Protein AF-A0A2H5WRI8-F1 (afdb_monomer)

Solvent-accessible surface area (backbone atoms only — not comparable to full-atom values): 25330 Å² total; per-residue (Å²): 127,75,77,64,62,66,58,58,57,50,55,53,54,52,54,52,52,56,51,54,51,53,51,52,54,52,50,53,51,52,55,50,52,50,50,52,50,51,50,53,49,49,55,50,54,51,53,50,51,53,50,51,52,50,52,52,50,52,52,51,52,51,52,49,54,49,51,55,48,55,49,50,52,50,53,48,52,50,52,49,52,53,48,54,50,51,50,51,52,50,50,49,51,52,52,51,52,52,49,50,51,52,48,55,47,50,56,47,53,49,51,51,51,53,50,50,53,50,51,52,51,53,52,50,53,52,53,49,54,47,51,54,50,54,49,52,51,51,53,50,53,51,52,49,50,53,51,54,49,51,50,51,54,49,50,49,52,51,50,50,52,52,51,51,52,53,50,53,47,50,54,48,55,49,52,51,53,53,49,51,54,50,51,52,51,53,53,52,52,54,51,51,52,48,52,54,50,54,48,52,52,51,53,50,51,51,53,48,51,54,49,55,50,52,52,50,53,49,52,49,51,52,52,50,52,52,50,51,51,53,48,54,48,50,55,48,54,49,51,51,51,52,49,49,54,50,50,54,50,52,52,49,52,50,52,49,53,47,51,54,48,53,50,52,50,51,52,50,48,54,50,49,51,51,51,50,51,53,51,50,47,53,46,50,56,46,52,48,52,49,50,52,49,50,50,51,48,51,51,48,51,53,50,48,49,51,48,49,50,52,49,49,53,50,50,53,53,51,48,55,53,50,54,52,57,57,50,59,58,53,53,63,52,39,58,53,51,37,58,52,49,52,75,40,38,50,71,74,36,56,48,56,53,65,35,34,37,87,37,69,73,37,40,57,50,49,52,62,46,43,54,85,74,36,82,89,63,79,72,52,80,71,52,36,58,67,74,33,58,30,39,38,32,43,87,73,43,30,40,38,24,38,58,35,59,54,35,35,55,64,55,50,50,38,24,48,41,25,28,50,56,41,39,77,47,72,40,51,51,44,24,28,41,34,26,61,44,63,64,39,72,67,20,54,49,52,24,61,78,69,66,40,28,38,32,47,64,90,43,67,28,76,63,45,52,52,58,31,69,51,76,38,81,91,70,67,78,79,79,84,90,78,137

pLDDT: mean 81.91, std 11.86, range [37.84, 94.38]

Structure (mmCIF, N/CA/C/O backbone):
data_AF-A0A2H5WRI8-F1
#
_entry.id   AF-A0A2H5WRI8-F1
#
loop_
_atom_site.group_PDB
_atom_site.id
_atom_site.type_symbol
_atom_site.label_atom_id
_atom_site.label_alt_id
_atom_site.label_comp_id
_atom_site.label_asym_id
_atom_site.label_entity_id
_atom_site.label_seq_id
_atom_site.pdbx_PDB_ins_code
_atom_site.Cartn_x
_atom_site.Cartn_y
_atom_site.Cartn_z
_atom_site.occupancy
_atom_site.B_iso_or_equiv
_atom_site.auth_seq_id
_atom_site.auth_comp_id
_atom_site.auth_asym_id
_atom_site.auth_atom_id
_atom_site.pdbx_PDB_model_num
ATOM 1 N N . MET A 1 1 ? 134.449 29.637 -243.042 1.00 55.22 1 MET A N 1
ATOM 2 C CA . MET A 1 1 ? 134.778 29.579 -241.599 1.00 55.22 1 MET A CA 1
ATOM 3 C C . MET A 1 1 ? 133.730 30.250 -240.705 1.00 55.22 1 MET A C 1
ATOM 5 O O . MET A 1 1 ? 133.704 29.969 -239.519 1.00 55.22 1 MET A O 1
ATOM 9 N N . THR A 1 2 ? 132.831 31.083 -241.230 1.00 58.16 2 THR A N 1
ATOM 10 C CA . THR A 1 2 ? 131.930 31.902 -240.395 1.00 58.16 2 THR A CA 1
ATOM 11 C C . THR A 1 2 ? 130.718 31.148 -239.816 1.00 58.16 2 THR A C 1
ATOM 13 O O . THR A 1 2 ? 130.165 31.563 -238.809 1.00 58.16 2 THR A O 1
ATOM 16 N N . LEU A 1 3 ? 130.364 29.979 -240.362 1.00 55.22 3 LEU A N 1
ATOM 17 C CA . LEU A 1 3 ? 129.196 29.179 -239.948 1.00 55.22 3 LEU A CA 1
ATOM 18 C C . LEU A 1 3 ? 129.328 28.439 -238.597 1.00 55.22 3 LEU A C 1
ATOM 20 O O . LEU A 1 3 ? 128.340 27.909 -238.100 1.00 55.22 3 LEU A O 1
ATOM 24 N N . ALA A 1 4 ? 130.514 28.378 -237.983 1.00 55.28 4 ALA A N 1
ATOM 25 C CA . ALA A 1 4 ? 130.708 27.639 -236.727 1.00 55.28 4 ALA A CA 1
ATOM 26 C C . ALA A 1 4 ? 130.350 28.454 -235.466 1.00 55.28 4 ALA A C 1
ATOM 28 O O . ALA A 1 4 ? 129.995 27.876 -234.442 1.00 55.28 4 ALA A O 1
ATOM 29 N N . VAL A 1 5 ? 130.415 29.788 -235.534 1.00 60.28 5 VAL A N 1
ATOM 30 C CA . VAL A 1 5 ? 130.240 30.665 -234.360 1.00 60.28 5 VAL A CA 1
ATOM 31 C C . VAL A 1 5 ? 128.765 30.878 -234.019 1.00 60.28 5 VAL A C 1
ATOM 33 O O . VAL A 1 5 ? 128.403 30.930 -232.846 1.00 60.28 5 VAL A O 1
ATOM 36 N N . GLU A 1 6 ? 127.886 30.906 -235.020 1.00 60.50 6 GLU A N 1
ATOM 37 C CA . GLU A 1 6 ? 126.447 31.077 -234.782 1.00 60.50 6 GLU A CA 1
ATOM 38 C C . GLU A 1 6 ? 125.816 29.871 -234.072 1.00 60.50 6 GLU A C 1
ATOM 40 O O . GLU A 1 6 ? 124.864 30.031 -233.311 1.00 60.50 6 GLU A O 1
ATOM 45 N N . ARG A 1 7 ? 126.379 28.667 -234.237 1.00 57.41 7 ARG A N 1
ATOM 46 C CA . ARG A 1 7 ? 125.803 27.444 -233.661 1.00 57.41 7 ARG A CA 1
ATOM 47 C C . ARG A 1 7 ? 126.045 27.317 -232.152 1.00 57.41 7 ARG A C 1
ATOM 49 O O . ARG A 1 7 ? 125.156 26.882 -231.431 1.00 57.41 7 ARG A O 1
ATOM 56 N N . LEU A 1 8 ? 127.204 27.765 -231.667 1.00 59.03 8 LEU A N 1
ATOM 57 C CA . LEU A 1 8 ? 127.572 27.708 -230.244 1.00 59.03 8 LEU A CA 1
ATOM 58 C C . LEU A 1 8 ? 126.857 28.777 -229.403 1.00 59.03 8 LEU A C 1
ATOM 60 O O . LEU A 1 8 ? 126.555 28.558 -228.232 1.00 59.03 8 LEU A O 1
ATOM 64 N N . SER A 1 9 ? 126.536 29.925 -230.008 1.00 60.12 9 SER A N 1
ATOM 65 C CA . SER A 1 9 ? 125.768 30.977 -229.334 1.00 60.12 9 SER A CA 1
ATOM 66 C C . SER A 1 9 ? 124.319 30.563 -229.061 1.00 60.12 9 SER A C 1
ATOM 68 O O . SER A 1 9 ? 123.721 31.045 -228.098 1.00 60.12 9 SER A O 1
ATOM 70 N N . ALA A 1 10 ? 123.745 29.694 -229.897 1.00 61.06 10 ALA A N 1
ATOM 71 C CA . ALA A 1 10 ? 122.371 29.234 -229.734 1.00 61.06 10 ALA A CA 1
ATOM 72 C C . ALA A 1 10 ? 122.238 28.241 -228.564 1.00 61.06 10 ALA A C 1
ATOM 74 O O . ALA A 1 10 ? 121.362 28.416 -227.718 1.00 61.06 10 ALA A O 1
ATOM 75 N N . GLU A 1 11 ? 123.159 27.277 -228.448 1.00 60.06 11 GLU A N 1
ATOM 76 C CA . GLU A 1 11 ? 123.158 26.287 -227.356 1.00 60.06 11 GLU A CA 1
ATOM 77 C C . GLU A 1 11 ? 123.318 26.933 -225.972 1.00 60.06 11 GLU A C 1
ATOM 79 O O . GLU A 1 11 ? 122.657 26.539 -225.010 1.00 60.06 11 GLU A O 1
ATOM 84 N N . PHE A 1 12 ? 124.141 27.979 -225.857 1.00 60.19 12 PHE A N 1
ATOM 85 C CA . PHE A 1 12 ? 124.345 28.659 -224.575 1.00 60.19 12 PHE A CA 1
ATOM 86 C C . PHE A 1 12 ? 123.113 29.454 -224.121 1.00 60.19 12 PHE A C 1
ATOM 88 O O . PHE A 1 12 ? 122.816 29.531 -222.926 1.00 60.19 12 PHE A O 1
ATOM 95 N N . ALA A 1 13 ? 122.372 30.035 -225.067 1.00 60.69 13 ALA A N 1
ATOM 96 C CA . ALA A 1 13 ? 121.126 30.733 -224.770 1.00 60.69 13 ALA A CA 1
ATOM 97 C C . ALA A 1 13 ? 120.032 29.755 -224.312 1.00 60.69 13 ALA A C 1
ATOM 99 O O . ALA A 1 13 ? 119.246 30.080 -223.419 1.00 60.69 13 ALA A O 1
ATOM 100 N N . GLU A 1 14 ? 120.015 28.548 -224.878 1.00 59.44 14 GLU A N 1
ATOM 101 C CA . GLU A 1 14 ? 119.064 27.499 -224.519 1.00 59.44 14 GLU A CA 1
ATOM 102 C C . GLU A 1 14 ? 119.353 26.900 -223.132 1.00 59.44 14 GLU A C 1
ATOM 104 O O . GLU A 1 14 ? 118.434 26.751 -222.319 1.00 59.44 14 GLU A O 1
ATOM 109 N N . TYR A 1 15 ? 120.630 26.678 -222.796 1.00 60.09 15 TYR A N 1
ATOM 110 C CA . TYR A 1 15 ? 121.047 26.236 -221.459 1.00 60.09 15 TYR A CA 1
ATOM 111 C C . TYR A 1 15 ? 120.734 27.279 -220.375 1.00 60.09 15 TYR A C 1
ATOM 113 O O . TYR A 1 15 ? 120.277 26.953 -219.275 1.00 60.09 15 TYR A O 1
ATOM 121 N N . ARG A 1 16 ? 120.928 28.567 -220.688 1.00 60.50 16 ARG A N 1
ATOM 122 C CA . ARG A 1 16 ? 120.613 29.656 -219.755 1.00 60.50 16 ARG A CA 1
ATOM 123 C C . ARG A 1 16 ? 119.114 29.728 -219.467 1.00 60.50 16 ARG A C 1
ATOM 125 O O . ARG A 1 16 ? 118.720 29.797 -218.309 1.00 60.50 16 ARG A O 1
ATOM 132 N N . ARG A 1 17 ? 118.278 29.597 -220.501 1.00 60.16 17 ARG A N 1
ATOM 133 C CA . ARG A 1 17 ? 116.815 29.598 -220.353 1.00 60.16 17 ARG A CA 1
ATOM 134 C C . ARG A 1 17 ? 116.307 28.463 -219.472 1.00 60.16 17 ARG A C 1
ATOM 136 O O . ARG A 1 17 ? 115.468 28.699 -218.612 1.00 60.16 17 ARG A O 1
ATOM 143 N N . THR A 1 18 ? 116.819 27.251 -219.673 1.00 60.97 18 THR A N 1
ATOM 144 C CA . THR A 1 18 ? 116.398 26.074 -218.895 1.00 60.97 18 THR A CA 1
ATOM 145 C C . THR A 1 18 ? 116.856 26.146 -217.441 1.00 60.97 18 THR A C 1
ATOM 147 O O . THR A 1 18 ? 116.125 25.721 -216.548 1.00 60.97 18 THR A O 1
ATOM 150 N N . THR A 1 19 ? 118.028 26.727 -217.180 1.00 61.09 19 THR A N 1
ATOM 151 C CA . THR A 1 19 ? 118.524 26.930 -215.811 1.00 61.09 19 THR A CA 1
ATOM 152 C C . THR A 1 19 ? 117.695 27.979 -215.068 1.00 61.09 19 THR A C 1
ATOM 154 O O . THR A 1 19 ? 117.270 27.734 -213.938 1.00 61.09 19 THR A O 1
ATOM 157 N N . ASP A 1 20 ? 117.380 29.098 -215.724 1.00 64.31 20 ASP A N 1
ATOM 158 C CA . ASP A 1 20 ? 116.536 30.152 -215.149 1.00 64.31 20 ASP A CA 1
ATOM 159 C C . ASP A 1 20 ? 115.110 29.641 -214.869 1.00 64.31 20 ASP A C 1
ATOM 161 O O . ASP A 1 20 ? 114.524 29.961 -213.834 1.00 64.31 20 ASP A O 1
ATOM 165 N N . GLN A 1 21 ? 114.577 28.765 -215.729 1.00 61.50 21 GLN A N 1
ATOM 166 C CA . GLN A 1 21 ? 113.283 28.112 -215.506 1.00 61.50 21 GLN A CA 1
ATOM 167 C C . GLN A 1 21 ? 113.288 27.219 -214.256 1.00 61.50 21 GLN A C 1
ATOM 169 O O . GLN A 1 21 ? 112.364 27.276 -213.447 1.00 61.50 21 GLN A O 1
ATOM 174 N N . ARG A 1 22 ? 114.355 26.437 -214.054 1.00 61.06 22 ARG A N 1
ATOM 175 C CA . ARG A 1 22 ? 114.492 25.544 -212.891 1.00 61.06 22 ARG A CA 1
ATOM 176 C C . ARG A 1 22 ? 114.666 26.299 -211.577 1.00 61.06 22 ARG A C 1
ATOM 178 O O . ARG A 1 22 ? 114.150 25.868 -210.548 1.00 61.06 22 ARG A O 1
ATOM 185 N N . ILE A 1 23 ? 115.362 27.434 -211.608 1.00 65.56 23 ILE A N 1
ATOM 186 C CA . ILE A 1 23 ? 115.492 28.326 -210.449 1.00 65.56 23 ILE A CA 1
ATOM 187 C C . ILE A 1 23 ? 114.134 28.942 -210.094 1.00 65.56 23 ILE A C 1
ATOM 189 O O . ILE A 1 23 ? 113.783 28.999 -208.915 1.00 65.56 23 ILE A O 1
ATOM 193 N N . ALA A 1 24 ? 113.341 29.348 -211.087 1.00 63.69 24 ALA A N 1
ATOM 194 C CA . ALA A 1 24 ? 112.001 29.878 -210.848 1.00 63.69 24 ALA A CA 1
ATOM 195 C C . ALA A 1 24 ? 111.069 28.833 -210.206 1.00 63.69 24 ALA A C 1
ATOM 197 O O . ALA A 1 24 ? 110.385 29.145 -209.233 1.00 63.69 24 ALA A O 1
ATOM 198 N N . GLU A 1 25 ? 111.093 27.584 -210.681 1.00 62.94 25 GLU A N 1
ATOM 199 C CA . GLU A 1 25 ? 110.294 26.494 -210.099 1.00 62.94 25 GLU A CA 1
ATOM 200 C C . GLU A 1 25 ? 110.691 26.176 -208.651 1.00 62.94 25 GLU A C 1
ATOM 202 O O . GLU A 1 25 ? 109.823 26.028 -207.788 1.00 62.94 25 GLU A O 1
ATOM 207 N N . LEU A 1 26 ? 111.995 26.123 -208.354 1.00 65.31 26 LEU A N 1
ATOM 208 C CA . LEU A 1 26 ? 112.487 25.908 -206.989 1.00 65.31 26 LEU A CA 1
ATOM 209 C C . LEU A 1 26 ? 112.133 27.067 -206.053 1.00 65.31 26 LEU A C 1
ATOM 211 O O . LEU A 1 26 ? 111.780 26.834 -204.899 1.00 65.31 26 LEU A O 1
ATOM 215 N N . THR A 1 27 ? 112.184 28.301 -206.553 1.00 66.12 27 THR A N 1
ATOM 216 C CA . THR A 1 27 ? 111.798 29.490 -205.780 1.00 66.12 27 THR A CA 1
ATOM 217 C C . THR A 1 27 ? 110.322 29.412 -205.390 1.00 66.12 27 THR A C 1
ATOM 219 O O . THR A 1 27 ? 109.981 29.562 -204.219 1.00 66.12 27 THR A O 1
ATOM 222 N N . LEU A 1 28 ? 109.460 29.044 -206.340 1.00 66.75 28 LEU A N 1
ATOM 223 C CA . LEU A 1 28 ? 108.030 28.844 -206.107 1.00 66.75 28 LEU A CA 1
ATOM 224 C C . LEU A 1 28 ? 107.743 27.707 -205.117 1.00 66.75 28 LEU A C 1
ATOM 226 O O . LEU A 1 28 ? 106.850 27.828 -204.280 1.00 66.75 28 LEU A O 1
ATOM 230 N N . ALA A 1 29 ? 108.501 26.609 -205.171 1.00 66.88 29 ALA A N 1
ATOM 231 C CA . ALA A 1 29 ? 108.356 25.509 -204.220 1.00 66.88 29 ALA A CA 1
ATOM 232 C C . ALA A 1 29 ? 108.732 25.930 -202.789 1.00 66.88 29 ALA A C 1
ATOM 234 O O . ALA A 1 29 ? 108.018 25.590 -201.847 1.00 66.88 29 ALA A O 1
ATOM 235 N N . VAL A 1 30 ? 109.808 26.706 -202.623 1.00 71.88 30 VAL A N 1
ATOM 236 C CA . VAL A 1 30 ? 110.235 27.238 -201.317 1.00 71.88 30 VAL A CA 1
ATOM 237 C C . VAL A 1 30 ? 109.227 28.249 -200.768 1.00 71.88 30 VAL A C 1
ATOM 239 O O . VAL A 1 30 ? 108.917 28.212 -199.577 1.00 71.88 30 VAL A O 1
ATOM 242 N N . GLU A 1 31 ? 108.675 29.120 -201.612 1.00 72.88 31 GLU A N 1
ATOM 243 C CA . GLU A 1 31 ? 107.602 30.043 -201.219 1.00 72.88 31 GLU A CA 1
ATOM 244 C C . GLU A 1 31 ? 106.333 29.301 -200.787 1.00 72.88 31 GLU A C 1
ATOM 246 O O . GLU A 1 31 ? 105.682 29.677 -199.814 1.00 72.88 31 GLU A O 1
ATOM 251 N N . ARG A 1 32 ? 106.003 28.195 -201.459 1.00 69.44 32 ARG A N 1
ATOM 252 C CA . ARG A 1 32 ? 104.839 27.382 -201.100 1.00 69.44 32 ARG A CA 1
ATOM 253 C C . ARG A 1 32 ? 105.034 26.656 -199.768 1.00 69.44 32 ARG A C 1
ATOM 255 O O . ARG A 1 32 ? 104.132 26.655 -198.935 1.00 69.44 32 ARG A O 1
ATOM 262 N N . LEU A 1 33 ? 106.222 26.095 -199.543 1.00 69.69 33 LEU A N 1
ATOM 263 C CA . LEU A 1 33 ? 106.551 25.378 -198.308 1.00 69.69 33 LEU A CA 1
ATOM 264 C C . LEU A 1 33 ? 106.656 26.326 -197.106 1.00 69.69 33 LEU A C 1
ATOM 266 O O . LEU A 1 33 ? 106.259 25.978 -195.995 1.00 69.69 33 LEU A O 1
ATOM 270 N N . SER A 1 34 ? 107.163 27.543 -197.317 1.00 68.44 34 SER A N 1
ATOM 271 C CA . SER A 1 34 ? 107.211 28.564 -196.269 1.00 68.44 34 SER A CA 1
ATOM 272 C C . SER A 1 34 ? 105.815 29.079 -195.902 1.00 68.44 34 SER A C 1
ATOM 274 O O . SER A 1 34 ? 105.553 29.309 -194.719 1.00 68.44 34 SER A O 1
ATOM 276 N N . ALA A 1 35 ? 104.897 29.172 -196.869 1.00 72.50 35 ALA A N 1
ATOM 277 C CA . ALA A 1 35 ? 103.494 29.483 -196.607 1.00 72.50 35 ALA A CA 1
ATOM 278 C C . ALA A 1 35 ? 102.797 28.386 -195.779 1.00 72.50 35 ALA A C 1
ATOM 280 O O . ALA A 1 35 ? 102.160 28.708 -194.776 1.00 72.50 35 ALA A O 1
ATOM 281 N N . GLU A 1 36 ? 102.982 27.104 -196.123 1.00 74.06 36 GLU A N 1
ATOM 282 C CA . GLU A 1 36 ? 102.444 25.982 -195.331 1.00 74.06 36 GLU A CA 1
ATOM 283 C C . GLU A 1 36 ? 103.000 25.965 -193.898 1.00 74.06 36 GLU A C 1
ATOM 285 O O . GLU A 1 36 ? 102.250 25.789 -192.937 1.00 74.06 36 GLU A O 1
ATOM 290 N N . PHE A 1 37 ? 104.301 26.217 -193.715 1.00 74.62 37 PHE A N 1
ATOM 291 C CA . PHE A 1 37 ? 104.894 26.315 -192.377 1.00 74.62 37 PHE A CA 1
ATOM 292 C C . PHE A 1 37 ? 104.343 27.493 -191.566 1.00 74.62 37 PHE A C 1
ATOM 294 O O . PHE A 1 37 ? 104.149 27.369 -190.355 1.00 74.62 37 PHE A O 1
ATOM 301 N N . ALA A 1 38 ? 104.090 28.637 -192.206 1.00 73.06 38 ALA A N 1
ATOM 302 C CA . ALA A 1 38 ? 103.487 29.792 -191.549 1.00 73.06 38 ALA A CA 1
ATOM 303 C C . ALA A 1 38 ? 102.041 29.507 -191.114 1.00 73.06 38 ALA A C 1
ATOM 305 O O . ALA A 1 38 ? 101.631 29.929 -190.029 1.00 73.06 38 ALA A O 1
ATOM 306 N N . GLU A 1 39 ? 101.287 28.763 -191.925 1.00 74.06 39 GLU A N 1
ATOM 307 C CA . GLU A 1 39 ? 99.932 28.327 -191.592 1.00 74.06 39 GLU A CA 1
ATOM 308 C C . GLU A 1 39 ? 99.932 27.330 -190.425 1.00 74.06 39 GLU A C 1
ATOM 310 O O . GLU A 1 39 ? 99.240 27.556 -189.431 1.00 74.06 39 GLU A O 1
ATOM 315 N N . TYR A 1 40 ? 100.797 26.310 -190.464 1.00 73.88 40 TYR A N 1
ATOM 316 C CA . TYR A 1 40 ? 100.943 25.347 -189.368 1.00 73.88 40 TYR A CA 1
ATOM 317 C C . TYR A 1 40 ? 101.341 26.030 -188.052 1.00 73.88 40 TYR A C 1
ATOM 319 O O . TYR A 1 40 ? 100.773 25.749 -186.987 1.00 73.88 40 TYR A O 1
ATOM 327 N N . ARG A 1 41 ? 102.287 26.978 -188.121 1.00 76.94 41 ARG A N 1
ATOM 328 C CA . ARG A 1 41 ? 102.721 27.775 -186.969 1.00 76.94 41 ARG A CA 1
ATOM 329 C C . ARG A 1 41 ? 101.567 28.595 -186.395 1.00 76.94 41 ARG A C 1
ATOM 331 O O . ARG A 1 41 ? 101.338 28.516 -185.194 1.00 76.94 41 ARG A O 1
ATOM 338 N N . ARG A 1 42 ? 100.773 29.268 -187.238 1.00 78.56 42 ARG A N 1
ATOM 339 C CA . ARG A 1 42 ? 99.559 29.981 -186.800 1.00 78.56 42 ARG A CA 1
ATOM 340 C C . ARG A 1 42 ? 98.579 29.069 -186.074 1.00 78.56 42 ARG A C 1
ATOM 342 O O . ARG A 1 42 ? 98.150 29.418 -184.981 1.00 78.56 42 ARG A O 1
ATOM 349 N N . THR A 1 43 ? 98.245 27.906 -186.634 1.00 78.81 43 THR A N 1
ATOM 350 C CA . THR A 1 43 ? 97.311 26.974 -185.976 1.00 78.81 43 THR A CA 1
ATOM 351 C C . THR A 1 43 ? 97.851 26.421 -184.658 1.00 78.81 43 THR A C 1
ATOM 353 O O . THR A 1 43 ? 97.082 26.182 -183.727 1.00 78.81 43 THR A O 1
ATOM 356 N N . THR A 1 44 ? 99.168 26.236 -184.551 1.00 77.88 44 THR A N 1
ATOM 357 C CA . THR A 1 44 ? 99.804 25.769 -183.313 1.00 77.88 44 THR A CA 1
ATOM 358 C C . THR A 1 44 ? 99.771 26.857 -182.243 1.00 77.88 44 THR A C 1
ATOM 360 O O . THR A 1 44 ? 99.353 26.584 -181.120 1.00 77.88 44 THR A O 1
ATOM 363 N N . ASP A 1 45 ? 100.114 28.095 -182.602 1.00 81.69 45 ASP A N 1
ATOM 364 C CA . ASP A 1 45 ? 100.030 29.249 -181.703 1.00 81.69 45 ASP A CA 1
ATOM 365 C C . ASP A 1 45 ? 98.581 29.482 -181.237 1.00 81.69 45 ASP A C 1
ATOM 367 O O . ASP A 1 45 ? 98.340 29.775 -180.066 1.00 81.69 45 ASP A O 1
ATOM 371 N N . GLN A 1 46 ? 97.601 29.263 -182.122 1.00 81.69 46 GLN A N 1
ATOM 372 C CA . GLN A 1 46 ? 96.178 29.362 -181.796 1.00 81.69 46 GLN A CA 1
ATOM 373 C C . GLN A 1 46 ? 95.741 28.286 -180.784 1.00 81.69 46 GLN A C 1
ATOM 375 O O . GLN A 1 46 ? 95.100 28.613 -179.787 1.00 81.69 46 GLN A O 1
ATOM 380 N N . ARG A 1 47 ? 96.159 27.024 -180.965 1.00 78.88 47 ARG A N 1
ATOM 381 C CA . ARG A 1 47 ? 95.913 25.939 -179.992 1.00 78.88 47 ARG A CA 1
ATOM 382 C C . ARG A 1 47 ? 96.602 26.170 -178.650 1.00 78.88 47 ARG A C 1
ATOM 384 O O . ARG A 1 47 ? 96.027 25.850 -177.613 1.00 78.88 47 ARG A O 1
ATOM 391 N N . ILE A 1 48 ? 97.821 26.710 -178.656 1.00 82.38 48 ILE A N 1
ATOM 392 C CA . ILE A 1 48 ? 98.528 27.071 -177.421 1.00 82.38 48 ILE A CA 1
ATOM 393 C C . ILE A 1 48 ? 97.738 28.149 -176.675 1.00 82.38 48 ILE A C 1
ATOM 395 O O . ILE A 1 48 ? 97.493 27.983 -175.485 1.00 82.38 48 ILE A O 1
ATOM 399 N N . ALA A 1 49 ? 97.265 29.192 -177.363 1.00 79.56 49 ALA A N 1
ATOM 400 C CA . ALA A 1 49 ? 96.455 30.242 -176.746 1.00 79.56 49 ALA A CA 1
ATOM 401 C C . ALA A 1 49 ? 95.139 29.705 -176.148 1.00 79.56 49 ALA A C 1
ATOM 403 O O . ALA A 1 49 ? 94.772 30.077 -175.032 1.00 79.56 49 ALA A O 1
ATOM 404 N N . GLU A 1 50 ? 94.452 28.797 -176.849 1.00 81.69 50 GLU A N 1
ATOM 405 C CA . GLU A 1 50 ? 93.242 28.136 -176.341 1.00 81.69 50 GLU A CA 1
ATOM 406 C C . GLU A 1 50 ? 93.520 27.298 -175.083 1.00 81.69 50 GLU A C 1
ATOM 408 O O . GLU A 1 50 ? 92.768 27.375 -174.109 1.00 81.69 50 GLU A O 1
ATOM 413 N N . LEU A 1 51 ? 94.618 26.534 -175.066 1.00 80.38 51 LEU A N 1
ATOM 414 C CA . LEU A 1 51 ? 95.027 25.752 -173.896 1.00 80.38 51 LEU A CA 1
ATOM 415 C C . LEU A 1 51 ? 95.434 26.640 -172.718 1.00 80.38 51 LEU A C 1
ATOM 417 O O . LEU A 1 51 ? 95.069 26.335 -171.584 1.00 80.38 51 LEU A O 1
ATOM 421 N N . THR A 1 52 ? 96.143 27.745 -172.961 1.00 81.31 52 THR A N 1
ATOM 422 C CA . THR A 1 52 ? 96.486 28.719 -171.917 1.00 81.31 52 THR A CA 1
ATOM 423 C C . THR A 1 52 ? 95.224 29.278 -171.265 1.00 81.31 52 THR A C 1
ATOM 425 O O . THR A 1 52 ? 95.104 29.229 -170.043 1.00 81.31 52 THR A O 1
ATOM 428 N N . LEU A 1 53 ? 94.234 29.691 -172.063 1.00 83.25 53 LEU A N 1
ATOM 429 C CA . LEU A 1 53 ? 92.939 30.157 -171.556 1.00 83.25 53 LEU A CA 1
ATOM 430 C C . LEU A 1 53 ? 92.182 29.076 -170.771 1.00 83.25 53 LEU A C 1
ATOM 432 O O . LEU A 1 53 ? 91.545 29.378 -169.761 1.00 83.25 53 LEU A O 1
ATOM 436 N N . ALA A 1 54 ? 92.235 27.816 -171.209 1.00 81.19 54 ALA A N 1
ATOM 437 C CA . ALA A 1 54 ? 91.610 26.708 -170.490 1.00 81.19 54 ALA A CA 1
ATOM 438 C C . ALA A 1 54 ? 92.279 26.458 -169.127 1.00 81.19 54 ALA A C 1
ATOM 440 O O . ALA A 1 54 ? 91.582 26.274 -168.132 1.00 81.19 54 ALA A O 1
ATOM 441 N N . VAL A 1 55 ? 93.613 26.503 -169.062 1.00 83.62 55 VAL A N 1
ATOM 442 C CA . VAL A 1 55 ? 94.375 26.361 -167.810 1.00 83.62 55 VAL A CA 1
ATOM 443 C C . VAL A 1 55 ? 94.116 27.534 -166.867 1.00 83.62 55 VAL A C 1
ATOM 445 O O . VAL A 1 55 ? 93.940 27.320 -165.667 1.00 83.62 55 VAL A O 1
ATOM 448 N N . GLU A 1 56 ? 94.045 28.760 -167.385 1.00 84.00 56 GLU A N 1
ATOM 449 C CA . GLU A 1 56 ? 93.689 29.944 -166.598 1.00 84.00 56 GLU A CA 1
ATOM 450 C C . GLU A 1 56 ? 92.269 29.835 -166.030 1.00 84.00 56 GLU A C 1
ATOM 452 O O . GLU A 1 56 ? 92.072 30.072 -164.836 1.00 84.00 56 GLU A O 1
ATOM 457 N N . ARG A 1 57 ? 91.293 29.392 -166.838 1.00 82.88 57 ARG A N 1
ATOM 458 C CA . ARG A 1 57 ? 89.920 29.125 -166.371 1.00 82.88 57 ARG A CA 1
ATOM 459 C C . ARG A 1 57 ? 89.875 28.053 -165.290 1.00 82.88 57 ARG A C 1
ATOM 461 O O . ARG A 1 57 ? 89.280 28.285 -164.244 1.00 82.88 57 ARG A O 1
ATOM 468 N N . LEU A 1 58 ? 90.533 26.917 -165.509 1.00 83.75 58 LEU A N 1
ATOM 469 C CA . LEU A 1 58 ? 90.549 25.821 -164.540 1.00 83.75 58 LEU A CA 1
ATOM 470 C C . LEU A 1 58 ? 91.208 26.259 -163.224 1.00 83.75 58 LEU A C 1
ATOM 472 O O . LEU A 1 58 ? 90.735 25.936 -162.139 1.00 83.75 58 LEU A O 1
ATOM 476 N N . SER A 1 59 ? 92.290 27.035 -163.314 1.00 81.12 59 SER A N 1
ATOM 477 C CA . SER A 1 59 ? 92.981 27.584 -162.144 1.00 81.12 59 SER A CA 1
ATOM 478 C C . SER A 1 59 ? 92.094 28.562 -161.370 1.00 81.12 59 SER A C 1
ATOM 480 O O . SER A 1 59 ? 92.114 28.557 -160.138 1.00 81.12 59 SER A O 1
ATOM 482 N N . ALA A 1 60 ? 91.290 29.370 -162.069 1.00 83.81 60 ALA A N 1
ATOM 483 C CA . ALA A 1 60 ? 90.308 30.252 -161.447 1.00 83.81 60 ALA A CA 1
ATOM 484 C C . ALA A 1 60 ? 89.190 29.462 -160.741 1.00 83.81 60 ALA A C 1
ATOM 486 O O . ALA A 1 60 ? 88.894 29.757 -159.583 1.00 83.81 60 ALA A O 1
ATOM 487 N N . GLU A 1 61 ? 88.642 28.421 -161.377 1.00 85.25 61 GLU A N 1
ATOM 488 C CA . GLU A 1 61 ? 87.639 27.533 -160.764 1.00 85.25 61 GLU A CA 1
ATOM 489 C C . GLU A 1 61 ? 88.190 26.814 -159.522 1.00 85.25 61 GLU A C 1
ATOM 491 O O . GLU A 1 61 ? 87.535 26.772 -158.481 1.00 85.25 61 GLU A O 1
ATOM 496 N N . PHE A 1 62 ? 89.427 26.306 -159.573 1.00 84.19 62 PHE A N 1
ATOM 497 C CA . PHE A 1 62 ? 90.075 25.693 -158.408 1.00 84.19 62 PHE A CA 1
ATOM 498 C C . PHE A 1 62 ? 90.315 26.692 -157.273 1.00 84.19 62 PHE A C 1
ATOM 500 O O . PHE A 1 62 ? 90.154 26.341 -156.101 1.00 84.19 62 PHE A O 1
ATOM 507 N N . ALA A 1 63 ? 90.693 27.932 -157.591 1.00 83.44 63 ALA A N 1
ATOM 508 C CA . ALA A 1 63 ? 90.848 28.984 -156.591 1.00 83.44 63 ALA A CA 1
ATOM 509 C C . ALA A 1 63 ? 89.505 29.345 -155.939 1.00 83.44 63 ALA A C 1
ATOM 511 O O . ALA A 1 63 ? 89.455 29.568 -154.728 1.00 83.44 63 ALA A O 1
ATOM 512 N N . GLU A 1 64 ? 88.419 29.365 -156.714 1.00 85.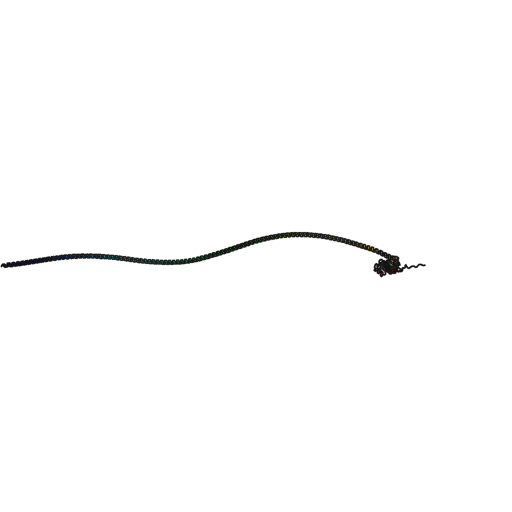31 64 GLU A N 1
ATOM 513 C CA . GLU A 1 64 ? 87.068 29.577 -156.200 1.00 85.31 64 GLU A CA 1
ATOM 514 C C . GLU A 1 64 ? 86.627 28.422 -155.294 1.00 85.31 64 GLU A C 1
ATOM 516 O O . GLU A 1 64 ? 86.282 28.663 -154.140 1.00 85.31 64 GLU A O 1
ATOM 521 N N . TYR A 1 65 ? 86.763 27.170 -155.740 1.00 82.56 65 TYR A N 1
ATOM 522 C CA . TYR A 1 65 ? 86.419 25.990 -154.942 1.00 82.56 65 TYR A CA 1
ATOM 523 C C . TYR A 1 65 ? 87.210 25.918 -153.628 1.00 82.56 65 TYR A C 1
ATOM 525 O O . TYR A 1 65 ? 86.666 25.582 -152.570 1.00 82.56 65 TYR A O 1
ATOM 533 N N . ARG A 1 66 ? 88.502 26.272 -153.673 1.00 87.69 66 ARG A N 1
ATOM 534 C CA . ARG A 1 66 ? 89.352 26.358 -152.482 1.00 87.69 66 ARG A CA 1
ATOM 535 C C . ARG A 1 66 ? 88.847 27.431 -151.519 1.00 87.69 66 ARG A C 1
ATOM 537 O O . ARG A 1 66 ? 88.688 27.129 -150.342 1.00 87.69 66 ARG A O 1
ATOM 544 N N . ARG A 1 67 ? 88.493 28.628 -152.010 1.00 87.81 67 ARG A N 1
ATOM 545 C CA . ARG A 1 67 ? 87.876 29.682 -151.181 1.00 87.81 67 ARG A CA 1
ATOM 546 C C . ARG A 1 67 ? 86.569 29.220 -150.542 1.00 87.81 67 ARG A C 1
ATOM 548 O O . ARG A 1 67 ? 86.380 29.448 -149.353 1.00 87.81 67 ARG A O 1
ATOM 555 N N . THR A 1 68 ? 85.685 28.553 -151.288 1.00 88.88 68 THR A N 1
ATOM 556 C CA . THR A 1 68 ? 84.413 28.055 -150.733 1.00 88.88 68 THR A CA 1
ATOM 557 C C . THR A 1 68 ? 84.640 26.969 -149.681 1.00 88.88 68 THR A C 1
ATOM 559 O O . THR A 1 68 ? 83.923 26.906 -148.685 1.00 88.88 68 THR A O 1
ATOM 562 N N . THR A 1 69 ? 85.644 26.112 -149.878 1.00 87.56 69 THR A N 1
ATOM 563 C CA . THR A 1 69 ? 86.005 25.065 -148.912 1.00 87.56 69 THR A CA 1
ATOM 564 C C . THR A 1 69 ? 86.597 25.668 -147.642 1.00 87.56 69 THR A C 1
ATOM 566 O O . THR A 1 69 ? 86.160 25.315 -146.549 1.00 87.56 69 THR A O 1
ATOM 569 N N . ASP A 1 70 ? 87.518 26.623 -147.773 1.00 90.19 70 ASP A N 1
ATOM 570 C CA . ASP A 1 70 ? 88.097 27.349 -146.639 1.00 90.19 70 ASP A CA 1
ATOM 571 C C . ASP A 1 70 ? 87.008 28.111 -145.863 1.00 90.19 70 ASP A C 1
ATOM 573 O O . ASP A 1 70 ? 86.994 28.088 -144.632 1.00 90.19 70 ASP A O 1
ATOM 577 N N . GLN A 1 71 ? 86.034 28.704 -146.568 1.00 90.56 71 GLN A N 1
ATOM 578 C CA . GLN A 1 71 ? 84.869 29.339 -145.950 1.00 90.56 71 GLN A CA 1
ATOM 579 C C . GLN A 1 71 ? 84.017 28.331 -145.161 1.00 90.56 71 GLN A C 1
ATOM 581 O O . GLN A 1 71 ? 83.703 28.584 -144.002 1.00 90.56 71 GLN A O 1
ATOM 586 N N . ARG A 1 72 ? 83.690 27.162 -145.731 1.00 89.00 72 ARG A N 1
ATOM 587 C CA . ARG A 1 72 ? 82.927 26.116 -145.021 1.00 89.00 72 ARG A CA 1
ATOM 588 C C . ARG A 1 72 ? 83.674 25.564 -143.808 1.00 89.00 72 ARG A C 1
ATOM 590 O O . ARG A 1 72 ? 83.050 25.276 -142.792 1.00 89.00 72 ARG A O 1
ATOM 597 N N . ILE A 1 73 ? 84.996 25.412 -143.896 1.00 90.69 73 ILE A N 1
ATOM 598 C CA . ILE A 1 73 ? 85.828 24.988 -142.762 1.00 90.69 73 ILE A CA 1
ATOM 599 C C . ILE A 1 73 ? 85.795 26.049 -141.658 1.00 90.69 73 ILE A C 1
ATOM 601 O O . ILE A 1 73 ? 85.668 25.695 -140.488 1.00 90.69 73 ILE A O 1
ATOM 605 N N . ALA A 1 74 ? 85.860 27.335 -142.010 1.00 89.12 74 ALA A N 1
ATOM 606 C CA . ALA A 1 74 ? 85.738 28.422 -141.042 1.00 89.12 74 ALA A CA 1
ATOM 607 C C . ALA A 1 74 ? 84.348 28.448 -140.381 1.00 89.12 74 ALA A C 1
ATOM 609 O O . ALA A 1 74 ? 84.264 28.536 -139.157 1.00 89.12 74 ALA A O 1
ATOM 610 N N . GLU A 1 75 ? 83.275 28.292 -141.162 1.00 90.12 75 GLU A N 1
ATOM 611 C CA . GLU A 1 75 ? 81.897 28.202 -140.658 1.00 90.12 75 GLU A CA 1
ATOM 612 C C . GLU A 1 75 ? 81.712 26.994 -139.721 1.00 90.12 75 GLU A C 1
ATOM 614 O O . GLU A 1 75 ? 81.112 27.125 -138.654 1.00 90.12 75 GLU A O 1
ATOM 619 N N . LEU A 1 76 ? 82.279 25.830 -140.062 1.00 90.00 76 LEU A N 1
ATOM 620 C CA . LEU A 1 76 ? 82.257 24.640 -139.204 1.00 90.00 76 LEU A CA 1
ATOM 621 C C . LEU A 1 76 ? 83.080 24.822 -137.928 1.00 90.00 76 LEU A C 1
ATOM 623 O O . LEU A 1 76 ? 82.629 24.418 -136.861 1.00 90.00 76 LEU A O 1
ATOM 627 N N . ALA A 1 77 ? 84.254 25.449 -138.007 1.00 88.75 77 ALA A N 1
ATOM 628 C CA . ALA A 1 77 ? 85.066 25.747 -136.832 1.00 88.75 77 ALA A CA 1
ATOM 629 C C . ALA A 1 77 ? 84.351 26.731 -135.894 1.00 88.75 77 ALA A C 1
ATOM 631 O O . ALA A 1 77 ? 84.420 26.587 -134.673 1.00 88.75 77 ALA A O 1
ATOM 632 N N . GLU A 1 78 ? 83.628 27.711 -136.441 1.00 90.56 78 GLU A N 1
ATOM 633 C CA . GLU A 1 78 ? 82.816 28.629 -135.645 1.00 90.56 78 GLU A CA 1
ATOM 634 C C . GLU A 1 78 ? 81.606 27.920 -135.019 1.00 90.56 78 GLU A C 1
ATOM 636 O O . GLU A 1 78 ? 81.345 28.095 -133.828 1.00 90.56 78 GLU A O 1
ATOM 641 N N . ALA A 1 79 ? 80.907 27.061 -135.767 1.00 88.50 79 ALA A N 1
ATOM 642 C CA . ALA A 1 79 ? 79.821 26.237 -135.236 1.00 88.50 79 ALA A CA 1
ATOM 643 C C . ALA A 1 79 ? 80.307 25.274 -134.139 1.00 88.50 79 ALA A C 1
ATOM 645 O O . ALA A 1 79 ? 79.643 25.115 -133.111 1.00 88.50 79 ALA A O 1
ATOM 646 N N . GLN A 1 80 ? 81.490 24.681 -134.317 1.00 90.88 80 GLN A N 1
ATOM 647 C CA . GLN A 1 80 ? 82.124 23.830 -133.318 1.00 90.88 80 GLN A CA 1
ATOM 648 C C . GLN A 1 80 ? 82.462 24.630 -132.056 1.00 90.88 80 GLN A C 1
ATOM 650 O O . GLN A 1 80 ? 82.070 24.213 -130.971 1.00 90.88 80 GLN A O 1
ATOM 655 N N . ARG A 1 81 ? 83.074 25.817 -132.178 1.00 90.50 81 ARG A N 1
ATOM 656 C CA . ARG A 1 81 ? 83.340 26.700 -131.027 1.00 90.50 81 ARG A CA 1
ATOM 657 C C . ARG A 1 81 ? 82.064 27.107 -130.293 1.00 90.50 81 ARG A C 1
ATOM 659 O O . ARG A 1 81 ? 82.044 27.089 -129.067 1.00 90.50 81 ARG A O 1
ATOM 666 N N . ARG A 1 82 ? 80.987 27.442 -131.017 1.00 91.88 82 ARG A N 1
ATOM 667 C CA . ARG A 1 82 ? 79.677 27.749 -130.409 1.00 91.88 82 ARG A CA 1
ATOM 668 C C . ARG A 1 82 ? 79.118 26.549 -129.648 1.00 91.88 82 ARG A C 1
ATOM 670 O O . ARG A 1 82 ? 78.593 26.719 -128.554 1.00 91.88 82 ARG A O 1
ATOM 677 N N . THR A 1 83 ? 79.266 25.345 -130.194 1.00 90.12 83 THR A N 1
ATOM 678 C CA . THR A 1 83 ? 78.817 24.110 -129.537 1.00 90.12 83 THR A CA 1
ATOM 679 C C . THR A 1 83 ? 79.654 23.809 -128.295 1.00 90.12 83 THR A C 1
ATOM 681 O O . THR A 1 83 ? 79.100 23.519 -127.241 1.00 90.12 83 THR A O 1
ATOM 684 N N . GLU A 1 84 ? 80.979 23.926 -128.382 1.00 91.50 84 GLU A N 1
ATOM 685 C CA . GLU A 1 84 ? 81.891 23.763 -127.243 1.00 91.50 84 GLU A CA 1
ATOM 686 C C . GLU A 1 84 ? 81.573 24.769 -126.129 1.00 91.50 84 GLU A C 1
ATOM 688 O O . GLU A 1 84 ? 81.524 24.392 -124.958 1.00 91.50 84 GLU A O 1
ATOM 693 N N . GLN A 1 85 ? 81.264 26.020 -126.487 1.00 91.75 85 GLN A N 1
ATOM 694 C CA . GLN A 1 85 ? 80.819 27.033 -125.534 1.00 91.75 85 GLN A CA 1
ATOM 695 C C . GLN A 1 85 ? 79.476 26.660 -124.885 1.00 91.75 85 GLN A C 1
ATOM 697 O O . GLN A 1 85 ? 79.367 26.696 -123.662 1.00 91.75 85 GLN A O 1
ATOM 702 N N . GLN A 1 86 ? 78.476 26.241 -125.665 1.00 92.25 86 GLN A N 1
ATOM 703 C CA . GLN A 1 86 ? 77.183 25.793 -125.130 1.00 92.25 86 GLN A CA 1
ATOM 704 C C . GLN A 1 86 ? 77.323 24.575 -124.208 1.00 92.25 86 GLN A C 1
ATOM 706 O O . GLN A 1 86 ? 76.649 24.494 -123.185 1.00 92.25 86 GLN A O 1
ATOM 711 N N . VAL A 1 87 ? 78.212 23.632 -124.533 1.00 92.00 87 VAL A N 1
ATOM 712 C CA . VAL A 1 87 ? 78.505 22.469 -123.682 1.00 92.00 87 VAL A CA 1
ATOM 713 C C . VAL A 1 87 ? 79.185 22.898 -122.383 1.00 92.00 87 VAL A C 1
ATOM 715 O O . VAL A 1 87 ? 78.845 22.370 -121.323 1.00 92.00 87 VAL A O 1
ATOM 718 N N . ALA A 1 88 ? 80.108 23.861 -122.429 1.00 90.31 88 ALA A N 1
ATOM 719 C CA . ALA A 1 88 ? 80.729 24.412 -121.228 1.00 90.31 88 ALA A CA 1
ATOM 720 C C . ALA A 1 88 ? 79.699 25.125 -120.333 1.00 90.31 88 ALA A C 1
ATOM 722 O O . ALA A 1 88 ? 79.651 24.859 -119.131 1.00 90.31 88 ALA A O 1
ATOM 723 N N . GLU A 1 89 ? 78.824 25.950 -120.918 1.00 91.44 89 GLU A N 1
ATOM 724 C CA . GLU A 1 89 ? 77.728 26.625 -120.209 1.00 91.44 89 GLU A CA 1
ATOM 725 C C . GLU A 1 89 ? 76.752 25.612 -119.588 1.00 91.44 89 GLU A C 1
ATOM 727 O O . GLU A 1 89 ? 76.442 25.700 -118.400 1.00 91.44 89 GLU A O 1
ATOM 732 N N . LEU A 1 90 ? 76.333 24.586 -120.336 1.00 91.88 90 LEU A N 1
ATOM 733 C CA . LEU A 1 90 ? 75.485 23.507 -119.816 1.00 91.88 90 LEU A CA 1
ATOM 734 C C . LEU A 1 90 ? 76.168 22.728 -118.690 1.00 91.88 90 LEU A C 1
ATOM 736 O O . LEU A 1 90 ? 75.526 22.409 -117.694 1.00 91.88 90 LEU A O 1
ATOM 740 N N . THR A 1 91 ? 77.465 22.444 -118.812 1.00 93.31 91 THR A N 1
ATOM 741 C CA . THR A 1 91 ? 78.236 21.754 -117.767 1.00 93.31 91 THR A CA 1
ATOM 742 C C . THR A 1 91 ? 78.280 22.586 -116.487 1.00 93.31 91 THR A C 1
ATOM 744 O O . THR A 1 91 ? 78.112 22.043 -115.395 1.00 93.31 91 THR A O 1
ATOM 747 N N . GLN A 1 92 ? 78.443 23.907 -116.606 1.00 91.81 92 GLN A N 1
ATOM 748 C CA . GLN A 1 92 ? 78.401 24.819 -115.468 1.00 91.81 92 GLN A CA 1
ATOM 749 C C . GLN A 1 92 ? 77.011 24.849 -114.821 1.00 91.81 92 GLN A C 1
ATOM 751 O O . GLN A 1 92 ? 76.919 24.721 -113.601 1.00 91.81 92 GLN A O 1
ATOM 756 N N . VAL A 1 93 ? 75.940 24.957 -115.615 1.00 92.69 93 VAL A N 1
ATOM 757 C CA . VAL A 1 93 ? 74.557 24.938 -115.107 1.00 92.69 93 VAL A CA 1
ATOM 758 C C . VAL A 1 93 ? 74.245 23.610 -114.417 1.00 92.69 93 VAL A C 1
ATOM 760 O O . VAL A 1 93 ? 73.700 23.607 -113.318 1.00 92.69 93 VAL A O 1
ATOM 763 N N . VAL A 1 94 ? 74.638 22.477 -115.004 1.00 93.00 94 VAL A N 1
ATOM 764 C CA . VAL A 1 94 ? 74.471 21.151 -114.387 1.00 93.00 94 VAL A CA 1
ATOM 765 C C . VAL A 1 94 ? 75.273 21.045 -113.088 1.00 93.00 94 VAL A C 1
ATOM 767 O O . VAL A 1 94 ? 74.765 20.512 -112.103 1.00 93.00 94 VAL A O 1
ATOM 770 N N . GLY A 1 95 ? 76.494 21.586 -113.048 1.00 91.94 95 GLY A N 1
ATOM 771 C CA . GLY A 1 95 ? 77.310 21.644 -111.835 1.00 91.94 95 GLY A CA 1
ATOM 772 C C . GLY A 1 95 ? 76.666 22.479 -110.724 1.00 91.94 95 GLY A C 1
ATOM 773 O O . GLY A 1 95 ? 76.608 22.028 -109.580 1.00 91.94 95 GLY A O 1
ATOM 774 N N . GLN A 1 96 ? 76.130 23.656 -111.061 1.00 92.31 96 GLN A N 1
ATOM 775 C CA . GLN A 1 96 ? 75.403 24.525 -110.128 1.00 92.31 96 GLN A CA 1
ATOM 776 C C . GLN A 1 96 ? 74.130 23.852 -109.614 1.00 92.31 96 GLN A C 1
ATOM 778 O O . GLN A 1 96 ? 73.941 23.745 -108.406 1.00 92.31 96 GLN A O 1
ATOM 783 N N . LEU A 1 97 ? 73.312 23.307 -110.513 1.00 92.25 97 LEU A N 1
ATOM 784 C CA . LEU A 1 97 ? 72.074 22.625 -110.154 1.00 92.25 97 LEU A CA 1
ATOM 785 C 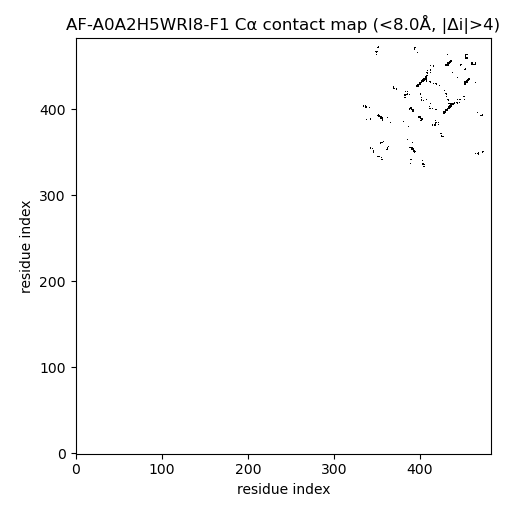C . LEU A 1 97 ? 72.346 21.384 -109.289 1.00 92.25 97 LEU A C 1
ATOM 787 O O . LEU A 1 97 ? 71.636 21.125 -108.323 1.00 92.25 97 LEU A O 1
ATOM 791 N N . SER A 1 98 ? 73.407 20.628 -109.585 1.00 90.06 98 SER A N 1
ATOM 792 C CA . SER A 1 98 ? 73.824 19.497 -108.751 1.00 90.06 98 SER A CA 1
ATOM 793 C C . SER A 1 98 ? 74.276 19.940 -107.357 1.00 90.06 98 SER A C 1
ATOM 795 O O . SER A 1 98 ? 74.039 19.209 -106.392 1.00 90.06 98 SER A O 1
ATOM 797 N N . ALA A 1 99 ? 74.938 21.094 -107.237 1.00 90.38 99 ALA A N 1
ATOM 798 C CA . ALA A 1 99 ? 75.334 21.649 -105.947 1.00 90.38 99 ALA A CA 1
ATOM 799 C C . ALA A 1 99 ? 74.109 22.110 -105.142 1.00 90.38 99 ALA A C 1
ATOM 801 O O . ALA A 1 99 ? 73.985 21.735 -103.976 1.00 90.38 99 ALA A O 1
ATOM 802 N N . GLU A 1 100 ? 73.168 22.815 -105.778 1.00 91.94 100 GLU A N 1
ATOM 803 C CA . GLU A 1 100 ? 71.889 23.204 -105.171 1.00 91.94 100 GLU A CA 1
ATOM 804 C C . GLU A 1 100 ? 71.090 21.975 -104.717 1.00 91.94 100 GLU A C 1
ATOM 806 O O . GLU A 1 100 ? 70.627 21.922 -103.579 1.00 91.94 100 GLU A O 1
ATOM 811 N N . PHE A 1 101 ? 70.986 20.927 -105.543 1.00 91.75 101 PHE A N 1
ATOM 812 C CA . PHE A 1 101 ? 70.324 19.678 -105.149 1.00 91.75 101 PHE A CA 1
ATOM 813 C C . PHE A 1 101 ? 71.010 18.988 -103.966 1.00 91.75 101 PHE A C 1
ATOM 815 O O . PHE A 1 101 ? 70.328 18.438 -103.098 1.00 91.75 101 PHE A O 1
ATOM 822 N N . ALA A 1 102 ? 72.344 19.004 -103.905 1.00 89.38 102 ALA A N 1
ATOM 823 C CA . ALA A 1 102 ? 73.079 18.450 -102.772 1.00 89.38 102 ALA A CA 1
ATOM 824 C C . ALA A 1 102 ? 72.823 19.250 -101.484 1.00 89.38 102 ALA A C 1
ATOM 826 O O . ALA A 1 102 ? 72.701 18.658 -100.411 1.00 89.38 102 ALA A O 1
ATOM 827 N N . GLU A 1 103 ? 72.709 20.575 -101.585 1.00 91.31 103 GLU A N 1
ATOM 828 C CA . GLU A 1 103 ? 72.358 21.445 -100.464 1.00 91.31 103 GLU A CA 1
ATOM 829 C C . GLU A 1 103 ? 70.917 21.208 -99.996 1.00 91.31 103 GLU A C 1
ATOM 831 O O . GLU A 1 103 ? 70.710 20.895 -98.823 1.00 91.31 103 GLU A O 1
ATOM 836 N N . TYR A 1 104 ? 69.938 21.211 -100.907 1.00 91.31 104 TYR A N 1
ATOM 837 C CA . TYR A 1 104 ? 68.547 20.869 -100.594 1.00 91.31 104 TYR A CA 1
ATOM 838 C C . TYR A 1 104 ? 68.424 19.498 -99.930 1.00 91.31 104 TYR A C 1
ATOM 840 O O . TYR A 1 104 ? 67.678 19.347 -98.958 1.00 91.31 104 TYR A O 1
ATOM 848 N N . ARG A 1 105 ? 69.166 18.497 -100.420 1.00 92.81 105 ARG A N 1
ATOM 849 C CA . ARG A 1 105 ? 69.191 17.161 -99.820 1.00 92.81 105 ARG A CA 1
ATOM 850 C C . ARG A 1 105 ? 69.752 17.199 -98.401 1.00 92.81 105 ARG A C 1
ATOM 852 O O . ARG A 1 105 ? 69.107 16.665 -97.509 1.00 92.81 105 ARG A O 1
ATOM 859 N N . ARG A 1 106 ? 70.870 17.896 -98.157 1.00 92.12 106 ARG A N 1
ATOM 860 C CA . ARG A 1 106 ? 71.428 18.064 -96.801 1.00 92.12 106 ARG A CA 1
ATOM 861 C C . ARG A 1 106 ? 70.454 18.755 -95.852 1.00 92.12 106 ARG A C 1
ATOM 863 O O . ARG A 1 106 ? 70.271 18.276 -94.739 1.00 92.12 106 ARG A O 1
ATOM 870 N N . THR A 1 107 ? 69.813 19.846 -96.272 1.00 93.25 107 THR A N 1
ATOM 871 C CA . THR A 1 107 ? 68.818 20.544 -95.441 1.00 93.25 107 THR A CA 1
ATOM 872 C C . THR A 1 107 ? 67.599 19.663 -95.172 1.00 93.25 107 THR A C 1
ATOM 874 O O . THR A 1 107 ? 67.050 19.683 -94.073 1.00 93.25 107 THR A O 1
ATOM 877 N N . THR A 1 108 ? 67.177 18.866 -96.154 1.00 91.25 108 THR A N 1
ATOM 878 C CA . THR A 1 108 ? 66.071 17.916 -95.986 1.00 91.25 108 THR A CA 1
ATOM 879 C C . THR A 1 108 ? 66.449 16.806 -95.010 1.00 91.25 108 THR A C 1
ATOM 881 O O . THR A 1 108 ? 65.690 16.547 -94.082 1.00 91.25 108 THR A O 1
ATOM 884 N N . ASP A 1 109 ? 67.638 16.220 -95.147 1.00 93.56 109 ASP A N 1
ATOM 885 C CA . ASP A 1 109 ? 68.155 15.197 -94.234 1.00 93.56 109 ASP A CA 1
ATOM 886 C C . ASP A 1 109 ? 68.292 15.749 -92.801 1.00 93.56 109 ASP A C 1
ATOM 888 O O . ASP A 1 109 ? 67.915 15.078 -91.841 1.00 93.56 109 ASP A O 1
ATOM 892 N N . GLN A 1 110 ? 68.742 17.002 -92.644 1.00 93.25 110 GLN A N 1
ATOM 893 C CA . GLN A 1 110 ? 68.781 17.696 -91.350 1.00 93.25 110 GLN A CA 1
ATOM 894 C C . GLN A 1 110 ? 67.383 17.873 -90.747 1.00 93.25 110 GLN A C 1
ATOM 896 O O . GLN A 1 110 ? 67.170 17.502 -89.595 1.00 93.25 110 GLN A O 1
ATOM 901 N N . ARG A 1 111 ? 66.408 18.368 -91.520 1.00 92.56 111 ARG A N 1
ATOM 902 C CA . ARG A 1 111 ? 65.017 18.512 -91.053 1.00 92.56 111 ARG A CA 1
ATOM 903 C C . ARG A 1 111 ? 64.392 17.168 -90.689 1.00 92.56 111 ARG A C 1
ATOM 905 O O . ARG A 1 111 ? 63.657 17.087 -89.711 1.00 92.56 111 ARG A O 1
ATOM 912 N N . ILE A 1 112 ? 64.682 16.111 -91.448 1.00 93.69 112 ILE A N 1
ATOM 913 C CA . ILE A 1 112 ? 64.231 14.750 -91.136 1.00 93.69 112 ILE A CA 1
ATOM 914 C C . ILE A 1 112 ? 64.846 14.279 -89.814 1.00 93.69 112 ILE A C 1
ATOM 916 O O . ILE A 1 112 ? 64.126 13.729 -88.981 1.00 93.69 112 ILE A O 1
ATOM 920 N N . ALA A 1 113 ? 66.138 14.520 -89.581 1.00 91.88 113 ALA A N 1
ATOM 921 C CA . ALA A 1 113 ? 66.789 14.173 -88.320 1.00 91.88 113 ALA A CA 1
ATOM 922 C C . ALA A 1 113 ? 66.190 14.948 -87.130 1.00 91.88 113 ALA A C 1
ATOM 924 O O . ALA A 1 113 ? 65.879 14.350 -86.100 1.00 91.88 113 ALA A O 1
ATOM 925 N N . GLU A 1 114 ? 65.954 16.254 -87.283 1.00 93.44 114 GLU A N 1
ATOM 926 C CA . GLU A 1 114 ? 65.305 17.090 -86.264 1.00 93.44 114 GLU A CA 1
ATOM 927 C C . GLU A 1 114 ? 63.879 16.619 -85.952 1.00 93.44 114 GLU A C 1
ATOM 929 O O . GLU A 1 114 ? 63.518 16.476 -84.783 1.00 93.44 114 GLU A O 1
ATOM 934 N N . LEU A 1 115 ? 63.081 16.319 -86.983 1.00 93.50 115 LEU A N 1
ATOM 935 C CA . LEU A 1 115 ? 61.732 15.772 -86.821 1.00 93.50 115 LEU A CA 1
ATOM 936 C C . LEU A 1 115 ? 61.752 14.394 -86.157 1.00 93.50 115 LEU A C 1
ATOM 938 O O . LEU A 1 115 ? 60.910 14.127 -85.305 1.00 93.50 115 LEU A O 1
ATOM 942 N N . THR A 1 116 ? 62.716 13.539 -86.498 1.00 93.69 116 THR A N 1
ATOM 943 C CA . THR A 1 116 ? 62.869 12.215 -85.876 1.00 93.69 116 THR A CA 1
ATOM 944 C C . THR A 1 116 ? 63.127 12.357 -84.378 1.00 93.69 116 THR A C 1
ATOM 946 O O . THR A 1 116 ? 62.408 11.767 -83.576 1.00 93.69 116 THR A O 1
ATOM 949 N N . LEU A 1 117 ? 64.065 13.224 -83.986 1.00 94.19 117 LEU A N 1
ATOM 950 C CA . LEU A 1 117 ? 64.345 13.509 -82.576 1.00 94.19 117 LEU A CA 1
ATOM 951 C C . LEU A 1 117 ? 63.143 14.133 -81.853 1.00 94.19 117 LEU A C 1
ATOM 953 O O . LEU A 1 117 ? 62.883 13.809 -80.695 1.00 94.19 117 LEU A O 1
ATOM 957 N N . ALA A 1 118 ? 62.396 15.025 -82.510 1.00 92.56 118 ALA A N 1
ATOM 958 C CA . ALA A 1 118 ? 61.180 15.603 -81.940 1.00 92.56 118 ALA A CA 1
ATOM 959 C C . ALA A 1 118 ? 60.095 14.537 -81.711 1.00 92.56 118 ALA A C 1
ATOM 961 O O . ALA A 1 118 ? 59.465 14.524 -80.654 1.00 92.56 118 ALA A O 1
ATOM 962 N N . VAL A 1 119 ? 59.914 13.614 -82.660 1.00 93.69 119 VAL A N 1
ATOM 963 C CA . VAL A 1 119 ? 58.980 12.485 -82.537 1.00 93.69 119 VAL A CA 1
ATOM 964 C C . VAL A 1 119 ? 59.407 11.532 -81.423 1.00 93.69 119 VAL A C 1
ATOM 966 O O . VAL A 1 119 ? 58.559 11.105 -80.642 1.00 93.69 119 VAL A O 1
ATOM 969 N N . GLU A 1 120 ? 60.698 11.223 -81.298 1.00 93.75 120 GLU A N 1
ATOM 970 C CA . GLU A 1 120 ? 61.221 10.383 -80.214 1.00 93.75 120 GLU A CA 1
ATOM 971 C C . GLU A 1 120 ? 60.997 11.024 -78.839 1.00 93.75 120 GLU A C 1
ATOM 973 O O . GLU A 1 120 ? 60.507 10.357 -77.926 1.00 93.75 120 GLU A O 1
ATOM 978 N N . ARG A 1 121 ? 61.278 12.328 -78.698 1.00 93.12 121 ARG A N 1
ATOM 979 C CA . ARG A 1 121 ? 61.020 13.084 -77.459 1.00 93.12 121 ARG A CA 1
ATOM 980 C C . ARG A 1 121 ? 59.543 13.090 -77.096 1.00 93.12 121 ARG A C 1
ATOM 982 O O . ARG A 1 121 ? 59.194 12.742 -75.974 1.00 93.12 121 ARG A O 1
ATOM 989 N N . LEU A 1 122 ? 58.682 13.418 -78.056 1.00 93.38 122 LEU A N 1
ATOM 990 C CA . LEU A 1 122 ? 57.241 13.448 -77.838 1.00 93.38 122 LEU A CA 1
ATOM 991 C C . LEU A 1 122 ? 56.706 12.055 -77.470 1.00 93.38 122 LEU A C 1
ATOM 993 O O . LEU A 1 122 ? 55.869 11.919 -76.583 1.00 93.38 122 LEU A O 1
ATOM 997 N N . SER A 1 123 ? 57.225 11.004 -78.105 1.00 92.19 123 SER A N 1
ATOM 998 C CA . SER A 1 123 ? 56.869 9.619 -77.778 1.00 92.19 123 SER A CA 1
ATOM 999 C C . SER A 1 123 ? 57.303 9.236 -76.360 1.00 92.19 123 SER A C 1
ATOM 1001 O O . SER A 1 123 ? 56.555 8.557 -75.656 1.00 92.19 123 SER A O 1
ATOM 1003 N N . ALA A 1 124 ? 58.484 9.685 -75.922 1.00 91.62 124 ALA A N 1
ATOM 1004 C CA . ALA A 1 124 ? 58.967 9.473 -74.561 1.00 91.62 124 ALA A CA 1
ATOM 1005 C C . ALA A 1 124 ? 58.106 10.217 -73.526 1.00 91.62 124 ALA A C 1
ATOM 1007 O O . ALA A 1 124 ? 57.684 9.602 -72.546 1.00 91.62 124 ALA A O 1
ATOM 1008 N N . GLU A 1 125 ? 57.770 11.486 -73.776 1.00 93.38 125 GLU A N 1
ATOM 1009 C CA . GLU A 1 125 ? 56.857 12.266 -72.930 1.00 93.38 125 GLU A CA 1
ATOM 1010 C C . GLU A 1 125 ? 55.477 11.601 -72.843 1.00 93.38 125 GLU A C 1
ATOM 1012 O O . GLU A 1 125 ? 54.947 11.414 -71.750 1.00 93.38 125 GLU A O 1
ATOM 1017 N N . PHE A 1 126 ? 54.906 11.152 -73.967 1.00 92.06 126 PHE A N 1
ATOM 1018 C CA . PHE A 1 126 ? 53.635 10.421 -73.961 1.00 92.06 126 PHE A CA 1
ATOM 1019 C C . PHE A 1 126 ? 53.709 9.112 -73.170 1.00 92.06 126 PHE A C 1
ATOM 1021 O O . PHE A 1 126 ? 52.757 8.768 -72.465 1.00 92.06 126 PHE A O 1
ATOM 1028 N N . ALA A 1 127 ? 54.819 8.376 -73.260 1.00 90.44 127 ALA A N 1
ATOM 1029 C CA . ALA A 1 127 ? 55.014 7.162 -72.474 1.00 90.44 127 ALA A CA 1
ATOM 1030 C C . ALA A 1 127 ? 55.088 7.465 -70.968 1.00 90.44 127 ALA A C 1
ATOM 1032 O O . ALA A 1 127 ? 54.537 6.709 -70.166 1.00 90.44 127 ALA A O 1
ATOM 1033 N N . GLU A 1 128 ? 55.724 8.571 -70.580 1.00 92.19 128 GLU A N 1
ATOM 1034 C CA . GLU A 1 128 ? 55.779 9.030 -69.192 1.00 92.19 128 GLU A CA 1
ATOM 1035 C C . GLU A 1 128 ? 54.403 9.479 -68.687 1.00 92.19 128 GLU A C 1
ATOM 1037 O O . GLU A 1 128 ? 53.928 8.952 -67.681 1.00 92.19 128 GLU A O 1
ATOM 1042 N N . TYR A 1 129 ? 53.698 10.339 -69.430 1.00 91.44 129 TYR A N 1
ATOM 1043 C CA . TYR A 1 129 ? 52.325 10.744 -69.111 1.00 91.44 129 TYR A CA 1
ATOM 1044 C C . TYR A 1 129 ? 51.391 9.546 -68.953 1.00 91.44 129 TYR A C 1
ATOM 1046 O O . TYR A 1 129 ? 50.563 9.521 -68.037 1.00 91.44 129 TYR A O 1
ATOM 1054 N N . ARG A 1 130 ? 51.527 8.535 -69.817 1.00 93.12 130 ARG A N 1
ATOM 1055 C CA . ARG A 1 130 ? 50.752 7.298 -69.719 1.00 93.12 130 ARG A CA 1
ATOM 1056 C C . ARG A 1 130 ? 51.084 6.536 -68.440 1.00 93.12 130 ARG A C 1
ATOM 1058 O O . ARG A 1 130 ? 50.160 6.182 -67.721 1.00 93.12 130 ARG A O 1
ATOM 1065 N N . ARG A 1 131 ? 52.367 6.363 -68.097 1.00 92.38 131 ARG A N 1
ATOM 1066 C CA . ARG A 1 131 ? 52.777 5.723 -66.831 1.00 92.38 131 ARG A CA 1
ATOM 1067 C C . ARG A 1 131 ? 52.236 6.458 -65.608 1.00 92.38 131 ARG A C 1
ATOM 1069 O O . ARG A 1 131 ? 51.699 5.814 -64.714 1.00 92.38 131 ARG A O 1
ATOM 1076 N N . THR A 1 132 ? 52.337 7.787 -65.566 1.00 93.81 132 THR A N 1
ATOM 1077 C CA . THR A 1 132 ? 51.797 8.584 -64.453 1.00 93.81 132 THR A CA 1
ATOM 1078 C C . THR A 1 132 ? 50.277 8.472 -64.374 1.00 93.81 132 THR A C 1
ATOM 1080 O O . THR A 1 132 ? 49.716 8.408 -63.282 1.00 93.81 132 THR A O 1
ATOM 1083 N N . THR A 1 133 ? 49.597 8.434 -65.520 1.00 92.12 133 THR A N 1
ATOM 1084 C CA . THR A 1 133 ? 48.141 8.264 -65.580 1.00 92.12 133 THR A CA 1
ATOM 1085 C C . THR A 1 133 ? 47.732 6.881 -65.083 1.00 92.12 133 THR A C 1
ATOM 1087 O O . THR A 1 133 ? 46.862 6.787 -64.223 1.00 92.12 133 THR A O 1
ATOM 1090 N N . ASP A 1 134 ? 48.404 5.828 -65.545 1.00 94.38 134 ASP A N 1
ATOM 1091 C CA . ASP A 1 134 ? 48.178 4.452 -65.099 1.00 94.38 134 ASP A CA 1
ATOM 1092 C C . ASP A 1 134 ? 48.432 4.317 -63.587 1.00 94.38 134 ASP A C 1
ATOM 1094 O O . ASP A 1 134 ? 47.637 3.699 -62.878 1.00 94.38 134 ASP A O 1
ATOM 1098 N N . GLN A 1 135 ? 49.479 4.969 -63.063 1.00 93.81 135 GLN A N 1
ATOM 1099 C CA . GLN A 1 135 ? 49.753 5.023 -61.626 1.00 93.81 135 GLN A CA 1
ATOM 1100 C C . GLN A 1 135 ? 48.625 5.721 -60.854 1.00 93.81 135 GLN A C 1
ATOM 1102 O O . GLN A 1 135 ? 48.127 5.168 -59.877 1.00 93.81 135 GLN A O 1
ATOM 1107 N N . ARG A 1 136 ? 48.173 6.902 -61.295 1.00 93.31 136 ARG A N 1
ATOM 1108 C CA . ARG A 1 136 ? 47.062 7.620 -60.645 1.00 93.31 136 ARG A CA 1
ATOM 1109 C C . ARG A 1 136 ? 45.759 6.826 -60.689 1.00 93.31 136 ARG A C 1
ATOM 1111 O O . ARG A 1 136 ? 45.005 6.846 -59.723 1.00 93.31 136 ARG A O 1
ATOM 1118 N N . ILE A 1 137 ? 45.489 6.122 -61.788 1.00 93.88 137 ILE A N 1
ATOM 1119 C CA . ILE A 1 137 ? 44.326 5.233 -61.899 1.00 93.88 137 ILE A CA 1
ATOM 1120 C C . ILE A 1 137 ? 44.443 4.082 -60.896 1.00 93.88 137 ILE A C 1
ATOM 1122 O O . ILE A 1 137 ? 43.459 3.764 -60.232 1.00 93.88 137 ILE A O 1
ATOM 1126 N N . ALA A 1 138 ? 45.627 3.485 -60.743 1.00 92.50 138 ALA A N 1
ATOM 1127 C CA . ALA A 1 138 ? 45.853 2.434 -59.755 1.00 92.50 138 ALA A CA 1
ATOM 1128 C C . ALA A 1 138 ? 45.664 2.945 -58.315 1.00 92.50 138 ALA A C 1
ATOM 1130 O O . ALA A 1 138 ? 44.971 2.301 -57.529 1.00 92.50 138 ALA A O 1
ATOM 1131 N N . GLU A 1 139 ? 46.203 4.123 -57.990 1.00 93.75 139 GLU A N 1
ATOM 1132 C CA . GLU A 1 139 ? 46.027 4.776 -56.685 1.00 93.75 139 GLU A CA 1
ATOM 1133 C C . GLU A 1 139 ? 44.549 5.090 -56.401 1.00 93.75 139 GLU A C 1
ATOM 1135 O O . GLU A 1 139 ? 44.056 4.815 -55.306 1.00 93.75 139 GLU A O 1
ATOM 1140 N N . LEU A 1 140 ? 43.810 5.603 -57.393 1.00 93.88 140 LEU A N 1
ATOM 1141 C CA . LEU A 1 140 ? 42.371 5.852 -57.275 1.00 93.88 140 LEU A CA 1
ATOM 1142 C C . LEU A 1 140 ? 41.573 4.558 -57.103 1.00 93.88 140 LEU A C 1
ATOM 1144 O O . LEU A 1 140 ? 40.659 4.521 -56.283 1.00 93.88 140 LEU A O 1
ATOM 1148 N N . ALA A 1 141 ? 41.920 3.493 -57.825 1.00 91.69 141 ALA A N 1
ATOM 1149 C CA . ALA A 1 141 ? 41.269 2.195 -57.680 1.00 91.69 141 ALA A CA 1
ATOM 1150 C C . ALA A 1 141 ? 41.512 1.593 -56.287 1.00 91.69 141 ALA A C 1
ATOM 1152 O O . ALA A 1 141 ? 40.606 1.003 -55.698 1.00 91.69 141 ALA A O 1
ATOM 1153 N N . GLU A 1 142 ? 42.713 1.755 -55.729 1.00 93.06 142 GLU A N 1
ATOM 1154 C CA . GLU A 1 142 ? 43.008 1.313 -54.367 1.00 93.06 142 GLU A CA 1
ATOM 1155 C C . GLU A 1 142 ? 42.269 2.159 -53.322 1.00 93.06 142 GLU A C 1
ATOM 1157 O O . GLU A 1 142 ? 41.669 1.604 -52.400 1.00 93.06 142 GLU A O 1
ATOM 1162 N N . ALA A 1 143 ? 42.245 3.485 -53.485 1.00 91.00 143 ALA A N 1
ATOM 1163 C CA . ALA A 1 143 ? 41.470 4.374 -52.625 1.00 91.00 143 ALA A CA 1
ATOM 1164 C C . ALA A 1 143 ? 39.976 4.020 -52.661 1.00 91.00 143 ALA A C 1
ATOM 1166 O O . ALA A 1 143 ? 39.356 3.885 -51.608 1.00 91.00 143 ALA A O 1
ATOM 1167 N N . GLN A 1 144 ? 39.427 3.774 -53.854 1.00 92.19 144 GLN A N 1
ATOM 1168 C CA . GLN A 1 144 ? 38.047 3.337 -54.031 1.00 92.19 144 GLN A CA 1
ATOM 1169 C C . GLN A 1 144 ? 37.782 2.010 -53.310 1.00 92.19 144 GLN A C 1
ATOM 1171 O O . GLN A 1 144 ? 36.818 1.926 -52.555 1.00 92.19 144 GLN A O 1
ATOM 1176 N N . ARG A 1 145 ? 38.657 1.003 -53.451 1.00 93.19 145 ARG A N 1
ATOM 1177 C CA . ARG A 1 145 ? 38.523 -0.275 -52.725 1.00 93.19 145 ARG A CA 1
ATOM 1178 C C . ARG A 1 145 ? 38.548 -0.093 -51.208 1.00 93.19 145 ARG A C 1
ATOM 1180 O O . ARG A 1 145 ? 37.756 -0.720 -50.512 1.00 93.19 145 ARG A O 1
ATOM 1187 N N . ARG A 1 146 ? 39.428 0.771 -50.683 1.00 94.00 146 ARG A N 1
ATOM 1188 C CA . ARG A 1 146 ? 39.473 1.087 -49.243 1.00 94.00 146 ARG A CA 1
ATOM 1189 C C . ARG A 1 146 ? 38.172 1.737 -48.779 1.00 94.00 146 ARG A C 1
ATOM 1191 O O . ARG A 1 146 ? 37.656 1.369 -47.729 1.00 94.00 146 ARG A O 1
ATOM 1198 N N . THR A 1 147 ? 37.620 2.662 -49.562 1.00 91.94 147 THR A N 1
ATOM 1199 C CA . THR A 1 147 ? 36.327 3.285 -49.256 1.00 91.94 147 THR A CA 1
ATOM 1200 C C . THR A 1 147 ? 35.183 2.275 -49.316 1.00 91.94 147 THR A C 1
ATOM 1202 O O . THR A 1 147 ? 34.367 2.240 -48.402 1.00 91.94 147 THR A O 1
ATOM 1205 N N . GLU A 1 148 ? 35.131 1.417 -50.335 1.00 93.88 148 GLU A N 1
ATOM 1206 C CA . GLU A 1 148 ? 34.128 0.349 -50.445 1.00 93.88 148 GLU A CA 1
ATOM 1207 C C . GLU A 1 148 ? 34.190 -0.606 -49.244 1.00 93.88 148 GLU A C 1
ATOM 1209 O O . GLU A 1 148 ? 33.152 -0.948 -48.676 1.00 93.88 148 GLU A O 1
ATOM 1214 N N . GLN A 1 149 ? 35.397 -0.966 -48.795 1.00 93.62 149 GLN A N 1
ATOM 1215 C CA . GLN A 1 149 ? 35.587 -1.775 -47.594 1.00 93.62 149 GLN A CA 1
ATOM 1216 C C . GLN A 1 149 ? 35.085 -1.057 -46.332 1.00 93.62 149 GLN A C 1
ATOM 1218 O O . GLN A 1 149 ? 34.324 -1.641 -45.563 1.00 93.62 149 GLN A O 1
ATOM 1223 N N . GLN A 1 150 ? 35.446 0.215 -46.132 1.00 92.94 150 GLN A N 1
ATOM 1224 C CA . GLN A 1 150 ? 34.966 1.005 -44.990 1.00 92.94 150 GLN A CA 1
ATOM 1225 C C . GLN A 1 150 ? 33.439 1.145 -44.985 1.00 92.94 150 GLN A C 1
ATOM 1227 O O . GLN A 1 150 ? 32.811 1.061 -43.932 1.00 92.94 150 GLN A O 1
ATOM 1232 N N . VAL A 1 151 ? 32.823 1.327 -46.156 1.00 93.50 151 VAL A N 1
ATOM 1233 C CA . VAL A 1 151 ? 31.362 1.379 -46.297 1.00 93.50 151 VAL A CA 1
ATOM 1234 C C . VAL A 1 151 ? 30.731 0.030 -45.950 1.00 93.50 151 VAL A C 1
ATOM 1236 O O . VAL A 1 151 ? 29.707 0.004 -45.264 1.00 93.50 151 VAL A O 1
ATOM 1239 N N . ALA A 1 1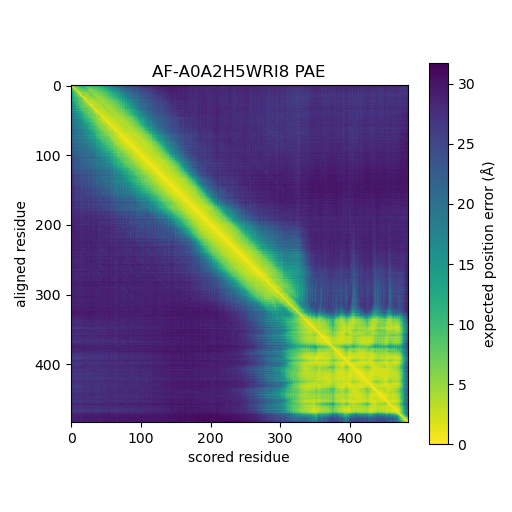52 ? 31.329 -1.087 -46.367 1.00 92.25 152 ALA A N 1
ATOM 1240 C CA . ALA A 1 152 ? 30.848 -2.421 -46.012 1.00 92.25 152 ALA A CA 1
ATOM 1241 C C . ALA A 1 152 ? 30.931 -2.674 -44.494 1.00 92.25 152 ALA A C 1
ATOM 1243 O O . ALA A 1 152 ? 29.948 -3.112 -43.894 1.00 92.25 152 ALA A O 1
ATOM 1244 N N . GLU A 1 153 ? 32.056 -2.328 -43.862 1.00 93.25 153 GLU A N 1
ATOM 1245 C CA . GLU A 1 153 ? 32.248 -2.434 -42.409 1.00 93.25 153 GLU A CA 1
ATOM 1246 C C . GLU A 1 153 ? 31.243 -1.560 -41.643 1.00 93.25 153 GLU A C 1
ATOM 1248 O O . GLU A 1 153 ? 30.567 -2.041 -40.732 1.00 93.25 153 GLU A O 1
ATOM 1253 N N . LEU A 1 154 ? 31.060 -0.298 -42.052 1.00 93.25 154 LEU A N 1
ATOM 1254 C CA . LEU A 1 154 ? 30.057 0.593 -41.459 1.00 93.25 154 LEU A CA 1
ATOM 1255 C C . LEU A 1 154 ? 28.637 0.049 -41.624 1.00 93.25 154 LEU A C 1
ATOM 1257 O O . LEU A 1 154 ? 27.852 0.092 -40.680 1.00 93.25 154 LEU A O 1
ATOM 1261 N N . THR A 1 155 ? 28.305 -0.499 -42.793 1.00 93.75 155 THR A N 1
ATOM 1262 C CA . THR A 1 155 ? 26.992 -1.110 -43.046 1.00 93.75 155 THR A CA 1
ATOM 1263 C C . THR A 1 155 ? 26.749 -2.291 -42.107 1.00 93.75 155 THR A C 1
ATOM 1265 O O . THR A 1 155 ? 25.654 -2.424 -41.558 1.00 93.75 155 THR A O 1
ATOM 1268 N N . GLN A 1 156 ? 27.769 -3.119 -41.865 1.00 93.12 156 GLN A N 1
ATOM 1269 C CA . GLN A 1 156 ? 27.679 -4.231 -40.922 1.00 93.12 156 GLN A CA 1
ATOM 1270 C C . GLN A 1 156 ? 27.475 -3.744 -39.484 1.00 93.12 156 GLN A C 1
ATOM 1272 O O . GLN A 1 156 ? 26.587 -4.251 -38.800 1.00 93.12 156 GLN A O 1
ATOM 1277 N N . VAL A 1 157 ? 28.244 -2.746 -39.036 1.00 93.12 157 VAL A N 1
ATOM 1278 C CA . VAL A 1 157 ? 28.110 -2.173 -37.686 1.00 93.12 157 VAL A CA 1
ATOM 1279 C C . VAL A 1 157 ? 26.728 -1.551 -37.491 1.00 93.12 157 VAL A C 1
ATOM 1281 O O . VAL A 1 157 ? 26.075 -1.805 -36.483 1.00 93.12 157 VAL A O 1
ATOM 1284 N N . VAL A 1 158 ? 26.236 -0.792 -38.474 1.00 92.38 158 VAL A N 1
ATOM 1285 C CA . VAL A 1 158 ? 24.879 -0.222 -38.446 1.00 92.38 158 VAL A CA 1
ATOM 1286 C C . VAL A 1 158 ? 23.824 -1.331 -38.396 1.00 92.38 158 VAL A C 1
ATOM 1288 O O . VAL A 1 158 ? 22.865 -1.226 -37.633 1.00 92.38 158 VAL A O 1
ATOM 1291 N N . GLY A 1 159 ? 24.006 -2.412 -39.159 1.00 92.12 159 GLY A N 1
ATOM 1292 C CA . GLY A 1 159 ? 23.122 -3.577 -39.127 1.00 92.12 159 GLY A CA 1
ATOM 1293 C C . GLY A 1 159 ? 23.092 -4.269 -37.761 1.00 92.12 159 GLY A C 1
ATOM 1294 O O . GLY A 1 159 ? 22.011 -4.566 -37.253 1.00 92.12 159 GLY A O 1
ATOM 1295 N N . GLN A 1 160 ? 24.257 -4.474 -37.141 1.00 93.06 160 GLN A N 1
ATOM 1296 C CA . GLN A 1 160 ? 24.380 -5.059 -35.801 1.00 93.06 160 GLN A CA 1
ATOM 1297 C C . GLN A 1 160 ? 23.729 -4.176 -34.737 1.00 93.06 160 GLN A C 1
ATOM 1299 O O . GLN A 1 160 ? 22.901 -4.657 -33.967 1.00 93.06 160 GLN A O 1
ATOM 1304 N N . LEU A 1 161 ? 24.034 -2.878 -34.743 1.00 91.50 161 LEU A N 1
ATOM 1305 C CA . LEU A 1 161 ? 23.482 -1.928 -33.783 1.00 91.50 161 LEU A CA 1
ATOM 1306 C C . LEU A 1 161 ? 21.957 -1.807 -33.928 1.00 91.50 161 LEU A C 1
ATOM 1308 O O . LEU A 1 161 ? 21.235 -1.752 -32.939 1.00 91.50 161 LEU A O 1
ATOM 1312 N N . SER A 1 162 ? 21.445 -1.821 -35.161 1.00 89.94 162 SER A N 1
ATOM 1313 C CA . SER A 1 162 ? 20.004 -1.842 -35.432 1.00 89.94 162 SER A CA 1
ATOM 1314 C C . SER A 1 162 ? 19.330 -3.102 -34.876 1.00 89.94 162 SER A C 1
ATOM 1316 O O . SER A 1 162 ? 18.257 -3.016 -34.272 1.00 89.94 162 SER A O 1
ATOM 1318 N N . ALA A 1 163 ? 19.966 -4.270 -35.021 1.00 89.62 163 ALA A N 1
ATOM 1319 C CA . ALA A 1 163 ? 19.466 -5.519 -34.454 1.00 89.62 163 ALA A CA 1
ATOM 1320 C C . ALA A 1 163 ? 19.457 -5.490 -32.914 1.00 89.62 163 ALA A C 1
ATOM 1322 O O . ALA A 1 163 ? 18.447 -5.852 -32.310 1.00 89.62 163 ALA A O 1
ATOM 1323 N N . GLU A 1 164 ? 20.527 -4.991 -32.291 1.00 91.62 164 GLU A N 1
ATOM 1324 C CA . GLU A 1 164 ? 20.625 -4.825 -30.836 1.00 91.62 164 GLU A CA 1
ATOM 1325 C C . GLU A 1 164 ? 19.560 -3.850 -30.307 1.00 91.62 164 GLU A C 1
ATOM 1327 O O . GLU A 1 164 ? 18.854 -4.150 -29.343 1.00 91.62 164 GLU A O 1
ATOM 1332 N N . PHE A 1 165 ? 19.342 -2.719 -30.988 1.00 89.88 165 PHE A N 1
ATOM 1333 C CA . PHE A 1 165 ? 18.262 -1.790 -30.645 1.00 89.88 165 PHE A CA 1
ATOM 1334 C C . PHE A 1 165 ? 16.875 -2.423 -30.779 1.00 89.88 165 PHE A C 1
ATOM 1336 O O . PHE A 1 165 ? 16.002 -2.169 -29.944 1.00 89.88 165 PHE A O 1
ATOM 1343 N N . ALA A 1 166 ? 16.645 -3.248 -31.803 1.00 89.50 166 ALA A N 1
ATOM 1344 C CA . ALA A 1 166 ? 15.382 -3.961 -31.962 1.00 89.50 166 ALA A CA 1
ATOM 1345 C C . ALA A 1 166 ? 15.150 -4.971 -30.824 1.00 89.50 166 ALA A C 1
ATOM 1347 O O . ALA A 1 166 ? 14.025 -5.099 -30.338 1.00 89.50 166 ALA A O 1
ATOM 1348 N N . GLU A 1 167 ? 16.198 -5.657 -30.368 1.00 91.44 167 GLU A N 1
ATOM 1349 C CA . GLU A 1 167 ? 16.137 -6.580 -29.233 1.00 91.44 167 GLU A CA 1
ATOM 1350 C C . GLU A 1 167 ? 15.902 -5.851 -27.903 1.00 91.44 167 GLU A C 1
ATOM 1352 O O . GLU A 1 167 ? 15.013 -6.232 -27.133 1.00 91.44 167 GLU A O 1
ATOM 1357 N N . TYR A 1 168 ? 16.615 -4.749 -27.661 1.00 89.38 168 TYR A N 1
ATOM 1358 C CA . TYR A 1 168 ? 16.396 -3.900 -26.490 1.00 89.38 168 TYR A CA 1
ATOM 1359 C C . TYR A 1 168 ? 14.964 -3.357 -26.452 1.00 89.38 168 TYR A C 1
ATOM 1361 O O . TYR A 1 168 ? 14.306 -3.385 -25.407 1.00 89.38 168 TYR A O 1
ATOM 1369 N N . ARG A 1 169 ? 14.444 -2.913 -27.604 1.00 91.56 169 ARG A N 1
ATOM 1370 C CA . ARG A 1 169 ? 13.063 -2.444 -27.732 1.00 91.56 169 ARG A CA 1
ATOM 1371 C C . ARG A 1 169 ? 12.062 -3.559 -27.439 1.00 91.56 169 ARG A C 1
ATOM 1373 O O . ARG A 1 169 ? 11.179 -3.340 -26.623 1.00 91.56 169 ARG A O 1
ATOM 1380 N N . ARG A 1 170 ? 12.238 -4.764 -27.999 1.00 91.50 170 ARG A N 1
ATOM 1381 C CA . ARG A 1 170 ? 11.383 -5.927 -27.680 1.00 91.50 170 ARG A CA 1
ATOM 1382 C C . ARG A 1 170 ? 11.392 -6.262 -26.193 1.00 91.50 170 ARG A C 1
ATOM 1384 O O . ARG A 1 170 ? 10.334 -6.482 -25.615 1.00 91.50 170 ARG A O 1
ATOM 1391 N N . THR A 1 171 ? 12.569 -6.269 -25.572 1.00 92.81 171 THR A N 1
ATOM 1392 C CA . THR A 1 171 ? 12.715 -6.539 -24.134 1.00 92.81 171 THR A CA 1
ATOM 1393 C C . THR A 1 171 ? 12.016 -5.467 -23.300 1.00 92.81 171 THR A C 1
ATOM 1395 O O . THR A 1 171 ? 11.364 -5.769 -22.302 1.00 92.81 171 THR A O 1
ATOM 1398 N N . THR A 1 172 ? 12.125 -4.205 -23.715 1.00 89.31 172 THR A N 1
ATOM 1399 C CA . THR A 1 172 ? 11.457 -3.077 -23.058 1.00 89.31 172 THR A CA 1
ATOM 1400 C C . THR A 1 172 ? 9.943 -3.174 -23.206 1.00 89.31 172 THR A C 1
ATOM 1402 O O . THR A 1 172 ? 9.238 -3.086 -22.206 1.00 89.31 172 THR A O 1
ATOM 1405 N N . ASP A 1 173 ? 9.445 -3.436 -24.414 1.00 92.69 173 ASP A N 1
ATOM 1406 C CA . ASP A 1 173 ? 8.018 -3.616 -24.690 1.00 92.69 173 ASP A CA 1
ATOM 1407 C C . ASP A 1 173 ? 7.448 -4.796 -23.883 1.00 92.69 173 ASP A C 1
ATOM 1409 O O . ASP A 1 173 ? 6.370 -4.683 -23.297 1.00 92.69 173 ASP A O 1
ATOM 1413 N N . GLN A 1 174 ? 8.198 -5.898 -23.762 1.00 92.69 174 GLN A N 1
ATOM 1414 C CA . GLN A 1 174 ? 7.816 -7.038 -22.928 1.00 92.69 174 GLN A CA 1
ATOM 1415 C C . GLN A 1 174 ? 7.740 -6.660 -21.442 1.00 92.69 174 GLN A C 1
ATOM 1417 O O . GLN A 1 174 ? 6.737 -6.950 -20.793 1.00 92.69 174 GLN A O 1
ATOM 1422 N N . ARG A 1 175 ? 8.755 -5.974 -20.900 1.00 90.62 175 ARG A N 1
ATOM 1423 C CA . ARG A 1 175 ? 8.743 -5.506 -19.502 1.00 90.62 175 ARG A CA 1
ATOM 1424 C C . ARG A 1 175 ? 7.595 -4.541 -19.232 1.00 90.62 175 ARG A C 1
ATOM 1426 O O . ARG A 1 175 ? 6.987 -4.606 -18.168 1.00 90.62 175 ARG A O 1
ATOM 1433 N N . ILE A 1 176 ? 7.292 -3.656 -20.181 1.00 92.62 176 ILE A N 1
ATOM 1434 C CA . ILE A 1 176 ? 6.140 -2.755 -20.089 1.00 92.62 176 ILE A CA 1
ATOM 1435 C C . ILE A 1 176 ? 4.850 -3.575 -20.026 1.00 92.62 176 ILE A C 1
ATOM 1437 O O . ILE A 1 176 ? 4.054 -3.346 -19.123 1.00 92.62 176 ILE A O 1
ATOM 1441 N N . ALA A 1 177 ? 4.666 -4.567 -20.902 1.00 91.25 177 ALA A N 1
ATOM 1442 C CA . ALA A 1 177 ? 3.481 -5.426 -20.885 1.00 91.25 177 ALA A CA 1
ATOM 1443 C C . ALA A 1 177 ? 3.336 -6.217 -19.569 1.00 91.25 177 ALA A C 1
ATOM 1445 O O . ALA A 1 177 ? 2.243 -6.289 -19.005 1.00 91.25 177 ALA A O 1
ATOM 1446 N N . GLU A 1 178 ? 4.433 -6.771 -19.044 1.00 92.50 178 GLU A N 1
ATOM 1447 C CA . GLU A 1 178 ? 4.458 -7.465 -17.749 1.00 92.50 178 GLU A CA 1
ATOM 1448 C C . GLU A 1 178 ? 4.081 -6.527 -16.592 1.00 92.50 178 GLU A C 1
ATOM 1450 O O . GLU A 1 178 ? 3.260 -6.888 -15.745 1.00 92.50 178 GLU A O 1
ATOM 1455 N N . LEU A 1 179 ? 4.624 -5.304 -16.578 1.00 91.69 179 LEU A N 1
ATOM 1456 C CA . LEU A 1 179 ? 4.285 -4.284 -15.584 1.00 91.69 179 LEU A CA 1
ATOM 1457 C C . LEU A 1 179 ? 2.826 -3.834 -15.695 1.00 91.69 179 LEU A C 1
ATOM 1459 O O . LEU A 1 179 ? 2.167 -3.688 -14.669 1.00 91.69 179 LEU A O 1
ATOM 1463 N N . THR A 1 180 ? 2.298 -3.654 -16.907 1.00 93.31 180 THR A N 1
ATOM 1464 C CA . THR A 1 180 ? 0.884 -3.321 -17.123 1.00 93.31 180 THR A CA 1
ATOM 1465 C C . THR A 1 180 ? -0.022 -4.394 -16.524 1.00 93.31 180 THR A C 1
ATOM 1467 O O . THR A 1 180 ? -0.903 -4.067 -15.731 1.00 93.31 180 THR A O 1
ATOM 1470 N N . LEU A 1 181 ? 0.244 -5.675 -16.803 1.00 93.62 181 LEU A N 1
ATOM 1471 C CA . LEU A 1 181 ? -0.526 -6.784 -16.229 1.00 93.62 181 LEU A CA 1
ATOM 1472 C C . LEU A 1 181 ? -0.397 -6.857 -14.701 1.00 93.62 181 LEU A C 1
ATOM 1474 O O . LEU A 1 181 ? -1.374 -7.156 -14.013 1.00 93.62 181 LEU A O 1
ATOM 1478 N N . ALA A 1 182 ? 0.788 -6.584 -14.147 1.00 90.38 182 ALA A N 1
ATOM 1479 C CA . ALA A 1 182 ? 0.986 -6.539 -12.700 1.00 90.38 182 ALA A CA 1
ATOM 1480 C C . ALA A 1 182 ? 0.171 -5.409 -12.046 1.00 90.38 182 ALA A C 1
ATOM 1482 O O . ALA A 1 182 ? -0.466 -5.630 -11.016 1.00 90.38 182 ALA A O 1
ATOM 1483 N N . VAL A 1 183 ? 0.140 -4.224 -12.664 1.00 90.75 183 VAL A N 1
ATOM 1484 C CA . VAL A 1 183 ? -0.661 -3.082 -12.200 1.00 90.75 183 VAL A CA 1
ATOM 1485 C C . VAL A 1 183 ? -2.157 -3.384 -12.274 1.00 90.75 183 VAL A C 1
ATOM 1487 O O . VAL A 1 183 ? -2.883 -3.077 -11.328 1.00 90.75 183 VAL A O 1
ATOM 1490 N N . GLU A 1 184 ? -2.630 -4.011 -13.352 1.00 92.19 184 GLU A N 1
ATOM 1491 C CA . GLU A 1 184 ? -4.034 -4.421 -13.486 1.00 92.19 184 GLU A CA 1
ATOM 1492 C C . GLU A 1 184 ? -4.437 -5.436 -12.409 1.00 92.19 184 GLU A C 1
ATOM 1494 O O . GLU A 1 184 ? -5.471 -5.261 -11.761 1.00 92.19 184 GLU A O 1
ATOM 1499 N N . ARG A 1 185 ? -3.597 -6.451 -12.153 1.00 92.06 185 ARG A N 1
ATOM 1500 C CA . ARG A 1 185 ? -3.824 -7.440 -11.084 1.00 92.06 185 ARG A CA 1
ATOM 1501 C C . ARG A 1 185 ? -3.888 -6.787 -9.710 1.00 92.06 185 ARG A C 1
ATOM 1503 O O . ARG A 1 185 ? -4.854 -7.000 -8.985 1.00 92.06 185 ARG A O 1
ATOM 1510 N N . LEU A 1 186 ? -2.907 -5.948 -9.384 1.00 91.19 186 LEU A N 1
ATOM 1511 C CA . LEU A 1 186 ? -2.860 -5.252 -8.101 1.00 91.19 186 LEU A CA 1
ATOM 1512 C C . LEU A 1 186 ? -4.083 -4.340 -7.924 1.00 91.19 186 LEU A C 1
ATOM 1514 O O . LEU A 1 186 ? -4.677 -4.282 -6.852 1.00 91.19 186 LEU A O 1
ATOM 1518 N N . SER A 1 187 ? -4.501 -3.655 -8.991 1.00 90.38 187 SER A N 1
ATOM 1519 C CA . SER A 1 187 ? -5.695 -2.802 -8.976 1.00 90.38 187 SER A CA 1
ATOM 1520 C C . SER A 1 187 ? -6.974 -3.609 -8.734 1.00 90.38 187 SER A C 1
ATOM 1522 O O . SER A 1 187 ? -7.844 -3.165 -7.982 1.00 90.38 187 SER A O 1
ATOM 1524 N N . ALA A 1 188 ? -7.086 -4.798 -9.335 1.00 89.62 188 ALA A N 1
ATOM 1525 C CA . ALA A 1 188 ? -8.202 -5.711 -9.110 1.00 89.62 188 ALA A CA 1
ATOM 1526 C C . ALA A 1 188 ? -8.234 -6.234 -7.662 1.00 89.62 188 ALA A C 1
ATOM 1528 O O . ALA A 1 188 ? -9.283 -6.162 -7.021 1.00 89.62 188 ALA A O 1
ATOM 1529 N N . GLU A 1 189 ? -7.090 -6.664 -7.119 1.00 91.19 189 GLU A N 1
ATOM 1530 C CA . GLU A 1 189 ? -6.960 -7.088 -5.716 1.00 91.19 189 GLU A CA 1
ATOM 1531 C C . GLU A 1 189 ? -7.327 -5.957 -4.745 1.00 91.19 189 GLU A C 1
ATOM 1533 O O . GLU A 1 189 ? -8.091 -6.162 -3.801 1.00 91.19 189 GLU A O 1
ATOM 1538 N N . PHE A 1 190 ? -6.865 -4.727 -4.998 1.00 88.75 190 PHE A N 1
ATOM 1539 C CA . PHE A 1 19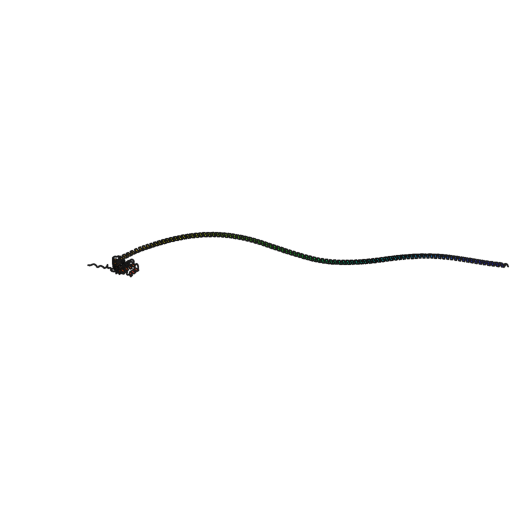0 ? -7.243 -3.565 -4.189 1.00 88.75 190 PHE A CA 1
ATOM 1540 C C . PHE A 1 190 ? -8.744 -3.268 -4.248 1.00 88.75 190 PHE A C 1
ATOM 1542 O O . PHE A 1 190 ? -9.339 -2.899 -3.230 1.00 88.75 190 PHE A O 1
ATOM 1549 N N . ALA A 1 191 ? -9.373 -3.414 -5.416 1.00 88.88 191 ALA A N 1
ATOM 1550 C CA . ALA A 1 191 ? -10.813 -3.225 -5.560 1.00 88.88 191 ALA A CA 1
ATOM 1551 C C . ALA A 1 191 ? -11.604 -4.288 -4.779 1.00 88.88 191 ALA A C 1
ATOM 1553 O O . ALA A 1 191 ? -12.601 -3.960 -4.132 1.00 88.88 191 ALA A O 1
ATOM 1554 N N . GLU A 1 192 ? -11.152 -5.542 -4.793 1.00 90.44 192 GLU A N 1
ATOM 1555 C CA . GLU A 1 192 ? -11.747 -6.630 -4.013 1.00 90.44 192 GLU A CA 1
ATOM 1556 C C . GLU A 1 192 ? -11.559 -6.427 -2.502 1.00 90.44 192 GLU A C 1
ATOM 1558 O O . GLU A 1 192 ? -12.515 -6.554 -1.730 1.00 90.44 192 GLU A O 1
ATOM 1563 N N . TYR A 1 193 ? -10.364 -6.017 -2.074 1.00 85.56 193 TYR A N 1
ATOM 1564 C CA . TYR A 1 193 ? -10.086 -5.696 -0.676 1.00 85.56 193 TYR A CA 1
ATOM 1565 C C . TYR A 1 193 ? -10.951 -4.533 -0.173 1.00 85.56 193 TYR A C 1
ATOM 1567 O O . TYR A 1 193 ? -11.497 -4.601 0.932 1.00 85.56 193 TYR A O 1
ATOM 1575 N N . ARG A 1 194 ? -11.136 -3.482 -0.991 1.00 89.75 194 ARG A N 1
ATOM 1576 C CA . ARG A 1 194 ? -12.073 -2.388 -0.683 1.00 89.75 194 ARG A CA 1
ATOM 1577 C C . ARG A 1 194 ? -13.498 -2.900 -0.551 1.00 89.75 194 ARG A C 1
ATOM 1579 O O . ARG A 1 194 ? -14.108 -2.628 0.472 1.00 89.75 194 ARG A O 1
ATOM 1586 N N . ARG A 1 195 ? -14.002 -3.695 -1.503 1.00 90.38 195 ARG A N 1
ATOM 1587 C CA . ARG A 1 195 ? -15.356 -4.278 -1.410 1.00 90.38 195 ARG A CA 1
ATOM 1588 C C . ARG A 1 195 ? -15.548 -5.097 -0.139 1.00 90.38 195 ARG A C 1
ATOM 1590 O O . ARG A 1 195 ? -16.554 -4.935 0.539 1.00 90.38 195 ARG A O 1
ATOM 1597 N N . THR A 1 196 ? -14.575 -5.939 0.202 1.00 92.81 196 THR A N 1
ATOM 1598 C CA . THR A 1 196 ? -14.624 -6.767 1.416 1.00 92.81 196 THR A CA 1
ATOM 1599 C C . THR A 1 196 ? -14.617 -5.900 2.675 1.00 92.81 196 THR A C 1
ATOM 1601 O O . THR A 1 196 ? -15.334 -6.177 3.633 1.00 92.81 196 THR A O 1
ATOM 1604 N N . THR A 1 197 ? -13.820 -4.831 2.677 1.00 87.56 197 THR A N 1
ATOM 1605 C CA . THR A 1 197 ? -13.753 -3.876 3.789 1.00 87.56 197 THR A CA 1
ATOM 1606 C C . THR A 1 197 ? -15.062 -3.100 3.928 1.00 87.56 197 THR A C 1
ATOM 1608 O O . THR A 1 197 ? -15.604 -3.031 5.027 1.00 87.56 197 THR A O 1
ATOM 1611 N N . ASP A 1 198 ? -15.610 -2.586 2.828 1.00 91.88 198 ASP A N 1
ATOM 1612 C CA . ASP A 1 198 ? -16.897 -1.886 2.796 1.00 91.88 198 ASP A CA 1
ATOM 1613 C C . ASP A 1 198 ? -18.031 -2.807 3.279 1.00 91.88 198 ASP A C 1
ATOM 1615 O O . ASP A 1 198 ? -18.868 -2.390 4.079 1.00 91.88 198 ASP A O 1
ATOM 1619 N N . GLN A 1 199 ? -18.017 -4.084 2.876 1.00 92.06 199 GLN A N 1
ATOM 1620 C CA . GLN A 1 199 ? -18.966 -5.088 3.356 1.00 92.06 199 GLN A CA 1
ATOM 1621 C C . GLN A 1 199 ? -18.843 -5.311 4.870 1.00 92.06 199 GLN A C 1
ATOM 1623 O O . GLN A 1 199 ? -19.847 -5.253 5.575 1.00 92.06 199 GLN A O 1
ATOM 1628 N N . ARG A 1 200 ? -17.627 -5.506 5.398 1.00 88.06 200 ARG A N 1
ATOM 1629 C CA . ARG A 1 200 ? -17.410 -5.673 6.847 1.00 88.06 200 ARG A CA 1
ATOM 1630 C C . ARG A 1 200 ? -17.84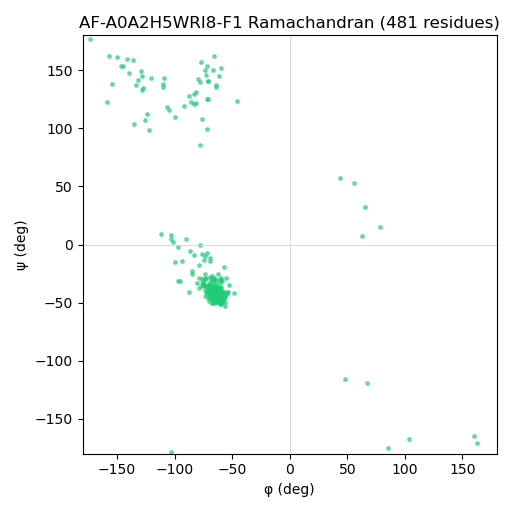1 -4.444 7.644 1.00 88.06 200 ARG A C 1
ATOM 1632 O O . ARG A 1 200 ? -18.386 -4.584 8.734 1.00 88.06 200 ARG A O 1
ATOM 1639 N N . ILE A 1 201 ? -17.611 -3.242 7.114 1.00 90.25 201 ILE A N 1
ATOM 1640 C CA . ILE A 1 201 ? -18.075 -1.995 7.733 1.00 90.25 201 ILE A CA 1
ATOM 1641 C C . ILE A 1 201 ? -19.607 -1.952 7.755 1.00 90.25 201 ILE A C 1
ATOM 1643 O O . ILE A 1 201 ? -20.183 -1.586 8.778 1.00 90.25 201 ILE A O 1
ATOM 1647 N N . ALA A 1 202 ? -20.274 -2.353 6.670 1.00 89.88 202 ALA A N 1
ATOM 1648 C CA . ALA A 1 202 ? -21.732 -2.427 6.625 1.00 89.88 202 ALA A CA 1
ATOM 1649 C C . ALA A 1 202 ? -22.290 -3.453 7.630 1.00 89.88 202 ALA A C 1
ATOM 1651 O O . ALA A 1 202 ? -23.224 -3.135 8.365 1.00 89.88 202 ALA A O 1
ATOM 1652 N N . GLU A 1 203 ? -21.682 -4.640 7.722 1.00 91.12 203 GLU A N 1
ATOM 1653 C CA . GLU A 1 203 ? -22.044 -5.677 8.700 1.00 91.12 203 GLU A CA 1
ATOM 1654 C C . GLU A 1 203 ? -21.865 -5.184 10.146 1.00 91.12 203 GLU A C 1
ATOM 1656 O O . GLU A 1 203 ? -22.753 -5.370 10.980 1.00 91.12 203 GLU A O 1
ATOM 1661 N N . LEU A 1 204 ? -20.756 -4.495 10.444 1.00 90.25 204 LEU A N 1
ATOM 1662 C CA . LEU A 1 204 ? -20.520 -3.882 11.756 1.00 90.25 204 LEU A CA 1
ATOM 1663 C C . LEU A 1 204 ? -21.538 -2.784 12.070 1.00 90.25 204 LEU A C 1
ATOM 1665 O O . LEU A 1 204 ? -22.041 -2.730 13.190 1.00 90.25 204 LEU A O 1
ATOM 1669 N N . ALA A 1 205 ? -21.876 -1.937 11.097 1.00 88.75 205 ALA A N 1
ATOM 1670 C CA . ALA A 1 205 ? -22.887 -0.900 11.273 1.00 88.75 205 ALA A CA 1
ATOM 1671 C C . ALA A 1 205 ? -24.276 -1.500 11.546 1.00 88.75 205 ALA A C 1
ATOM 1673 O O . ALA A 1 205 ? -25.024 -0.981 12.375 1.00 88.75 205 ALA A O 1
ATOM 1674 N N . GLU A 1 206 ? -24.629 -2.609 10.891 1.00 90.38 206 GLU A N 1
ATOM 1675 C CA . GLU A 1 206 ? -25.886 -3.310 11.156 1.00 90.38 206 GLU A CA 1
ATOM 1676 C C . GLU A 1 206 ? -25.886 -3.982 12.538 1.00 90.38 206 GLU A C 1
ATOM 1678 O O . GLU A 1 206 ? -26.856 -3.850 13.286 1.00 90.38 206 GLU A O 1
ATOM 1683 N N . ALA A 1 207 ? -24.790 -4.644 12.920 1.00 86.44 207 ALA A N 1
ATOM 1684 C CA . ALA A 1 207 ? -24.631 -5.223 14.253 1.00 86.44 207 ALA A CA 1
ATOM 1685 C C . ALA A 1 207 ? -24.706 -4.151 15.354 1.00 86.44 207 ALA A C 1
ATOM 1687 O O . ALA A 1 207 ? -25.365 -4.355 16.378 1.00 86.44 207 ALA A O 1
ATOM 1688 N N . GLN A 1 208 ? -24.094 -2.987 15.122 1.00 86.88 208 GLN A N 1
ATOM 1689 C CA . GLN A 1 208 ? -24.191 -1.838 16.014 1.00 86.88 208 GLN A CA 1
ATOM 1690 C C . GLN A 1 208 ? -25.640 -1.353 16.132 1.00 86.88 208 GLN A C 1
ATOM 1692 O O . GLN A 1 208 ? -26.133 -1.241 17.250 1.00 86.88 208 GLN A O 1
ATOM 1697 N N . ARG A 1 209 ? -26.364 -1.164 15.017 1.00 90.19 209 ARG A N 1
ATOM 1698 C CA . ARG A 1 209 ? -27.790 -0.779 15.051 1.00 90.19 209 ARG A CA 1
ATOM 1699 C C . ARG A 1 209 ? -28.653 -1.780 15.818 1.00 90.19 209 ARG A C 1
ATOM 1701 O O . ARG A 1 209 ? -29.496 -1.366 16.607 1.00 90.19 209 ARG A O 1
ATOM 1708 N N . ARG A 1 210 ? -28.442 -3.090 15.624 1.00 90.62 210 ARG A N 1
ATOM 1709 C CA . ARG A 1 210 ? -29.158 -4.134 16.386 1.00 90.62 210 ARG A CA 1
ATOM 1710 C C . ARG A 1 210 ? -28.869 -4.030 17.881 1.00 90.62 210 ARG A C 1
ATOM 1712 O O . ARG A 1 210 ? -29.786 -4.151 18.686 1.00 90.62 210 ARG A O 1
ATOM 1719 N N . THR A 1 211 ? -27.616 -3.770 18.246 1.00 87.31 211 THR A N 1
ATOM 1720 C CA . THR A 1 211 ? -27.210 -3.598 19.646 1.00 87.31 211 THR A CA 1
ATOM 1721 C C . THR A 1 211 ? -27.835 -2.339 20.250 1.00 87.31 211 THR A C 1
ATOM 1723 O O . THR A 1 211 ? -28.394 -2.396 21.339 1.00 87.31 211 THR A O 1
ATOM 1726 N N . GLU A 1 212 ? -27.804 -1.213 19.535 1.00 89.00 212 GLU A N 1
ATOM 1727 C CA . GLU A 1 212 ? -28.445 0.040 19.954 1.00 89.00 212 GLU A CA 1
ATOM 1728 C C . GLU A 1 212 ? -29.954 -0.143 20.159 1.00 89.00 212 GLU A C 1
ATOM 1730 O O . GLU A 1 212 ? -30.499 0.317 21.163 1.00 89.00 212 GLU A O 1
ATOM 1735 N N . GLN A 1 213 ? -30.621 -0.880 19.265 1.00 91.12 213 GLN A N 1
ATOM 1736 C CA . GLN A 1 213 ? -32.034 -1.218 19.414 1.00 91.12 213 GLN A CA 1
ATOM 1737 C C . GLN A 1 213 ? -32.290 -2.083 20.658 1.00 91.12 213 GLN A C 1
ATOM 1739 O O . GLN A 1 213 ? -33.175 -1.761 21.447 1.00 91.12 213 GLN A O 1
ATOM 1744 N N . GLN A 1 214 ? -31.494 -3.134 20.882 1.00 88.56 214 GLN A N 1
ATOM 1745 C CA . GLN A 1 214 ? -31.612 -3.977 22.079 1.00 88.56 214 GLN A CA 1
ATOM 1746 C C . GLN A 1 214 ? -31.392 -3.184 23.373 1.00 88.56 214 GLN A C 1
ATOM 1748 O O . GLN A 1 214 ? -32.098 -3.396 24.357 1.00 88.56 214 GLN A O 1
ATOM 1753 N N . VAL A 1 215 ? -30.441 -2.246 23.385 1.00 89.00 215 VAL A N 1
ATOM 1754 C CA . VAL A 1 215 ? -30.201 -1.353 24.529 1.00 89.00 215 VAL A CA 1
ATOM 1755 C C . VAL A 1 215 ? -31.388 -0.417 24.756 1.00 89.00 215 VAL A C 1
ATOM 1757 O O . VAL A 1 215 ? -31.769 -0.193 25.906 1.00 89.00 215 VAL A O 1
ATOM 1760 N N . ALA A 1 216 ? -31.998 0.113 23.695 1.00 89.38 216 ALA A N 1
ATOM 1761 C CA . ALA A 1 216 ? -33.192 0.946 23.805 1.00 89.38 216 ALA A CA 1
ATOM 1762 C C . ALA A 1 216 ? -34.390 0.153 24.358 1.00 89.38 216 ALA A C 1
ATOM 1764 O O . ALA A 1 216 ? -35.048 0.616 25.291 1.00 89.38 216 ALA A O 1
ATOM 1765 N N . GLU A 1 217 ? -34.623 -1.063 23.855 1.00 90.81 217 GLU A N 1
ATOM 1766 C CA . GLU A 1 217 ? -35.661 -1.974 24.357 1.00 90.81 217 GLU A CA 1
ATOM 1767 C C . GLU A 1 217 ? -35.429 -2.332 25.832 1.00 90.81 217 GLU A C 1
ATOM 1769 O O . GLU A 1 217 ? -36.336 -2.199 26.653 1.00 90.81 217 GLU A O 1
ATOM 1774 N N . LEU A 1 218 ? -34.199 -2.697 26.212 1.00 90.56 218 LEU A N 1
ATOM 1775 C CA . LEU A 1 218 ? -33.838 -2.961 27.609 1.00 90.56 218 LEU A CA 1
ATOM 1776 C C . LEU A 1 218 ? -34.056 -1.737 28.498 1.00 90.56 218 LEU A C 1
ATOM 1778 O O . LEU A 1 218 ? -34.584 -1.863 29.599 1.00 90.56 218 LEU A O 1
ATOM 1782 N N . THR A 1 219 ? -33.682 -0.551 28.021 1.00 91.69 219 THR A N 1
ATOM 1783 C CA . THR A 1 219 ? -33.889 0.709 28.745 1.00 91.69 219 THR A CA 1
ATOM 1784 C C . THR A 1 219 ? -35.376 0.963 28.982 1.00 91.69 219 THR A C 1
ATOM 1786 O O . THR A 1 219 ? -35.765 1.357 30.082 1.00 91.69 219 THR A O 1
ATOM 1789 N N . GLN A 1 220 ? -36.223 0.688 27.986 1.00 90.81 220 GLN A N 1
ATOM 1790 C CA . GLN A 1 220 ? -37.673 0.799 28.120 1.00 90.81 220 GLN A CA 1
ATOM 1791 C C . GLN A 1 220 ? -38.225 -0.204 29.140 1.00 90.81 220 GLN A C 1
ATOM 1793 O O . GLN A 1 220 ? -38.994 0.196 30.013 1.00 90.81 220 GLN A O 1
ATOM 1798 N N . VAL A 1 221 ? -37.810 -1.474 29.075 1.00 90.50 221 VAL A N 1
ATOM 1799 C CA . VAL A 1 221 ? -38.231 -2.515 30.030 1.00 90.50 221 VAL A CA 1
ATOM 1800 C C . VAL A 1 221 ? -37.805 -2.157 31.453 1.00 90.50 221 VAL A C 1
ATOM 1802 O O . VAL A 1 221 ? -38.612 -2.236 32.376 1.00 90.50 221 VAL A O 1
ATOM 1805 N N . VAL A 1 222 ? -36.563 -1.705 31.646 1.00 87.94 222 VAL A N 1
ATOM 1806 C CA . VAL A 1 222 ? -36.071 -1.247 32.954 1.00 87.94 222 VAL A CA 1
ATOM 1807 C C . VAL A 1 222 ? -36.873 -0.041 33.446 1.00 87.94 222 VAL A C 1
ATOM 1809 O O . VAL A 1 222 ? -37.234 0.008 34.621 1.00 87.94 222 VAL A O 1
ATOM 1812 N N . GLY A 1 223 ? -37.199 0.906 32.563 1.00 89.56 223 GLY A N 1
ATOM 1813 C CA . GLY A 1 223 ? -38.049 2.051 32.889 1.00 89.56 223 GLY A CA 1
ATOM 1814 C C . GLY A 1 223 ? -39.459 1.641 33.325 1.00 89.56 223 GLY A C 1
ATOM 1815 O O . GLY A 1 223 ? -39.952 2.136 34.338 1.00 89.56 223 GLY A O 1
ATOM 1816 N N . GLN A 1 224 ? -40.085 0.701 32.611 1.00 90.56 224 GLN A N 1
ATOM 1817 C CA . GLN A 1 224 ? -41.401 0.152 32.954 1.00 90.56 224 GLN A CA 1
ATOM 1818 C C . GLN A 1 224 ? -41.375 -0.578 34.297 1.00 90.56 224 GLN A C 1
ATOM 1820 O O . GLN A 1 224 ? -42.176 -0.269 35.175 1.00 90.56 224 GLN A O 1
ATOM 1825 N N . LEU A 1 225 ? -40.412 -1.480 34.494 1.00 88.75 225 LEU A N 1
ATOM 1826 C CA . LEU A 1 225 ? -40.273 -2.232 35.736 1.00 88.75 225 LEU A CA 1
ATOM 1827 C C . LEU A 1 225 ? -39.996 -1.301 36.924 1.00 88.75 225 LEU A C 1
ATOM 1829 O O . LEU A 1 225 ? -40.533 -1.491 38.010 1.00 88.75 225 LEU A O 1
ATOM 1833 N N . SER A 1 226 ? -39.188 -0.256 36.724 1.00 85.69 226 SER A N 1
ATOM 1834 C CA . SER A 1 226 ? -38.947 0.770 37.741 1.00 85.69 226 SER A CA 1
ATOM 1835 C C . SER A 1 226 ? -40.233 1.514 38.120 1.00 85.69 226 SER A C 1
ATOM 1837 O O . SER A 1 226 ? -40.478 1.744 39.307 1.00 85.69 226 SER A O 1
ATOM 1839 N N . ALA A 1 227 ? -41.077 1.844 37.137 1.00 86.19 227 ALA A N 1
ATOM 1840 C CA . ALA A 1 227 ? -42.374 2.468 37.376 1.00 86.19 227 ALA A CA 1
ATOM 1841 C C . ALA A 1 227 ? -43.334 1.533 38.133 1.00 86.19 227 ALA A C 1
ATOM 1843 O O . ALA A 1 227 ? -43.918 1.962 39.129 1.00 86.19 227 ALA A O 1
ATOM 1844 N N . GLU A 1 228 ? -43.432 0.259 37.738 1.00 87.31 228 GLU A N 1
ATOM 1845 C CA . GLU A 1 228 ? -44.218 -0.756 38.457 1.00 87.31 228 GLU A CA 1
ATOM 1846 C C . GLU A 1 228 ? -43.726 -0.943 39.897 1.00 87.31 228 GLU A C 1
ATOM 1848 O O . GLU A 1 228 ? -44.525 -0.962 40.831 1.00 87.31 228 GLU A O 1
ATOM 1853 N N . PHE A 1 229 ? -42.408 -1.013 40.119 1.00 84.31 229 PHE A N 1
ATOM 1854 C CA . PHE A 1 229 ? -41.845 -1.090 41.468 1.00 84.31 229 PHE A CA 1
ATOM 1855 C C . PHE A 1 229 ? -42.189 0.138 42.309 1.00 84.31 229 PHE A C 1
ATOM 1857 O O . PHE A 1 229 ? -42.476 -0.000 43.500 1.00 84.31 229 PHE A O 1
ATOM 1864 N N . ALA A 1 230 ? -42.158 1.336 41.720 1.00 86.19 230 ALA A N 1
ATOM 1865 C CA . ALA A 1 230 ? -42.543 2.561 42.410 1.00 86.19 230 ALA A CA 1
ATOM 1866 C C . ALA A 1 230 ? -44.035 2.560 42.776 1.00 86.19 230 ALA A C 1
ATOM 1868 O O . ALA A 1 230 ? -44.394 2.992 43.873 1.00 86.19 230 ALA A O 1
ATOM 1869 N N . GLU A 1 231 ? -44.895 2.053 41.893 1.00 86.69 231 GLU A N 1
ATOM 1870 C CA . GLU A 1 231 ? -46.324 1.889 42.158 1.00 86.69 231 GLU A CA 1
ATOM 1871 C C . GLU A 1 231 ? -46.577 0.858 43.262 1.00 86.69 231 GLU A C 1
ATOM 1873 O O . GLU A 1 231 ? -47.227 1.181 44.255 1.00 86.69 231 GLU A O 1
ATOM 1878 N N . TYR A 1 232 ? -45.971 -0.329 43.174 1.00 84.38 232 TYR A N 1
ATOM 1879 C CA . TYR A 1 232 ? -46.076 -1.364 44.203 1.00 84.38 232 TYR A CA 1
ATOM 1880 C C . TYR A 1 232 ? -45.601 -0.861 45.572 1.00 84.38 232 TYR A C 1
ATOM 1882 O O . TYR A 1 232 ? -46.237 -1.130 46.596 1.00 84.38 232 TYR A O 1
ATOM 1890 N N . ARG A 1 233 ? -44.506 -0.083 45.604 1.00 86.44 233 ARG A N 1
ATOM 1891 C CA . ARG A 1 233 ? -44.041 0.601 46.819 1.00 86.44 233 ARG A CA 1
ATOM 1892 C C . ARG A 1 233 ? -45.093 1.557 47.360 1.00 86.44 233 ARG A C 1
ATOM 1894 O O . ARG A 1 233 ? -45.432 1.438 48.529 1.00 86.44 233 ARG A O 1
ATOM 1901 N N . ARG A 1 234 ? -45.660 2.437 46.526 1.00 88.88 234 ARG A N 1
ATOM 1902 C CA . ARG A 1 234 ? -46.728 3.358 46.951 1.00 88.88 234 ARG A CA 1
ATOM 1903 C C . ARG A 1 234 ? -47.932 2.614 47.519 1.00 88.88 234 ARG A C 1
ATOM 1905 O O . ARG A 1 234 ? -48.420 2.998 48.576 1.00 88.88 234 ARG A O 1
ATOM 1912 N N . THR A 1 235 ? -48.396 1.550 46.864 1.00 90.19 235 THR A N 1
ATOM 1913 C CA . THR A 1 235 ? -49.517 0.737 47.361 1.00 90.19 235 THR A CA 1
ATOM 1914 C C . THR A 1 235 ? -49.176 0.051 48.683 1.00 90.19 235 THR A C 1
ATOM 1916 O O . THR A 1 235 ? -50.020 -0.051 49.572 1.00 90.19 235 THR A O 1
ATOM 1919 N N . THR A 1 236 ? -47.936 -0.415 48.840 1.00 84.06 236 THR A N 1
ATOM 1920 C CA . THR A 1 236 ? -47.464 -1.027 50.089 1.00 84.06 236 THR A CA 1
ATOM 1921 C C . THR A 1 236 ? -47.387 0.005 51.211 1.00 84.06 236 THR A C 1
ATOM 1923 O O . THR A 1 236 ? -47.911 -0.246 52.292 1.00 84.06 236 THR A O 1
ATOM 1926 N N . ASP A 1 237 ? -46.817 1.180 50.947 1.00 89.25 237 ASP A N 1
ATOM 1927 C CA . ASP A 1 237 ? -46.741 2.287 51.901 1.00 89.25 237 ASP A CA 1
ATOM 1928 C C . ASP A 1 237 ? -48.148 2.748 52.319 1.00 89.25 237 ASP A C 1
ATOM 1930 O O . ASP A 1 237 ? -48.403 2.961 53.503 1.00 89.25 237 ASP A O 1
ATOM 1934 N N . GLN A 1 238 ? -49.095 2.815 51.374 1.00 89.56 238 GLN A N 1
ATOM 1935 C CA . GLN A 1 238 ? -50.508 3.088 51.661 1.00 89.56 238 GLN A CA 1
ATOM 1936 C C . GLN A 1 238 ? -51.129 2.023 52.569 1.00 89.56 238 GLN A C 1
ATOM 1938 O O . GLN A 1 238 ? -51.714 2.371 53.591 1.00 89.56 238 GLN A O 1
ATOM 1943 N N . ARG A 1 239 ? -50.962 0.730 52.260 1.00 85.62 239 ARG A N 1
ATOM 1944 C CA . ARG A 1 239 ? -51.461 -0.366 53.112 1.00 85.62 239 ARG A CA 1
ATOM 1945 C C . ARG A 1 239 ? -50.853 -0.337 54.509 1.00 85.62 239 ARG A C 1
ATOM 1947 O O . ARG A 1 239 ? -51.555 -0.590 55.482 1.00 85.62 239 ARG A O 1
ATOM 1954 N N . ILE A 1 240 ? -49.562 -0.029 54.627 1.00 86.94 240 ILE A N 1
ATOM 1955 C CA . ILE A 1 240 ? -48.898 0.128 55.925 1.00 86.94 240 ILE A CA 1
ATOM 1956 C C . ILE A 1 240 ? -49.515 1.299 56.692 1.00 86.94 240 ILE A C 1
ATOM 1958 O O . ILE A 1 240 ? -49.800 1.150 57.880 1.00 86.94 240 ILE A O 1
ATOM 1962 N N . ALA A 1 241 ? -49.771 2.435 56.039 1.00 88.81 241 ALA A N 1
ATOM 1963 C CA . ALA A 1 241 ? -50.426 3.579 56.669 1.00 88.81 241 ALA A CA 1
ATOM 1964 C C . ALA A 1 241 ? -51.858 3.242 57.130 1.00 88.81 241 ALA A C 1
ATOM 1966 O O . ALA A 1 241 ? -52.228 3.551 58.262 1.00 88.81 241 ALA A O 1
ATOM 1967 N N . GLU A 1 242 ? -52.642 2.550 56.299 1.00 89.50 242 GLU A N 1
ATOM 1968 C CA . GLU A 1 242 ? -53.988 2.074 56.647 1.00 89.50 242 GLU A CA 1
ATOM 1969 C C . GLU A 1 242 ? -53.969 1.111 57.841 1.00 89.50 242 GLU A C 1
ATOM 1971 O O . GLU A 1 242 ? -54.744 1.281 58.783 1.00 89.50 242 GLU A O 1
ATOM 1976 N N . LEU A 1 243 ? -53.061 0.128 57.839 1.00 87.56 243 LEU A N 1
ATOM 1977 C CA . LEU A 1 243 ? -52.879 -0.805 58.953 1.00 87.56 243 LEU A CA 1
ATOM 1978 C C . LEU A 1 243 ? -52.429 -0.088 60.226 1.00 87.56 243 LEU A C 1
ATOM 1980 O O . LEU A 1 243 ? -52.914 -0.416 61.304 1.00 87.56 243 LEU A O 1
ATOM 1984 N N . THR A 1 244 ? -51.544 0.902 60.110 1.00 90.69 244 THR A N 1
ATOM 1985 C CA . THR A 1 244 ? -51.094 1.718 61.247 1.00 90.69 244 THR A CA 1
ATOM 1986 C C . THR A 1 244 ? -52.282 2.432 61.885 1.00 90.69 244 THR A C 1
ATOM 1988 O O . THR A 1 244 ? -52.513 2.281 63.082 1.00 90.69 244 THR A O 1
ATOM 1991 N N . LEU A 1 245 ? -53.110 3.107 61.080 1.00 92.56 245 LEU A N 1
ATOM 1992 C CA . LEU A 1 245 ? -54.331 3.759 61.560 1.00 92.56 245 LEU A CA 1
ATOM 1993 C C . LEU A 1 245 ? -55.331 2.760 62.161 1.00 92.56 245 LEU A C 1
ATOM 1995 O O . LEU A 1 245 ? -55.984 3.065 63.159 1.00 92.56 245 LEU A O 1
ATOM 1999 N N . ALA A 1 246 ? -55.473 1.567 61.578 1.00 87.12 246 ALA A N 1
ATOM 2000 C CA . ALA A 1 246 ? -56.340 0.523 62.120 1.00 87.12 246 ALA A CA 1
ATOM 2001 C C . ALA A 1 246 ? -55.849 0.023 63.490 1.00 87.12 246 ALA A C 1
ATOM 2003 O O . ALA A 1 246 ? -56.654 -0.135 64.406 1.00 87.12 246 ALA A O 1
ATOM 2004 N N . VAL A 1 247 ? -54.536 -0.173 63.652 1.00 87.50 247 VAL A N 1
ATOM 2005 C CA . VAL A 1 247 ? -53.916 -0.556 64.930 1.00 87.50 247 VAL A CA 1
ATOM 2006 C C . VAL A 1 247 ? -54.089 0.543 65.974 1.00 87.50 247 VAL A C 1
ATOM 2008 O O . VAL A 1 247 ? -54.438 0.240 67.115 1.00 87.50 247 VAL A O 1
ATOM 2011 N N . GLU A 1 248 ? -53.895 1.810 65.607 1.00 89.12 248 GLU A N 1
ATOM 2012 C CA . GLU A 1 248 ? -54.128 2.946 66.506 1.00 89.12 248 GLU A CA 1
ATOM 2013 C C . GLU A 1 248 ? -55.588 3.011 66.967 1.00 89.12 248 GLU A C 1
ATOM 2015 O O . GLU A 1 248 ? -55.845 3.138 68.166 1.00 89.12 248 GLU A O 1
ATOM 2020 N N . ARG A 1 249 ? -56.548 2.845 66.046 1.00 89.56 249 ARG A N 1
ATOM 2021 C CA . ARG A 1 249 ? -57.983 2.791 66.373 1.00 89.56 249 ARG A CA 1
ATOM 2022 C C . ARG A 1 249 ? -58.311 1.645 67.321 1.00 89.56 249 ARG A C 1
ATOM 2024 O O . ARG A 1 249 ? -58.915 1.881 68.361 1.00 89.56 249 ARG A O 1
ATOM 2031 N N . LEU A 1 250 ? -57.872 0.429 67.002 1.00 88.31 250 LEU A N 1
ATOM 2032 C CA . LEU A 1 250 ? -58.126 -0.743 67.837 1.00 88.31 250 LEU A CA 1
ATOM 2033 C C . LEU A 1 250 ? -57.489 -0.584 69.225 1.00 88.31 250 LEU A C 1
ATOM 2035 O O . LEU A 1 250 ? -58.084 -0.944 70.236 1.00 88.31 250 LEU A O 1
ATOM 2039 N N . SER A 1 251 ? -56.292 0.001 69.292 1.00 86.88 251 SER A N 1
ATOM 2040 C CA . SER A 1 251 ? -55.617 0.301 70.559 1.00 86.88 251 SER A CA 1
ATOM 2041 C C . SER A 1 251 ? -56.404 1.312 71.395 1.00 86.88 251 SER A C 1
ATOM 2043 O O . SER A 1 251 ? -56.510 1.146 72.612 1.00 86.88 251 SER A O 1
ATOM 2045 N N . ALA A 1 252 ? -56.983 2.334 70.758 1.00 86.31 252 ALA A N 1
ATOM 2046 C CA . ALA A 1 252 ? -57.853 3.302 71.417 1.00 86.31 252 ALA A CA 1
ATOM 2047 C C . ALA A 1 252 ? -59.148 2.650 71.935 1.00 86.31 252 ALA A C 1
ATOM 2049 O O . ALA A 1 252 ? -59.488 2.844 73.102 1.00 86.31 252 ALA A O 1
ATOM 2050 N N . GLU A 1 253 ? -59.810 1.816 71.126 1.00 88.50 253 GLU A N 1
ATOM 2051 C CA . GLU A 1 253 ? -60.994 1.044 71.536 1.00 88.50 253 GLU A CA 1
ATOM 2052 C C . GLU A 1 253 ? -60.680 0.098 72.704 1.00 88.50 253 GLU A C 1
ATOM 2054 O O . GLU A 1 253 ? -61.424 0.045 73.683 1.00 88.50 253 GLU A O 1
ATOM 2059 N N . PHE A 1 254 ? -59.545 -0.610 72.669 1.00 86.25 254 PHE A N 1
ATOM 2060 C CA . PHE A 1 254 ? -59.106 -1.452 73.785 1.00 86.25 254 PHE A CA 1
ATOM 2061 C C . PHE A 1 254 ? -58.835 -0.642 75.054 1.00 86.25 254 PHE A C 1
ATOM 2063 O O . PHE A 1 254 ? -59.157 -1.100 76.152 1.00 86.25 254 PHE A O 1
ATOM 2070 N N . ALA A 1 255 ? -58.237 0.545 74.933 1.00 85.81 255 ALA A N 1
ATOM 2071 C CA . ALA A 1 255 ? -58.010 1.425 76.073 1.00 85.81 255 ALA A CA 1
ATOM 2072 C C . ALA A 1 255 ? -59.334 1.917 76.674 1.00 85.81 255 ALA A C 1
ATOM 2074 O O . ALA A 1 255 ? -59.466 1.973 77.897 1.00 85.81 255 ALA A O 1
ATOM 2075 N N . GLU A 1 256 ? -60.322 2.231 75.836 1.00 86.62 256 GLU A N 1
ATOM 2076 C CA . GLU A 1 256 ? -61.669 2.592 76.274 1.00 86.62 256 GLU A CA 1
ATOM 2077 C C . GLU A 1 256 ? -62.370 1.415 76.960 1.00 86.62 256 GLU A C 1
ATOM 2079 O O . GLU A 1 256 ? -62.805 1.552 78.102 1.00 86.62 256 GLU A O 1
ATOM 2084 N N . TYR A 1 257 ? -62.368 0.230 76.347 1.00 84.12 257 TYR A N 1
ATOM 2085 C CA . TYR A 1 257 ? -62.936 -0.981 76.942 1.00 84.12 257 TYR A CA 1
ATOM 2086 C C . TYR A 1 257 ? -62.288 -1.329 78.289 1.00 84.12 257 TYR A C 1
ATOM 2088 O O . TYR A 1 257 ? -62.985 -1.690 79.241 1.00 84.12 257 TYR A O 1
ATOM 2096 N N . ARG A 1 258 ? -60.958 -1.185 78.404 1.00 87.75 258 ARG A N 1
ATOM 2097 C CA . ARG A 1 258 ? -60.241 -1.335 79.681 1.00 87.75 258 ARG A CA 1
ATOM 2098 C C . ARG A 1 258 ? -60.718 -0.314 80.702 1.00 87.75 258 ARG A C 1
ATOM 2100 O O . ARG A 1 258 ? -61.092 -0.726 81.789 1.00 87.75 258 ARG A O 1
ATOM 2107 N N . ARG A 1 259 ? -60.804 0.974 80.348 1.00 87.88 259 ARG A N 1
ATOM 2108 C CA . ARG A 1 259 ? -61.330 2.011 81.256 1.00 87.88 259 ARG A CA 1
ATOM 2109 C C . ARG A 1 259 ? -62.744 1.693 81.734 1.00 87.88 259 ARG A C 1
ATOM 2111 O O . ARG A 1 259 ? -63.002 1.792 82.927 1.00 87.88 259 ARG A O 1
ATOM 2118 N N . THR A 1 260 ? -63.647 1.287 80.841 1.00 89.38 260 THR A N 1
ATOM 2119 C CA . THR A 1 260 ? -65.019 0.910 81.215 1.00 89.38 260 THR A CA 1
ATOM 2120 C C . THR A 1 260 ? -65.037 -0.327 82.111 1.00 89.38 260 THR A C 1
ATOM 2122 O O . THR A 1 260 ? -65.832 -0.410 83.045 1.00 89.38 260 THR A O 1
ATOM 2125 N N . THR A 1 261 ? -64.157 -1.295 81.855 1.00 82.88 261 THR A N 1
ATOM 2126 C CA . THR A 1 261 ? -64.034 -2.498 82.687 1.00 82.88 261 THR A CA 1
ATOM 2127 C C . THR A 1 261 ? -63.483 -2.155 84.070 1.00 82.88 261 THR A C 1
ATOM 2129 O O . THR A 1 261 ? -64.063 -2.579 85.064 1.00 82.88 261 THR A O 1
ATOM 2132 N N . ASP A 1 262 ? -62.436 -1.335 84.152 1.00 88.25 262 ASP A N 1
ATOM 2133 C CA . ASP A 1 262 ? -61.860 -0.859 85.412 1.00 88.25 262 ASP A CA 1
ATOM 2134 C C . ASP A 1 262 ? -62.894 -0.060 86.221 1.00 88.25 262 ASP A C 1
ATOM 2136 O O . ASP A 1 262 ? -63.024 -0.259 87.428 1.00 88.25 262 ASP A O 1
ATOM 2140 N N . GLN A 1 263 ? -63.697 0.782 85.557 1.00 87.62 263 GLN A N 1
ATOM 2141 C CA . GLN A 1 263 ? -64.826 1.483 86.178 1.00 87.62 263 GLN A CA 1
ATOM 2142 C C . GLN A 1 263 ? -65.867 0.509 86.742 1.00 87.62 263 GLN A C 1
ATOM 2144 O O . GLN A 1 263 ? -66.233 0.627 87.908 1.00 87.62 263 GLN A O 1
ATOM 2149 N N . ARG A 1 264 ? -66.300 -0.494 85.965 1.00 84.94 264 ARG A N 1
ATOM 2150 C CA . ARG A 1 264 ? -67.243 -1.523 86.443 1.00 84.94 264 ARG A CA 1
ATOM 2151 C C . ARG A 1 264 ? -66.683 -2.324 87.614 1.00 84.94 264 ARG A C 1
ATOM 2153 O O . ARG A 1 264 ? -67.420 -2.639 88.542 1.00 84.94 264 ARG A O 1
ATOM 2160 N N . ILE A 1 265 ? -65.392 -2.655 87.592 1.00 86.69 265 ILE A N 1
ATOM 2161 C CA . ILE A 1 265 ? -64.722 -3.337 88.705 1.00 86.69 265 ILE A CA 1
ATOM 2162 C C . ILE A 1 265 ? -64.721 -2.443 89.948 1.00 86.69 265 ILE A C 1
ATOM 2164 O O . ILE A 1 265 ? -65.019 -2.931 91.037 1.00 86.69 265 ILE A O 1
ATOM 2168 N N . ALA A 1 266 ? -64.441 -1.145 89.811 1.00 86.25 266 ALA A N 1
ATOM 2169 C CA . ALA A 1 266 ? -64.501 -0.198 90.922 1.00 86.25 266 ALA A CA 1
ATOM 2170 C C . ALA A 1 266 ? -65.925 -0.060 91.494 1.00 86.25 266 ALA A C 1
ATOM 2172 O O . ALA A 1 266 ? -66.107 -0.116 92.709 1.00 86.25 266 ALA A O 1
ATOM 2173 N N . GLU A 1 267 ? -66.942 0.048 90.635 1.00 87.38 267 GLU A N 1
ATOM 2174 C CA . GLU A 1 267 ? -68.354 0.074 91.040 1.00 87.38 267 GLU A CA 1
ATOM 2175 C C . GLU A 1 267 ? -68.763 -1.207 91.777 1.00 87.38 267 GLU A C 1
ATOM 2177 O O . GLU A 1 267 ? -69.374 -1.137 92.843 1.00 87.38 267 GLU A O 1
ATOM 2182 N N . LEU A 1 268 ? -68.387 -2.377 91.251 1.00 84.38 268 LEU A N 1
ATOM 2183 C CA . LEU A 1 268 ? -68.637 -3.666 91.898 1.00 84.38 268 LEU A CA 1
ATOM 2184 C C . LEU A 1 268 ? -67.898 -3.788 93.230 1.00 84.38 268 LEU A C 1
ATOM 2186 O O . LEU A 1 268 ? -68.464 -4.309 94.185 1.00 84.38 268 LEU A O 1
ATOM 2190 N N . THR A 1 269 ? -66.667 -3.284 93.319 1.00 88.38 269 THR A N 1
ATOM 2191 C CA . THR A 1 269 ? -65.885 -3.279 94.563 1.00 88.38 269 THR A CA 1
ATOM 2192 C C . THR A 1 269 ? -66.600 -2.454 95.630 1.00 88.38 269 THR A C 1
ATOM 2194 O O . THR A 1 269 ? -66.852 -2.960 96.720 1.00 88.38 269 THR A O 1
ATOM 2197 N N . LEU A 1 270 ? -67.040 -1.237 95.292 1.00 89.81 270 LEU A N 1
ATOM 2198 C CA . LEU A 1 270 ? -67.833 -0.393 96.192 1.00 89.81 270 LEU A CA 1
ATOM 2199 C C . LEU A 1 270 ? -69.171 -1.041 96.575 1.00 89.81 270 LEU A C 1
ATOM 2201 O O . LEU A 1 270 ? -69.609 -0.921 97.718 1.00 89.81 270 LEU A O 1
ATOM 2205 N N . ALA A 1 271 ? -69.837 -1.726 95.642 1.00 84.50 271 ALA A N 1
ATOM 2206 C CA . ALA A 1 271 ? -71.071 -2.451 95.930 1.00 84.50 271 ALA A CA 1
ATOM 2207 C C . ALA A 1 271 ? -70.834 -3.616 96.904 1.00 84.50 271 ALA A C 1
ATOM 2209 O O . ALA A 1 271 ? -71.609 -3.787 97.843 1.00 84.50 271 ALA A O 1
ATOM 2210 N N . VAL A 1 272 ? -69.752 -4.381 96.725 1.00 86.19 272 VAL A N 1
ATOM 2211 C CA . VAL A 1 272 ? -69.352 -5.464 97.637 1.00 86.19 272 VAL A CA 1
ATOM 2212 C C . VAL A 1 272 ? -68.984 -4.913 99.011 1.00 86.19 272 VAL A C 1
ATOM 2214 O O . VAL A 1 272 ? -69.428 -5.464 100.015 1.00 86.19 272 VAL A O 1
ATOM 2217 N N . GLU A 1 273 ? -68.234 -3.813 99.083 1.00 85.94 273 GLU A N 1
ATOM 2218 C CA . GLU A 1 273 ? -67.911 -3.144 100.347 1.00 85.94 273 GLU A CA 1
ATOM 2219 C C . GLU A 1 273 ? -69.183 -2.697 101.077 1.00 85.94 273 GLU A C 1
ATOM 2221 O O . GLU A 1 273 ? -69.353 -3.018 102.254 1.00 85.94 273 GLU A O 1
ATOM 2226 N N . ARG A 1 274 ? -70.121 -2.045 100.375 1.00 84.44 274 ARG A N 1
ATOM 2227 C CA . ARG A 1 274 ? -71.427 -1.656 100.936 1.00 84.44 274 ARG A CA 1
ATOM 2228 C C . ARG A 1 274 ? -72.213 -2.855 101.447 1.00 84.44 274 ARG A C 1
ATOM 2230 O O . ARG A 1 274 ? -72.639 -2.846 102.596 1.00 84.44 274 ARG A O 1
ATOM 2237 N N . LEU A 1 275 ? -72.348 -3.902 100.634 1.00 83.81 275 LEU A N 1
ATOM 2238 C CA . LEU A 1 275 ? -73.058 -5.119 101.020 1.00 83.81 275 LEU A CA 1
ATOM 2239 C C . LEU A 1 275 ? -72.395 -5.776 102.238 1.00 83.81 275 LEU A C 1
ATOM 2241 O O . LEU A 1 275 ? -73.078 -6.237 103.145 1.00 83.81 275 LEU A O 1
ATOM 2245 N N . SER A 1 276 ? -71.061 -5.799 102.295 1.00 80.69 276 SER A N 1
ATOM 2246 C CA . SER A 1 276 ? -70.326 -6.344 103.439 1.00 80.69 276 SER A CA 1
ATOM 2247 C C . SER A 1 276 ? -70.539 -5.525 104.715 1.00 80.69 276 SER A C 1
ATOM 2249 O O . SER A 1 276 ? -70.666 -6.108 105.792 1.00 80.69 276 SER A O 1
ATOM 2251 N N . ALA A 1 277 ? -70.643 -4.197 104.601 1.00 81.81 277 ALA A N 1
ATOM 2252 C CA . ALA A 1 277 ? -70.964 -3.312 105.714 1.00 81.81 277 ALA A CA 1
ATOM 2253 C C . ALA A 1 277 ? -72.404 -3.529 106.203 1.00 81.81 277 ALA A C 1
ATOM 2255 O O . ALA A 1 277 ? -72.610 -3.686 107.405 1.00 81.81 277 ALA A O 1
ATOM 2256 N N . GLU A 1 278 ? -73.371 -3.640 105.288 1.00 83.25 278 GLU A N 1
ATOM 2257 C CA . GLU A 1 278 ? -74.760 -3.995 105.608 1.00 83.25 278 GLU A CA 1
ATOM 2258 C C . GLU A 1 278 ? -74.847 -5.377 106.267 1.00 83.25 278 GLU A C 1
ATOM 2260 O O . GLU A 1 278 ? -75.512 -5.531 107.286 1.00 83.25 278 GLU A O 1
ATOM 2265 N N . PHE A 1 279 ? -74.126 -6.384 105.761 1.00 80.44 279 PHE A N 1
ATOM 2266 C CA . PHE A 1 279 ? -74.050 -7.705 106.391 1.00 80.44 279 PHE A CA 1
ATOM 2267 C C . PHE A 1 279 ? -73.420 -7.649 107.784 1.00 80.44 279 PHE A C 1
ATOM 2269 O O . PHE A 1 279 ? -73.872 -8.354 108.685 1.00 80.44 279 PHE A O 1
ATOM 2276 N N . ALA A 1 280 ? -72.383 -6.834 107.984 1.00 80.31 280 ALA A N 1
ATOM 2277 C CA . ALA A 1 280 ? -71.772 -6.641 109.294 1.00 80.31 280 ALA A CA 1
ATOM 2278 C C . ALA A 1 280 ? -72.739 -5.955 110.271 1.00 80.31 280 ALA A C 1
ATOM 2280 O O . ALA A 1 280 ? -72.794 -6.336 111.440 1.00 80.31 280 ALA A O 1
ATOM 2281 N N . GLU A 1 281 ? -73.525 -4.987 109.803 1.00 81.50 281 GLU A N 1
ATOM 2282 C CA . GLU A 1 281 ? -74.577 -4.341 110.586 1.00 81.50 281 GLU A CA 1
ATOM 2283 C C . GLU A 1 281 ? -75.704 -5.322 110.917 1.00 81.50 281 GLU A C 1
ATOM 2285 O O . GLU A 1 281 ? -76.041 -5.487 112.085 1.00 81.50 281 GLU A O 1
ATOM 2290 N N . TYR A 1 282 ? -76.196 -6.075 109.933 1.00 76.69 282 TYR A N 1
ATOM 2291 C CA . TYR A 1 282 ? -77.206 -7.111 110.135 1.00 76.69 282 TYR A CA 1
ATOM 2292 C C . TYR A 1 282 ? -76.728 -8.179 111.124 1.00 76.69 282 TYR A C 1
ATOM 2294 O O . TYR A 1 282 ? -77.487 -8.600 111.998 1.00 76.69 282 TYR A O 1
ATOM 2302 N N . ARG A 1 283 ? -75.452 -8.588 111.040 1.00 82.31 283 ARG A N 1
ATOM 2303 C CA . ARG A 1 283 ? -74.814 -9.470 112.028 1.00 82.31 283 ARG A CA 1
ATOM 2304 C C . ARG A 1 283 ? -74.785 -8.832 113.407 1.00 82.31 283 ARG A C 1
ATOM 2306 O O . ARG A 1 283 ? -75.222 -9.486 114.339 1.00 82.31 283 ARG A O 1
ATOM 2313 N N . ARG A 1 284 ? -74.368 -7.569 113.548 1.00 80.69 284 ARG A N 1
ATOM 2314 C CA . ARG A 1 284 ? -74.399 -6.858 114.840 1.00 80.69 284 ARG A CA 1
ATOM 2315 C C . ARG A 1 284 ? -75.808 -6.790 115.423 1.00 80.69 284 ARG A C 1
ATOM 2317 O O . ARG A 1 284 ? -75.977 -7.079 116.600 1.00 80.69 284 ARG A O 1
ATOM 2324 N N . THR A 1 285 ? -76.819 -6.456 114.621 1.00 83.19 285 THR A N 1
ATOM 2325 C CA . THR A 1 285 ? -78.219 -6.430 115.070 1.00 83.19 285 THR A CA 1
ATOM 2326 C C . THR A 1 285 ? -78.704 -7.824 115.462 1.00 83.19 285 THR A C 1
ATOM 2328 O O . THR A 1 285 ? -79.443 -7.971 116.430 1.00 83.19 285 THR A O 1
ATOM 2331 N N . THR A 1 286 ? -78.289 -8.860 114.733 1.00 75.88 286 THR A N 1
ATOM 2332 C CA . THR A 1 286 ? -78.637 -10.250 115.049 1.00 75.88 286 THR A CA 1
ATOM 2333 C C . THR A 1 286 ? -77.947 -10.713 116.330 1.00 75.88 286 THR A C 1
ATOM 2335 O O . THR A 1 286 ? -78.618 -11.250 117.202 1.00 75.88 286 THR A O 1
ATOM 2338 N N . ASP A 1 287 ? -76.654 -10.437 116.493 1.00 83.38 287 ASP A N 1
ATOM 2339 C CA . ASP A 1 287 ? -75.886 -10.719 117.708 1.00 83.38 287 ASP A CA 1
ATOM 2340 C C . ASP A 1 287 ? -76.483 -9.974 118.912 1.00 83.38 287 ASP A C 1
ATOM 2342 O O . ASP A 1 287 ? -76.629 -10.552 119.986 1.00 83.38 287 ASP A O 1
ATOM 2346 N N . GLN A 1 288 ? -76.920 -8.722 118.727 1.00 81.62 288 GLN A N 1
ATOM 2347 C CA . GLN A 1 288 ? -77.627 -7.952 119.750 1.00 81.62 288 GLN A CA 1
ATOM 2348 C C . GLN A 1 288 ? -78.979 -8.582 120.110 1.00 81.62 288 GLN A C 1
ATOM 2350 O O . GLN A 1 288 ? -79.267 -8.754 121.289 1.00 81.62 288 GLN A O 1
ATOM 2355 N N . ARG A 1 289 ? -79.788 -8.997 119.125 1.00 79.81 289 ARG A N 1
ATOM 2356 C CA . ARG A 1 289 ? -81.050 -9.720 119.377 1.00 79.81 289 ARG A CA 1
ATOM 2357 C C . ARG A 1 289 ? -80.819 -11.057 120.077 1.00 79.81 289 ARG A C 1
ATOM 2359 O O . ARG A 1 289 ? -81.611 -11.432 120.932 1.00 79.81 289 ARG A O 1
ATOM 2366 N N . ILE A 1 290 ? -79.750 -11.773 119.733 1.00 81.19 290 ILE A N 1
ATOM 2367 C CA . ILE A 1 290 ? -79.351 -13.011 120.413 1.00 81.19 290 ILE A CA 1
ATOM 2368 C C . ILE A 1 290 ? -78.942 -12.712 121.857 1.00 81.19 290 ILE A C 1
ATOM 2370 O O . ILE A 1 290 ? -79.340 -13.452 122.747 1.00 81.19 290 ILE A O 1
ATOM 2374 N N . ALA A 1 291 ? -78.206 -11.628 122.116 1.00 78.12 291 ALA A N 1
ATOM 2375 C CA . ALA A 1 291 ? -77.853 -11.210 123.472 1.00 78.12 291 ALA A CA 1
ATOM 2376 C C . ALA A 1 291 ? -79.092 -10.804 124.291 1.00 78.12 291 ALA A C 1
ATOM 2378 O O . ALA A 1 291 ? -79.236 -11.235 125.432 1.00 78.12 291 ALA A O 1
ATOM 2379 N N . GLU A 1 292 ? -80.021 -10.050 123.701 1.00 81.12 292 GLU A N 1
ATOM 2380 C CA . GLU A 1 292 ? -81.305 -9.692 124.317 1.00 81.12 292 GLU A CA 1
ATOM 2381 C C . GLU A 1 292 ? -82.163 -10.933 124.601 1.00 81.12 292 GLU A C 1
ATOM 2383 O O . GLU A 1 292 ? -82.749 -11.038 125.677 1.00 81.12 292 GLU A O 1
ATOM 2388 N N . LEU A 1 293 ? -82.201 -11.905 123.682 1.00 77.56 293 LEU A N 1
ATOM 2389 C CA . LEU A 1 293 ? -82.869 -13.193 123.886 1.00 77.56 293 LEU A CA 1
ATOM 2390 C C . LEU A 1 293 ? -82.176 -14.037 124.955 1.00 77.56 293 LEU A C 1
ATOM 2392 O O . LEU A 1 293 ? -82.869 -14.649 125.756 1.00 77.56 293 LEU A O 1
ATOM 2396 N N . ALA A 1 294 ? -80.845 -14.057 125.007 1.00 75.25 294 ALA A N 1
ATOM 2397 C CA . ALA A 1 294 ? -80.089 -14.750 126.045 1.00 75.25 294 ALA A CA 1
ATOM 2398 C C . ALA A 1 294 ? -80.327 -14.115 127.422 1.00 75.25 294 ALA A C 1
ATOM 2400 O O . ALA A 1 294 ? -80.450 -14.824 128.417 1.00 75.25 294 ALA A O 1
ATOM 2401 N N . GLU A 1 295 ? -80.450 -12.789 127.496 1.00 76.75 295 GLU A N 1
ATOM 2402 C CA . GLU A 1 295 ? -80.776 -12.097 128.740 1.00 76.75 295 GLU A CA 1
ATOM 2403 C C . GLU A 1 295 ? -82.246 -12.281 129.135 1.00 76.75 295 GLU A C 1
ATOM 2405 O O . GLU A 1 295 ? -82.539 -12.515 130.308 1.00 76.75 295 GLU A O 1
ATOM 2410 N N . ALA A 1 296 ? -83.174 -12.257 128.176 1.00 75.94 296 ALA A N 1
ATOM 2411 C CA . ALA A 1 296 ? -84.564 -12.634 128.409 1.00 75.94 296 ALA A CA 1
ATOM 2412 C C . ALA A 1 296 ? -84.658 -14.085 128.897 1.00 75.94 296 ALA A C 1
ATOM 2414 O O . ALA A 1 296 ? -85.332 -14.335 129.893 1.00 75.94 296 ALA A O 1
ATOM 2415 N N . GLN A 1 297 ? -83.914 -15.003 128.270 1.00 76.62 297 GLN A N 1
ATOM 2416 C CA . GLN A 1 297 ? -83.819 -16.404 128.658 1.00 76.62 297 GLN A CA 1
ATOM 2417 C C . GLN A 1 297 ? -83.275 -16.536 130.082 1.00 76.62 297 GLN A C 1
ATOM 2419 O O . GLN A 1 297 ? -83.918 -17.188 130.901 1.00 76.62 297 GLN A O 1
ATOM 2424 N N . ARG A 1 298 ? -82.183 -15.840 130.419 1.00 76.00 298 ARG A N 1
ATOM 2425 C CA . ARG A 1 298 ? -81.620 -15.795 131.776 1.00 76.00 298 ARG A CA 1
ATOM 2426 C C . ARG A 1 298 ? -82.623 -15.249 132.797 1.00 76.00 298 ARG A C 1
ATOM 2428 O O . ARG A 1 298 ? -82.750 -15.810 133.878 1.00 76.00 298 ARG A O 1
ATOM 2435 N N . ARG A 1 299 ? -83.389 -14.203 132.459 1.00 74.00 299 ARG A N 1
ATOM 2436 C CA . ARG A 1 299 ? -84.465 -13.675 133.321 1.00 74.00 299 ARG A CA 1
ATOM 2437 C C . ARG A 1 299 ? -85.593 -14.685 133.510 1.00 74.00 299 ARG A C 1
ATOM 2439 O O . ARG A 1 299 ? -86.072 -14.826 134.631 1.00 74.00 299 ARG A O 1
ATOM 2446 N N . THR A 1 300 ? -86.005 -15.406 132.466 1.00 73.44 300 THR A N 1
ATOM 2447 C CA . THR A 1 300 ? -86.963 -16.513 132.613 1.00 73.44 300 THR A CA 1
ATOM 2448 C C . THR A 1 300 ? -86.386 -17.661 133.425 1.00 73.44 300 THR A C 1
ATOM 2450 O O . THR A 1 300 ? -87.099 -18.186 134.263 1.00 73.44 300 THR A O 1
ATOM 2453 N N . GLU A 1 301 ? -85.117 -18.032 133.255 1.00 76.94 301 GLU A N 1
ATOM 2454 C CA . GLU A 1 301 ? -84.457 -19.061 134.067 1.00 76.94 301 GLU A CA 1
ATOM 2455 C C . GLU A 1 301 ? -84.392 -18.642 135.540 1.00 76.94 301 GLU A C 1
ATOM 2457 O O . GLU A 1 301 ? -84.702 -19.442 136.414 1.00 76.94 301 GLU A O 1
ATOM 2462 N N . GLU A 1 302 ? -84.102 -17.375 135.839 1.00 75.25 302 GLU A N 1
ATOM 2463 C CA . GLU A 1 302 ? -84.162 -16.831 137.199 1.00 75.25 302 GLU A CA 1
ATOM 2464 C C . GLU A 1 302 ? -85.591 -16.751 137.758 1.00 75.25 302 GLU A C 1
ATOM 2466 O O . GLU A 1 302 ? -85.796 -16.926 138.961 1.00 75.25 302 GLU A O 1
ATOM 2471 N N . GLN A 1 303 ? -86.590 -16.459 136.921 1.00 73.50 303 GLN A N 1
ATOM 2472 C CA . GLN A 1 303 ? -88.001 -16.500 137.312 1.00 73.50 303 GLN A CA 1
ATOM 2473 C C . GLN A 1 303 ? -88.470 -17.936 137.546 1.00 73.50 303 GLN A C 1
ATOM 2475 O O . GLN A 1 303 ? -89.201 -18.169 138.500 1.00 73.50 303 GLN A O 1
ATOM 2480 N N . VAL A 1 304 ? -88.026 -18.895 136.730 1.00 74.25 304 VAL A N 1
ATOM 2481 C CA . VAL A 1 304 ? -88.288 -20.331 136.881 1.00 74.25 304 VAL A CA 1
ATOM 2482 C C . VAL A 1 304 ? -87.562 -20.879 138.103 1.00 74.25 304 VAL A C 1
ATOM 2484 O O . VAL A 1 304 ? -88.160 -21.658 138.828 1.00 74.25 304 VAL A O 1
ATOM 2487 N N . ALA A 1 305 ? -86.337 -20.442 138.400 1.00 70.19 305 ALA A N 1
ATOM 2488 C CA . ALA A 1 305 ? -85.627 -20.799 139.626 1.00 70.19 305 ALA A CA 1
ATOM 2489 C C . ALA A 1 305 ? -86.355 -20.259 140.865 1.00 70.19 305 ALA A C 1
ATOM 2491 O O . ALA A 1 305 ? -86.606 -21.013 141.799 1.00 70.19 305 ALA A O 1
ATOM 2492 N N . ARG A 1 306 ? -86.796 -18.992 140.839 1.00 73.00 306 ARG A N 1
ATOM 2493 C CA . ARG A 1 306 ? -87.636 -18.414 141.903 1.00 73.00 306 ARG A CA 1
ATOM 2494 C C . ARG A 1 306 ? -88.988 -19.113 142.034 1.00 73.00 306 ARG A C 1
ATOM 2496 O O . ARG A 1 306 ? -89.429 -19.371 143.145 1.00 73.00 306 ARG A O 1
ATOM 2503 N N . LEU A 1 307 ? -89.644 -19.447 140.925 1.00 70.50 307 LEU A N 1
ATOM 2504 C CA . LEU A 1 307 ? -90.883 -20.228 140.923 1.00 70.50 307 LEU A CA 1
ATOM 2505 C C . LEU A 1 307 ? -90.650 -21.648 141.439 1.00 70.50 307 LEU A C 1
ATOM 2507 O O . LEU A 1 307 ? -91.483 -22.145 142.179 1.00 70.50 307 LEU A O 1
ATOM 2511 N N . ALA A 1 308 ? -89.534 -22.288 141.096 1.00 67.12 308 ALA A N 1
ATOM 2512 C CA . ALA A 1 308 ? -89.162 -23.605 141.598 1.00 67.12 308 ALA A CA 1
ATOM 2513 C C . ALA A 1 308 ? -88.877 -23.566 143.103 1.00 67.12 308 ALA A C 1
ATOM 2515 O O . ALA A 1 308 ? -89.270 -24.486 143.808 1.00 67.12 308 ALA A O 1
ATOM 2516 N N . GLU A 1 309 ? -88.272 -22.491 143.607 1.00 67.31 309 GLU A N 1
ATOM 2517 C CA . GLU A 1 309 ? -88.048 -22.271 145.037 1.00 67.31 309 GLU A CA 1
ATOM 2518 C C . GLU A 1 309 ? -89.366 -22.019 145.785 1.00 67.31 309 GLU A C 1
ATOM 2520 O O . GLU A 1 309 ? -89.620 -22.642 146.813 1.00 67.31 309 GLU A O 1
ATOM 2525 N N . ILE A 1 310 ? -90.270 -21.216 145.216 1.00 69.25 310 ILE A N 1
ATOM 2526 C CA . ILE A 1 310 ? -91.624 -21.002 145.751 1.00 69.25 310 ILE A CA 1
ATOM 2527 C C . ILE A 1 310 ? -92.454 -22.295 145.700 1.00 69.25 310 ILE A C 1
ATOM 2529 O O . ILE A 1 310 ? -93.177 -22.597 146.644 1.00 69.25 310 ILE A O 1
ATOM 2533 N N . VAL A 1 311 ? -92.351 -23.088 144.630 1.00 67.56 311 VAL A N 1
ATOM 2534 C CA . VAL A 1 311 ? -93.025 -24.391 144.503 1.00 67.56 311 VAL A CA 1
ATOM 2535 C C . VAL A 1 311 ? -92.416 -25.417 145.455 1.00 67.56 311 VAL A C 1
ATOM 2537 O O . VAL A 1 311 ? -93.165 -26.206 146.015 1.00 67.56 311 VAL A O 1
ATOM 2540 N N . ALA A 1 312 ? -91.104 -25.398 145.700 1.00 62.94 312 ALA A N 1
ATOM 2541 C CA . ALA A 1 312 ? -90.467 -26.242 146.708 1.00 62.94 312 ALA A CA 1
ATOM 2542 C C . ALA A 1 312 ? -90.959 -25.885 148.118 1.00 62.94 312 ALA A C 1
ATOM 2544 O O . ALA A 1 312 ? -91.374 -26.775 148.856 1.00 62.94 312 ALA A O 1
ATOM 2545 N N . GLN A 1 313 ? -91.031 -24.591 148.447 1.00 63.59 313 GLN A N 1
ATOM 2546 C CA . GLN A 1 313 ? -91.589 -24.103 149.713 1.00 63.59 313 GLN A CA 1
ATOM 2547 C C . GLN A 1 313 ? -93.081 -24.453 149.863 1.00 63.59 313 GLN A C 1
ATOM 2549 O O . GLN A 1 313 ? -93.487 -24.967 150.902 1.00 63.59 313 GLN A O 1
ATOM 2554 N N . LEU A 1 314 ? -93.891 -24.293 148.810 1.00 61.03 314 LEU A N 1
ATOM 2555 C CA . LEU A 1 314 ? -95.297 -24.723 148.790 1.00 61.03 314 LEU A CA 1
ATOM 2556 C C . LEU A 1 314 ? -95.451 -26.249 148.862 1.00 61.03 314 LEU A C 1
ATOM 2558 O O . LEU A 1 314 ? -96.397 -26.742 149.471 1.00 61.03 314 LEU A O 1
ATOM 2562 N N . CYS A 1 315 ? -94.548 -27.022 148.257 1.00 58.81 315 CYS A N 1
ATOM 2563 C CA . CYS A 1 315 ? -94.543 -28.479 148.358 1.00 58.81 315 CYS A CA 1
ATOM 2564 C C . CYS A 1 315 ? -94.207 -28.948 149.775 1.00 58.81 315 CYS A C 1
ATOM 2566 O O . CYS A 1 315 ? -94.824 -29.913 150.234 1.00 58.81 315 CYS A O 1
ATOM 2568 N N . ASP A 1 316 ? -93.297 -28.269 150.471 1.00 60.41 316 ASP A N 1
ATOM 2569 C CA . ASP A 1 316 ? -92.976 -28.553 151.869 1.00 60.41 316 ASP A CA 1
ATOM 2570 C C . ASP A 1 316 ? -94.114 -28.128 152.811 1.00 60.41 316 ASP A C 1
ATOM 2572 O O . ASP A 1 316 ? -94.496 -28.901 153.693 1.00 60.41 316 ASP A O 1
ATOM 2576 N N . GLU A 1 317 ? -94.767 -26.986 152.578 1.00 55.69 317 GLU A N 1
ATOM 2577 C CA . GLU A 1 317 ? -95.952 -26.570 153.346 1.00 55.69 317 GLU A CA 1
ATOM 2578 C C . GLU A 1 317 ? -97.168 -27.489 153.103 1.00 55.69 317 GLU A C 1
ATOM 2580 O O . GLU A 1 317 ? -97.871 -27.861 154.046 1.00 55.69 317 GLU A O 1
ATOM 2585 N N . VAL A 1 318 ? -97.396 -27.951 151.866 1.00 59.50 318 VAL A N 1
ATOM 2586 C CA . VAL A 1 318 ? -98.487 -28.888 151.526 1.00 59.50 318 VAL A CA 1
ATOM 2587 C C . VAL A 1 318 ? -98.198 -30.317 152.001 1.00 59.50 318 VAL A C 1
ATOM 2589 O O . VAL A 1 318 ? -99.138 -31.021 152.388 1.00 59.50 318 VAL A O 1
ATOM 2592 N N . LYS A 1 319 ? -96.934 -30.766 152.026 1.00 56.72 319 LYS A N 1
ATOM 2593 C CA . LYS A 1 319 ? -96.546 -32.026 152.690 1.00 56.72 319 LYS A CA 1
ATOM 2594 C C . LYS A 1 319 ? -96.808 -31.953 154.191 1.00 56.72 319 LYS A C 1
ATOM 2596 O O . LYS A 1 319 ? -97.490 -32.831 154.714 1.00 56.72 319 LYS A O 1
ATOM 2601 N N . SER A 1 320 ? -96.392 -30.865 154.834 1.00 52.69 320 SER A N 1
ATOM 2602 C CA . SER A 1 320 ? -96.585 -30.635 156.271 1.00 52.69 320 SER A CA 1
ATOM 2603 C C . SER A 1 320 ? -98.074 -30.606 156.666 1.00 52.69 320 SER A C 1
ATOM 2605 O O . SER A 1 320 ? -98.472 -31.212 157.660 1.00 52.69 320 SER A O 1
ATOM 2607 N N . LEU A 1 321 ? -98.938 -29.993 155.846 1.00 54.62 321 LEU A N 1
ATOM 2608 C CA . LEU A 1 321 ? -100.395 -29.956 156.062 1.00 54.62 321 LEU A CA 1
ATOM 2609 C C . LEU A 1 321 ? -101.104 -31.295 155.777 1.00 54.62 321 LEU A C 1
ATOM 2611 O O . LEU A 1 321 ? -102.045 -31.653 156.491 1.00 54.62 321 LEU A O 1
ATOM 2615 N N . ARG A 1 322 ? -100.664 -32.070 154.773 1.00 52.16 322 ARG A N 1
ATOM 2616 C CA . ARG A 1 322 ? -101.220 -33.411 154.488 1.00 52.16 322 ARG A CA 1
ATOM 2617 C C . ARG A 1 322 ? -100.782 -34.467 155.501 1.00 52.16 322 ARG A C 1
ATOM 2619 O O . ARG A 1 322 ? -101.570 -35.364 155.799 1.00 52.16 322 ARG A O 1
ATOM 2626 N N . GLU A 1 323 ? -99.561 -34.380 156.017 1.00 50.47 323 GLU A N 1
ATOM 2627 C CA . GLU A 1 323 ? -99.054 -35.274 157.065 1.00 50.47 323 GLU A CA 1
ATOM 2628 C C . GLU A 1 323 ? -99.739 -34.995 158.411 1.00 50.47 323 GLU A C 1
ATOM 2630 O O . GLU A 1 323 ? -100.160 -35.934 159.088 1.00 50.47 323 GLU A O 1
ATOM 2635 N N . TRP A 1 324 ? -100.00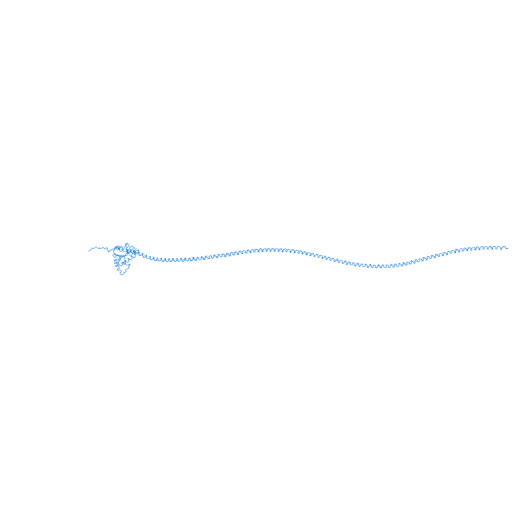9 -33.725 158.730 1.00 56.91 324 TRP A N 1
ATOM 2636 C CA . TRP A 1 324 ? -100.814 -33.340 159.892 1.00 56.91 324 TRP A CA 1
ATOM 2637 C C . TRP A 1 324 ? -102.279 -33.823 159.801 1.00 56.91 324 TRP A C 1
ATOM 2639 O O . TRP A 1 324 ? -102.788 -34.441 160.737 1.00 56.91 324 TRP A O 1
ATOM 2649 N N . GLN A 1 325 ? -102.954 -33.642 158.656 1.00 49.19 325 GLN A N 1
ATOM 2650 C CA . GLN A 1 325 ? -104.365 -34.038 158.495 1.00 49.19 325 GLN A CA 1
ATOM 2651 C C . GLN A 1 325 ? -104.572 -35.568 158.476 1.00 49.19 325 GLN A C 1
ATOM 2653 O O . GLN A 1 325 ? -105.598 -36.060 158.951 1.00 49.19 325 GLN A O 1
ATOM 2658 N N . ARG A 1 326 ? -103.609 -36.339 157.949 1.00 53.97 326 ARG A N 1
ATOM 2659 C CA . ARG A 1 326 ? -103.680 -37.812 157.910 1.00 53.97 326 ARG A CA 1
ATOM 2660 C C . ARG A 1 326 ? -103.313 -38.446 159.264 1.00 53.97 326 ARG A C 1
ATOM 2662 O O . ARG A 1 326 ? -103.868 -39.488 159.603 1.00 53.97 326 ARG A O 1
ATOM 2669 N N . GLY A 1 327 ? -102.460 -37.794 160.061 1.00 53.78 327 GLY A N 1
ATOM 2670 C CA . GLY A 1 327 ? -102.122 -38.221 161.425 1.00 53.78 327 GLY A CA 1
ATOM 2671 C C . GLY A 1 327 ? -103.244 -38.004 162.453 1.00 53.78 327 GLY A C 1
ATOM 2672 O O . GLY A 1 327 ? -103.453 -38.845 163.325 1.00 53.78 327 GLY A O 1
ATOM 2673 N N . GLU A 1 328 ? -104.020 -36.923 162.335 1.00 51.28 328 GLU A N 1
ATOM 2674 C CA . GLU A 1 328 ? -105.087 -36.591 163.297 1.00 51.28 328 GLU A CA 1
ATOM 2675 C C . GLU A 1 328 ? -106.327 -37.504 163.175 1.00 51.28 328 GLU A C 1
ATOM 2677 O O . GLU A 1 328 ? -107.016 -37.772 164.162 1.00 51.28 328 GLU A O 1
ATOM 2682 N N . ALA A 1 329 ? -106.605 -38.021 161.973 1.00 52.88 329 ALA A N 1
ATOM 2683 C CA . ALA A 1 329 ? -107.715 -38.946 161.731 1.00 52.88 329 ALA A CA 1
ATOM 2684 C C . ALA A 1 329 ? -107.447 -40.352 162.304 1.00 52.88 329 ALA A C 1
ATOM 2686 O O . ALA A 1 329 ? -108.339 -40.925 162.928 1.00 52.88 329 ALA A O 1
ATOM 2687 N N . GLY A 1 330 ? -106.218 -40.870 162.171 1.00 53.88 330 GLY A N 1
ATOM 2688 C CA . GLY A 1 330 ? -105.826 -42.177 162.720 1.00 53.88 330 GLY A CA 1
ATOM 2689 C C . GLY A 1 330 ? -105.718 -42.194 164.250 1.00 53.88 330 GLY A C 1
ATOM 2690 O O . GLY A 1 330 ? -106.148 -43.155 164.888 1.00 53.88 330 GLY A O 1
ATOM 2691 N N . ARG A 1 331 ? -105.235 -41.104 164.870 1.00 57.94 331 ARG A N 1
ATOM 2692 C CA . ARG A 1 331 ? -105.083 -41.022 166.338 1.00 57.94 331 ARG A CA 1
ATOM 2693 C C . ARG A 1 331 ? -106.427 -41.145 167.078 1.00 57.94 331 ARG A C 1
ATOM 2695 O O . ARG A 1 331 ? -106.529 -41.843 168.081 1.00 57.94 331 ARG A O 1
ATOM 2702 N N . ARG A 1 332 ? -107.497 -40.551 166.532 1.00 57.16 332 ARG A N 1
ATOM 2703 C CA . ARG A 1 332 ? -108.859 -40.598 167.114 1.00 57.16 332 ARG A CA 1
ATOM 2704 C C . ARG A 1 332 ? -109.581 -41.938 166.939 1.00 57.16 332 ARG A C 1
ATOM 2706 O O . ARG A 1 332 ? -110.649 -42.134 167.528 1.00 57.16 332 ARG A O 1
ATOM 2713 N N . GLU A 1 333 ? -109.076 -42.821 166.087 1.00 62.38 333 GLU A N 1
ATOM 2714 C CA . GLU A 1 333 ? -109.619 -44.169 165.893 1.00 62.38 333 GLU A CA 1
ATOM 2715 C C . GLU A 1 333 ? -108.980 -45.146 166.893 1.00 62.38 333 GLU A C 1
ATOM 2717 O O . GLU A 1 333 ? -109.705 -45.897 167.548 1.00 62.38 333 GLU A O 1
ATOM 2722 N N . GLY A 1 334 ? -107.664 -45.024 167.124 1.00 59.66 334 GLY A N 1
ATOM 2723 C CA . GLY A 1 334 ? -106.919 -45.778 168.144 1.00 59.66 334 GLY A CA 1
ATOM 2724 C C . GLY A 1 334 ? -107.421 -45.537 169.570 1.00 59.66 334 GLY A C 1
ATOM 2725 O O . GLY A 1 334 ? -107.813 -46.486 170.245 1.00 59.66 334 GLY A O 1
ATOM 2726 N N . GLU A 1 335 ? -107.557 -44.272 169.987 1.00 65.38 335 GLU A N 1
ATOM 2727 C CA . GLU A 1 335 ? -108.048 -43.930 171.337 1.00 65.38 335 GLU A CA 1
ATOM 2728 C C . GLU A 1 335 ? -109.465 -44.460 171.625 1.00 65.38 335 GLU A C 1
ATOM 2730 O O . GLU A 1 335 ? -109.831 -44.706 172.774 1.00 65.38 335 GLU A O 1
ATOM 2735 N N . ARG A 1 336 ? -110.312 -44.621 170.598 1.00 71.38 336 ARG A N 1
ATOM 2736 C CA . ARG A 1 336 ? -111.665 -45.182 170.765 1.00 71.38 336 ARG A CA 1
ATOM 2737 C C . ARG A 1 336 ? -111.648 -46.695 170.943 1.00 71.38 336 ARG A C 1
ATOM 2739 O O . ARG A 1 336 ? -112.517 -47.221 171.641 1.00 71.38 336 ARG A O 1
ATOM 2746 N N . TYR A 1 337 ? -110.701 -47.378 170.309 1.00 73.06 337 TYR A N 1
ATOM 2747 C CA . TYR A 1 337 ? -110.550 -48.824 170.402 1.00 73.06 337 TYR A CA 1
ATOM 2748 C C . TYR A 1 337 ? -110.065 -49.239 171.799 1.00 73.06 337 TYR A C 1
ATOM 2750 O O . TYR A 1 337 ? -110.722 -50.050 172.456 1.00 73.06 337 TYR A O 1
ATOM 2758 N N . GLU A 1 338 ? -109.015 -48.585 172.301 1.00 73.00 338 GLU A N 1
ATOM 2759 C CA . GLU A 1 338 ? -108.459 -48.786 173.647 1.00 73.00 338 GLU A CA 1
ATOM 2760 C C . GLU A 1 338 ? -109.523 -48.578 174.742 1.00 73.00 338 GLU A C 1
ATOM 2762 O O . GLU A 1 338 ? -109.837 -49.487 175.519 1.00 73.00 338 GLU A O 1
ATOM 2767 N N . ARG A 1 339 ? -110.210 -47.425 174.725 1.00 70.81 339 ARG A N 1
ATOM 2768 C CA . ARG A 1 339 ? -111.240 -47.083 175.725 1.00 70.81 339 ARG A CA 1
ATOM 2769 C C . ARG A 1 339 ? -112.410 -48.074 175.751 1.00 70.81 339 ARG A C 1
ATOM 2771 O O . ARG A 1 339 ? -113.007 -48.300 176.806 1.00 70.81 339 ARG A O 1
ATOM 2778 N N . ASN A 1 340 ? -112.777 -48.646 174.603 1.00 76.38 340 ASN A N 1
ATOM 2779 C CA . ASN A 1 340 ? -113.841 -49.649 174.514 1.00 76.38 340 ASN A CA 1
ATOM 2780 C C . ASN A 1 340 ? -113.401 -51.018 175.039 1.00 76.38 340 ASN A C 1
ATOM 2782 O O . ASN A 1 340 ? -114.221 -51.727 175.632 1.00 76.38 340 ASN A O 1
ATOM 2786 N N . LEU A 1 341 ? -112.134 -51.388 174.844 1.00 77.31 341 LEU A N 1
ATOM 2787 C CA . LEU A 1 341 ? -111.601 -52.651 175.335 1.00 77.31 341 LEU A CA 1
ATOM 2788 C C . LEU A 1 341 ? -111.516 -52.660 176.864 1.00 77.31 341 LEU A C 1
ATOM 2790 O O . LEU A 1 341 ? -112.050 -53.576 177.492 1.00 77.31 341 LEU A O 1
ATOM 2794 N N . VAL A 1 342 ? -110.978 -51.592 177.463 1.00 77.31 342 VAL A N 1
ATOM 2795 C CA . VAL A 1 342 ? -110.900 -51.443 178.927 1.00 77.31 342 VAL A CA 1
ATOM 2796 C C . VAL A 1 342 ? -112.292 -51.467 179.567 1.00 77.31 342 VAL A C 1
ATOM 2798 O O . VAL A 1 342 ? -112.521 -52.203 180.527 1.00 77.31 342 VAL A O 1
ATOM 2801 N N . LYS A 1 343 ? -113.278 -50.755 178.998 1.00 76.44 343 LYS A N 1
ATOM 2802 C CA . LYS A 1 343 ? -114.669 -50.765 179.502 1.00 76.44 343 LYS A CA 1
ATOM 2803 C C . LYS A 1 343 ? -115.324 -52.147 179.490 1.00 76.44 343 LYS A C 1
ATOM 2805 O O . LYS A 1 343 ? -116.205 -52.411 180.304 1.00 76.44 343 LYS A O 1
ATOM 2810 N N . ARG A 1 344 ? -114.938 -53.020 178.557 1.00 79.00 344 ARG A N 1
ATOM 2811 C CA . ARG A 1 344 ? -115.505 -54.369 178.407 1.00 79.00 344 ARG A CA 1
ATOM 2812 C C . ARG A 1 344 ? -114.666 -55.448 179.081 1.00 79.00 344 ARG A C 1
ATOM 2814 O O . ARG A 1 344 ? -115.091 -56.600 179.073 1.00 79.00 344 ARG A O 1
ATOM 2821 N N . ALA A 1 345 ? -113.528 -55.105 179.678 1.00 74.19 345 ALA A N 1
ATOM 2822 C CA . ALA A 1 345 ? -112.574 -56.059 180.232 1.00 74.19 345 ALA A CA 1
ATOM 2823 C C . ALA A 1 345 ? -113.206 -57.053 181.221 1.00 74.19 345 ALA A C 1
ATOM 2825 O O . ALA A 1 345 ? -112.977 -58.250 181.095 1.00 74.19 345 ALA A O 1
ATOM 2826 N N . ALA A 1 346 ? -114.110 -56.613 182.104 1.00 72.69 346 ALA A N 1
ATOM 2827 C CA . ALA A 1 346 ? -114.820 -57.515 183.020 1.00 72.69 346 ALA A CA 1
ATOM 2828 C C . ALA A 1 346 ? -115.647 -58.599 182.292 1.00 72.69 346 ALA A C 1
ATOM 2830 O O . ALA A 1 346 ? -115.697 -59.750 182.725 1.00 72.69 346 ALA A O 1
ATOM 2831 N N . LEU A 1 347 ? -116.254 -58.261 181.148 1.00 80.56 347 LEU A N 1
ATOM 2832 C CA . LEU A 1 347 ? -116.978 -59.209 180.290 1.00 80.56 347 LEU A CA 1
ATOM 2833 C C . LEU A 1 347 ? -116.017 -60.050 179.434 1.00 80.56 347 LEU A C 1
ATOM 2835 O O . LEU A 1 347 ? -116.254 -61.234 179.205 1.00 80.56 347 LEU A O 1
ATOM 2839 N N . LEU A 1 348 ? -114.925 -59.451 178.953 1.00 80.94 348 LEU A N 1
ATOM 2840 C CA . LEU A 1 348 ? -113.924 -60.116 178.113 1.00 80.94 348 LEU A CA 1
ATOM 2841 C C . LEU A 1 348 ? -113.050 -61.096 178.900 1.00 80.94 348 LEU A C 1
ATOM 2843 O O . LEU A 1 348 ? -112.607 -62.096 178.345 1.00 80.94 348 LEU A O 1
ATOM 2847 N N . PHE A 1 349 ? -112.835 -60.869 180.189 1.00 83.81 349 PHE A N 1
ATOM 2848 C CA . PHE A 1 349 ? -112.078 -61.772 181.050 1.00 83.81 349 PHE A CA 1
ATOM 2849 C C . PHE A 1 349 ? -112.976 -62.639 181.936 1.00 83.81 349 PHE A C 1
ATOM 2851 O O . PHE A 1 349 ? -112.470 -63.498 182.653 1.00 83.81 349 PHE A O 1
ATOM 2858 N N . MET A 1 350 ? -114.304 -62.509 181.798 1.00 81.94 350 MET A N 1
ATOM 2859 C CA . MET A 1 350 ? -115.323 -63.275 182.529 1.00 81.94 350 MET A CA 1
ATOM 2860 C C . MET A 1 350 ? -115.161 -63.149 184.051 1.00 81.94 350 MET A C 1
ATOM 2862 O O . MET A 1 350 ? -115.028 -64.158 184.743 1.00 81.94 350 MET A O 1
ATOM 2866 N N . GLY A 1 351 ? -115.106 -61.917 184.559 1.00 76.94 351 GLY A N 1
ATOM 2867 C CA . GLY A 1 351 ? -114.905 -61.606 185.979 1.00 76.94 351 GLY A CA 1
ATOM 2868 C C . GLY A 1 351 ? -113.488 -61.136 186.322 1.00 76.94 351 GLY A C 1
ATOM 2869 O O . GLY A 1 351 ? -112.676 -60.838 185.441 1.00 76.94 351 GLY A O 1
ATOM 2870 N N . GLY A 1 352 ? -113.176 -61.091 187.614 1.00 82.62 352 GLY A N 1
ATOM 2871 C CA . GLY A 1 352 ? -111.936 -60.532 188.152 1.00 82.62 352 GLY A CA 1
ATOM 2872 C C . GLY A 1 352 ? -111.996 -59.022 188.383 1.00 82.62 352 GLY A C 1
ATOM 2873 O O . GLY A 1 352 ? -113.035 -58.383 188.220 1.00 82.62 352 GLY A O 1
ATOM 2874 N N . GLN A 1 353 ? -110.862 -58.452 188.779 1.00 82.00 353 GLN A N 1
ATOM 2875 C CA . GLN A 1 353 ? -110.719 -57.039 189.133 1.00 82.00 353 GLN A CA 1
ATOM 2876 C C . GLN A 1 353 ? -109.556 -56.423 188.360 1.00 82.00 353 GLN A C 1
ATOM 2878 O O . GLN A 1 353 ? -108.557 -57.088 188.109 1.00 82.00 353 GLN A O 1
ATOM 2883 N N . GLY A 1 354 ? -109.680 -55.159 187.975 1.00 86.62 354 GLY A N 1
ATOM 2884 C CA . GLY A 1 354 ? -108.648 -54.464 187.217 1.00 86.62 354 GLY A CA 1
ATOM 2885 C C . GLY A 1 354 ? -109.179 -53.237 186.491 1.00 86.62 354 GLY A C 1
ATOM 2886 O O . GLY A 1 354 ? -110.279 -52.758 186.774 1.00 86.62 354 GLY A O 1
ATOM 2887 N N . GLY A 1 355 ? -108.394 -52.736 185.543 1.00 84.44 355 GLY A N 1
ATOM 2888 C CA . GLY A 1 355 ? -108.727 -51.579 184.719 1.00 84.44 355 GLY A CA 1
ATOM 2889 C C . GLY A 1 355 ? -107.503 -50.990 184.027 1.00 84.44 355 GLY A C 1
ATOM 2890 O O . GLY A 1 355 ? -106.421 -51.575 184.064 1.00 84.44 355 GLY A O 1
ATOM 2891 N N . ALA A 1 356 ? -107.690 -49.821 183.416 1.00 83.00 356 ALA A N 1
ATOM 2892 C CA . ALA A 1 356 ? -106.572 -48.992 182.982 1.00 83.00 356 ALA A CA 1
ATOM 2893 C C . ALA A 1 356 ? -105.701 -48.603 184.183 1.00 83.00 356 ALA A C 1
ATOM 2895 O O . ALA A 1 356 ? -106.172 -48.544 185.323 1.00 83.00 356 ALA A O 1
ATOM 2896 N N . THR A 1 357 ? -104.421 -48.368 183.939 1.00 78.50 357 THR A N 1
ATOM 2897 C CA . THR A 1 357 ? -103.427 -48.067 184.978 1.00 78.50 357 THR A CA 1
ATOM 2898 C C . THR A 1 357 ? -103.574 -46.681 185.594 1.00 78.50 357 THR A C 1
ATOM 2900 O O . THR A 1 357 ? -102.921 -46.396 186.593 1.00 78.50 357 THR A O 1
ATOM 2903 N N . ASP A 1 358 ? -104.454 -45.828 185.069 1.00 74.81 358 ASP A N 1
ATOM 2904 C CA . ASP A 1 358 ? -104.891 -44.584 185.707 1.00 74.81 358 ASP A CA 1
ATOM 2905 C C . ASP A 1 358 ? -106.024 -44.801 186.732 1.00 74.81 358 ASP A C 1
ATOM 2907 O O . ASP A 1 358 ? -106.359 -43.900 187.503 1.00 74.81 358 ASP A O 1
ATOM 2911 N N . ASN A 1 359 ? -106.593 -46.011 186.798 1.00 77.69 359 ASN A N 1
ATOM 2912 C CA . ASN A 1 359 ? -107.588 -46.376 187.796 1.00 77.69 359 ASN A CA 1
ATOM 2913 C C . ASN A 1 359 ? -106.928 -46.491 189.186 1.00 77.69 359 ASN A C 1
ATOM 2915 O O . ASN A 1 359 ? -106.017 -47.310 189.356 1.00 77.69 359 ASN A O 1
ATOM 2919 N N . PRO A 1 360 ? -107.423 -45.768 190.213 1.00 76.94 360 PRO A N 1
ATOM 2920 C CA . PRO A 1 360 ? -106.833 -45.774 191.553 1.00 76.94 360 PRO A CA 1
ATOM 2921 C C . PRO A 1 360 ? -106.649 -47.172 192.161 1.00 76.94 360 PRO A C 1
ATOM 2923 O O . PRO A 1 360 ? -105.654 -47.420 192.839 1.00 76.94 360 PRO A O 1
ATOM 2926 N N . LEU A 1 361 ? -107.567 -48.108 191.882 1.00 82.38 361 LEU A N 1
ATOM 2927 C CA . LEU A 1 361 ? -107.486 -49.490 192.371 1.00 82.38 361 LEU A CA 1
ATOM 2928 C C . LEU A 1 361 ? -106.293 -50.245 191.760 1.00 82.38 361 LEU A C 1
ATOM 2930 O O . LEU A 1 361 ? -105.610 -51.001 192.451 1.00 82.38 361 LEU A O 1
ATOM 2934 N N . VAL A 1 362 ? -106.034 -50.033 190.467 1.00 84.56 362 VAL A N 1
ATOM 2935 C CA . VAL A 1 362 ? -104.909 -50.643 189.747 1.00 84.56 362 VAL A CA 1
ATOM 2936 C C . VAL A 1 362 ? -103.596 -50.006 190.195 1.00 84.56 362 VAL A C 1
ATOM 2938 O O . VAL A 1 362 ? -102.648 -50.733 190.480 1.00 84.56 362 VAL A O 1
ATOM 2941 N N . GLN A 1 363 ? -103.553 -48.679 190.352 1.00 78.25 363 GLN A N 1
ATOM 2942 C CA . GLN A 1 363 ? -102.364 -47.963 190.828 1.00 78.25 363 GLN A CA 1
ATOM 2943 C C . GLN A 1 363 ? -101.936 -48.403 192.224 1.00 78.25 363 GLN A C 1
ATOM 2945 O O . GLN A 1 363 ? -100.766 -48.717 192.441 1.00 78.25 363 GLN A O 1
ATOM 2950 N N . GLU A 1 364 ? -102.874 -48.479 193.172 1.00 79.38 364 GLU A N 1
ATOM 2951 C CA . GLU A 1 364 ? -102.561 -48.914 194.535 1.00 79.38 364 GLU A CA 1
ATOM 2952 C C . GLU A 1 364 ? -102.004 -50.346 194.542 1.00 79.38 364 GLU A C 1
ATOM 2954 O O . GLU A 1 364 ? -101.039 -50.656 195.253 1.00 79.38 364 GLU A O 1
ATOM 2959 N N . ARG A 1 365 ? -102.581 -51.222 193.709 1.00 85.00 365 ARG A N 1
ATOM 2960 C CA . ARG A 1 365 ? -102.129 -52.606 193.552 1.00 85.00 365 ARG A CA 1
ATOM 2961 C C . ARG A 1 365 ? -100.728 -52.677 192.944 1.00 85.00 365 ARG A C 1
ATOM 2963 O O . ARG A 1 365 ? -99.881 -53.391 193.478 1.00 85.00 365 ARG A O 1
ATOM 2970 N N . LEU A 1 366 ? -100.477 -51.909 191.887 1.00 85.00 366 LEU A N 1
ATOM 2971 C CA . LEU A 1 366 ? -99.197 -51.862 191.189 1.00 85.00 366 LEU A CA 1
ATOM 2972 C C . LEU A 1 366 ? -98.074 -51.352 192.096 1.00 85.00 366 LEU A C 1
ATOM 2974 O O . LEU A 1 366 ? -97.026 -51.986 192.198 1.00 85.00 366 LEU A O 1
ATOM 2978 N N . VAL A 1 367 ? -98.318 -50.254 192.821 1.00 80.00 367 VAL A N 1
ATOM 2979 C CA . VAL A 1 367 ? -97.364 -49.703 193.793 1.00 80.00 367 VAL A CA 1
ATOM 2980 C C . VAL A 1 367 ? -97.030 -50.750 194.849 1.00 80.00 367 VAL A C 1
ATOM 2982 O O . VAL A 1 367 ? -95.865 -50.909 195.203 1.00 80.00 367 VAL A O 1
ATOM 2985 N N . ARG A 1 368 ? -98.019 -51.513 195.328 1.00 84.00 368 ARG A N 1
ATOM 2986 C CA . ARG A 1 368 ? -97.794 -52.584 196.307 1.00 84.00 368 ARG A CA 1
ATOM 2987 C C . ARG A 1 368 ? -96.909 -53.705 195.758 1.00 84.00 368 ARG A C 1
ATOM 2989 O O . ARG A 1 368 ? -96.044 -54.170 196.495 1.00 84.00 368 ARG A O 1
ATOM 2996 N N . TRP A 1 369 ? -97.115 -54.122 194.507 1.00 87.50 369 TRP A N 1
ATOM 2997 C CA . TRP A 1 369 ? -96.290 -55.146 193.857 1.00 87.50 369 TRP A CA 1
ATOM 2998 C C . TRP A 1 369 ? -94.868 -54.674 193.600 1.00 87.50 369 TRP A C 1
ATOM 3000 O O . TRP A 1 369 ? -93.939 -55.431 193.835 1.00 87.50 369 TRP A O 1
ATOM 3010 N N . LEU A 1 370 ? -94.686 -53.429 193.165 1.00 82.19 370 LEU A N 1
ATOM 3011 C CA . LEU A 1 370 ? -93.374 -52.929 192.764 1.00 82.19 370 LEU A CA 1
ATOM 3012 C C . LEU A 1 370 ? -92.528 -52.405 193.938 1.00 82.19 370 LEU A C 1
ATOM 3014 O O . LEU A 1 370 ? -91.300 -52.403 193.850 1.00 82.19 370 LEU A O 1
ATOM 3018 N N . ARG A 1 371 ? -93.143 -52.017 195.069 1.00 80.56 371 ARG A N 1
ATOM 3019 C CA . ARG A 1 371 ? -92.446 -51.504 196.271 1.00 80.56 371 ARG A CA 1
ATOM 3020 C C . ARG A 1 371 ? -91.255 -52.355 196.750 1.00 80.56 371 ARG A C 1
ATOM 3022 O O . ARG A 1 371 ? -90.254 -51.748 197.128 1.00 80.56 371 ARG A O 1
ATOM 3029 N N . PRO A 1 372 ? -91.316 -53.704 196.765 1.00 77.88 372 PRO A N 1
ATOM 3030 C CA . PRO A 1 372 ? -90.207 -54.543 197.214 1.00 77.88 372 PRO A CA 1
ATOM 3031 C C . PRO A 1 372 ? -88.968 -54.460 196.315 1.00 77.88 372 PRO A C 1
ATOM 3033 O O . PRO A 1 372 ? -87.863 -54.619 196.823 1.00 77.88 372 PRO A O 1
ATOM 3036 N N . ILE A 1 373 ? -89.135 -54.209 195.009 1.00 75.38 373 ILE A N 1
ATOM 3037 C CA . ILE A 1 373 ? -88.015 -54.167 194.053 1.00 75.38 373 ILE A CA 1
ATOM 3038 C C . ILE A 1 373 ? -87.537 -52.739 193.787 1.00 75.38 373 ILE A C 1
ATOM 3040 O O . ILE A 1 373 ? -86.362 -52.526 193.499 1.00 75.38 373 ILE A O 1
ATOM 3044 N N . LEU A 1 374 ? -88.434 -51.749 193.851 1.00 70.44 374 LEU A N 1
ATOM 3045 C CA . LEU A 1 374 ? -88.112 -50.414 193.352 1.00 70.44 374 LEU A CA 1
ATOM 3046 C C . LEU A 1 374 ? -87.191 -49.603 194.257 1.00 70.44 374 LEU A C 1
ATOM 3048 O O . LEU A 1 374 ? -86.361 -48.882 193.721 1.00 70.44 374 LEU A O 1
ATOM 3052 N N . GLY A 1 375 ? -87.256 -49.719 195.586 1.00 70.62 375 GLY A N 1
ATOM 3053 C CA . GLY A 1 375 ? -86.397 -48.916 196.473 1.00 70.62 375 GLY A CA 1
ATOM 3054 C C . GLY A 1 375 ? -86.401 -47.418 196.103 1.00 70.62 375 GLY A C 1
ATOM 3055 O O . GLY A 1 375 ? -87.449 -46.779 196.176 1.00 70.62 375 GLY A O 1
ATOM 3056 N N . GLU A 1 376 ? -85.242 -46.884 195.683 1.00 66.19 376 GLU A N 1
ATOM 3057 C CA . GLU A 1 376 ? -85.057 -45.518 195.135 1.00 66.19 376 GLU A CA 1
ATOM 3058 C C . GLU A 1 376 ? -84.900 -45.471 193.594 1.00 66.19 376 GLU A C 1
ATOM 3060 O O . GLU A 1 376 ? -84.634 -44.416 193.016 1.00 66.19 376 GLU A O 1
ATOM 3065 N N . ARG A 1 377 ? -85.034 -46.606 192.896 1.00 75.62 377 ARG A N 1
ATOM 3066 C CA . ARG A 1 377 ? -84.888 -46.692 191.437 1.00 75.62 377 ARG A CA 1
ATOM 3067 C C . ARG A 1 377 ? -86.087 -46.046 190.743 1.00 75.62 377 ARG A C 1
ATOM 3069 O O . ARG A 1 377 ? -87.230 -46.453 190.933 1.00 75.62 377 ARG A O 1
ATOM 3076 N N . ILE A 1 378 ? -85.797 -45.090 189.865 1.00 69.62 378 ILE A N 1
ATOM 3077 C CA . ILE A 1 378 ? -86.763 -44.521 188.921 1.00 69.62 378 ILE A CA 1
ATOM 3078 C C . ILE A 1 378 ? -86.788 -45.421 187.683 1.00 69.62 378 ILE A C 1
ATOM 3080 O O . ILE A 1 378 ? -85.742 -45.662 187.074 1.00 69.62 378 ILE A O 1
ATOM 3084 N N . LEU A 1 379 ? -87.962 -45.949 187.334 1.00 76.81 379 LEU A N 1
ATOM 3085 C CA . LEU A 1 379 ? -88.121 -46.777 186.140 1.00 76.81 379 LEU A CA 1
ATOM 3086 C C . LEU A 1 379 ? -88.045 -45.932 184.872 1.00 76.81 379 LEU A C 1
ATOM 3088 O O . LEU A 1 379 ? -88.491 -44.785 184.829 1.00 76.81 379 LEU A O 1
ATOM 3092 N N . SER A 1 380 ? -87.480 -46.528 183.825 1.00 76.62 380 SER A N 1
ATOM 3093 C CA . SER A 1 380 ? -87.587 -45.967 182.485 1.00 76.62 380 SER A CA 1
ATOM 3094 C C . SER A 1 380 ? -89.010 -46.189 181.942 1.00 76.62 380 SER A C 1
ATOM 3096 O O . SER A 1 380 ? -89.624 -47.203 182.278 1.00 76.62 380 SER A O 1
ATOM 3098 N N . PRO A 1 381 ? -89.542 -45.309 181.070 1.00 74.38 381 PRO A N 1
ATOM 3099 C CA . PRO A 1 381 ? -90.896 -45.465 180.521 1.00 74.38 381 PRO A CA 1
ATOM 3100 C C . PRO A 1 381 ? -91.145 -46.821 179.835 1.00 74.38 381 PRO A C 1
ATOM 3102 O O . PRO A 1 381 ? -92.254 -47.332 179.823 1.00 74.38 381 PRO A O 1
ATOM 3105 N N . ALA A 1 382 ? -90.109 -47.442 179.275 1.00 71.00 382 ALA A N 1
ATOM 3106 C CA . ALA A 1 382 ? -90.223 -48.748 178.629 1.00 71.00 382 ALA A CA 1
ATOM 3107 C C . ALA A 1 382 ? -90.377 -49.920 179.619 1.00 71.00 382 ALA A C 1
ATOM 3109 O O . ALA A 1 382 ? -90.916 -50.958 179.252 1.00 71.00 382 ALA A O 1
ATOM 3110 N N . GLU A 1 383 ? -89.897 -49.763 180.854 1.00 75.44 383 GLU A N 1
ATOM 3111 C CA . GLU A 1 383 ? -89.952 -50.786 181.906 1.00 75.44 383 GLU A CA 1
ATOM 3112 C C . GLU A 1 383 ? -91.108 -50.545 182.885 1.00 75.44 383 GLU A C 1
ATOM 3114 O O . GLU A 1 383 ? -91.444 -51.446 183.647 1.00 75.44 383 GLU A O 1
ATOM 3119 N N . ASP A 1 384 ? -91.702 -49.348 182.882 1.00 83.06 384 ASP A N 1
ATOM 3120 C CA . ASP A 1 384 ? -92.728 -48.929 183.835 1.00 83.06 384 ASP A CA 1
ATOM 3121 C C . ASP A 1 384 ? -94.099 -49.560 183.528 1.00 83.06 384 ASP A C 1
ATOM 3123 O O . ASP A 1 384 ? -94.770 -49.136 182.584 1.00 83.06 384 ASP A O 1
ATOM 3127 N N . PRO A 1 385 ? -94.572 -50.529 184.337 1.00 82.62 385 PRO A N 1
ATOM 3128 C CA . PRO A 1 385 ? -95.844 -51.200 184.097 1.00 82.62 385 PRO A CA 1
ATOM 3129 C C . PRO A 1 385 ? -97.051 -50.282 184.326 1.00 82.62 385 PRO A C 1
ATOM 3131 O O . PRO A 1 385 ? -98.165 -50.650 183.964 1.00 82.62 385 PRO A O 1
ATOM 3134 N N . SER A 1 386 ? -96.867 -49.101 184.932 1.00 81.56 386 SER A N 1
ATOM 3135 C CA . SER A 1 386 ? -97.937 -48.104 185.055 1.00 81.56 386 SER A CA 1
ATOM 3136 C C . SER A 1 386 ? -98.313 -47.477 183.713 1.00 81.56 386 SER A C 1
ATOM 3138 O O . SER A 1 386 ? -99.379 -46.880 183.605 1.00 81.56 386 SER A O 1
ATOM 3140 N N . LEU A 1 387 ? -97.486 -47.651 182.680 1.00 84.12 387 LEU A N 1
ATOM 3141 C CA . LEU A 1 387 ? -97.781 -47.208 181.319 1.00 84.12 387 LEU A CA 1
ATOM 3142 C C . LEU A 1 387 ? -98.494 -48.268 180.474 1.00 84.12 387 LEU A C 1
ATOM 3144 O O . LEU A 1 387 ? -98.712 -48.027 179.293 1.00 84.12 387 LEU A O 1
ATOM 3148 N N . ALA A 1 388 ? -98.862 -49.411 181.058 1.00 85.12 388 ALA A N 1
ATOM 3149 C CA . ALA A 1 388 ? -99.691 -50.392 180.372 1.00 85.12 388 ALA A CA 1
ATOM 3150 C C . ALA A 1 388 ? -101.129 -49.897 180.206 1.00 85.12 388 ALA A C 1
ATOM 3152 O O . ALA A 1 388 ? -101.712 -49.354 181.141 1.00 85.12 388 ALA A O 1
ATOM 3153 N N . ASP A 1 389 ? -101.745 -50.176 179.062 1.00 86.81 389 ASP A N 1
ATOM 3154 C CA . ASP A 1 389 ? -103.130 -49.762 178.808 1.00 86.81 389 ASP A CA 1
ATOM 3155 C C . ASP A 1 389 ? -104.133 -50.459 179.738 1.00 86.81 389 ASP A C 1
ATOM 3157 O O . ASP A 1 389 ? -105.202 -49.927 180.056 1.00 86.81 389 ASP A O 1
ATOM 3161 N N . ILE A 1 390 ? -103.817 -51.679 180.188 1.00 88.06 390 ILE A N 1
ATOM 3162 C CA . ILE A 1 390 ? -104.694 -52.438 181.074 1.00 88.06 390 ILE A CA 1
ATOM 3163 C C . ILE A 1 390 ? -103.957 -53.457 181.938 1.00 88.06 390 ILE A C 1
ATOM 3165 O O . ILE A 1 390 ? -103.113 -54.226 181.478 1.00 88.06 390 ILE A O 1
ATOM 3169 N N . ILE A 1 391 ? -104.372 -53.529 183.203 1.00 89.88 391 ILE A N 1
ATOM 3170 C CA . ILE A 1 391 ? -103.977 -54.581 184.137 1.00 89.88 391 ILE A CA 1
ATOM 3171 C C . ILE A 1 391 ? -105.225 -55.191 184.762 1.00 89.88 391 ILE A C 1
ATOM 3173 O O . ILE A 1 391 ? -106.125 -54.486 185.221 1.00 89.88 391 ILE A O 1
ATOM 3177 N N . TRP A 1 392 ? -105.279 -56.519 184.793 1.00 90.88 392 TRP A N 1
ATOM 3178 C CA . TRP A 1 392 ? -106.425 -57.279 185.281 1.00 90.88 392 TRP A CA 1
ATOM 3179 C C . TRP A 1 392 ? -105.984 -58.480 186.103 1.00 90.88 392 TRP A C 1
ATOM 3181 O O . TRP A 1 392 ? -104.951 -59.062 185.820 1.00 90.88 392 TRP A O 1
ATOM 3191 N N . TRP A 1 393 ? -106.737 -58.902 187.110 1.00 89.12 393 TRP A N 1
ATOM 3192 C CA . TRP A 1 393 ? -106.368 -60.055 187.929 1.00 89.12 393 TRP A CA 1
ATOM 3193 C C . TRP A 1 393 ? -107.570 -60.859 188.416 1.00 89.12 393 TRP A C 1
ATOM 3195 O O . TRP A 1 393 ? -108.684 -60.354 188.575 1.00 89.12 393 TRP A O 1
ATOM 3205 N N . LYS A 1 394 ? -107.316 -62.144 188.671 1.00 86.56 394 LYS A N 1
ATOM 3206 C CA . LYS A 1 394 ? -108.239 -63.104 189.280 1.00 86.56 394 LYS A CA 1
ATOM 3207 C C . LYS A 1 394 ? -107.473 -63.905 190.325 1.00 86.56 394 LYS A C 1
ATOM 3209 O O . LYS A 1 394 ? -106.683 -64.780 189.984 1.00 86.56 394 LYS A O 1
ATOM 3214 N N . GLY A 1 395 ? -107.687 -63.574 191.597 1.00 82.31 395 GLY A N 1
ATOM 3215 C CA . GLY A 1 395 ? -106.887 -64.130 192.688 1.00 82.31 395 GLY A CA 1
ATOM 3216 C C . GLY A 1 395 ? -105.437 -63.642 192.627 1.00 82.31 395 GLY A C 1
ATOM 3217 O O . GLY A 1 395 ? -105.187 -62.441 192.734 1.00 82.31 395 GLY A O 1
ATOM 3218 N N . ASP A 1 396 ? -104.500 -64.575 192.477 1.00 83.25 396 ASP A N 1
ATOM 3219 C CA . ASP A 1 396 ? -103.055 -64.349 192.356 1.00 83.25 396 ASP A CA 1
ATOM 3220 C C . ASP A 1 396 ? -102.562 -64.240 190.902 1.00 83.25 396 ASP A C 1
ATOM 3222 O O . ASP A 1 396 ? -101.461 -63.744 190.673 1.00 83.25 396 ASP A O 1
ATOM 3226 N N . LYS A 1 397 ? -103.384 -64.635 189.920 1.00 88.31 397 LYS A N 1
ATOM 3227 C CA . LYS A 1 397 ? -103.074 -64.537 188.488 1.00 88.31 397 LYS A CA 1
ATOM 3228 C C . LYS A 1 397 ? -103.385 -63.147 187.943 1.00 88.31 397 LYS A C 1
ATOM 3230 O O . LYS A 1 397 ? -104.509 -62.658 188.089 1.00 88.31 397 LYS A O 1
ATOM 3235 N N . VAL A 1 398 ? -102.426 -62.550 187.242 1.00 90.44 398 VAL A N 1
ATOM 3236 C CA . VAL A 1 398 ? -102.501 -61.197 186.673 1.00 90.44 398 VAL A CA 1
ATOM 3237 C C . VAL A 1 398 ? -102.340 -61.243 185.152 1.00 90.44 398 VAL A C 1
ATOM 3239 O O . VAL A 1 398 ? -101.570 -62.029 184.614 1.00 90.44 398 VAL A O 1
ATOM 3242 N N . LEU A 1 399 ? -103.063 -60.384 184.451 1.00 91.12 399 LEU A N 1
ATOM 3243 C CA . LEU A 1 399 ? -102.876 -60.010 183.060 1.00 91.12 399 LEU A CA 1
ATOM 3244 C C . LEU A 1 399 ? -102.382 -58.571 183.015 1.00 91.12 399 LEU A C 1
ATOM 3246 O O . LEU A 1 399 ? -102.938 -57.706 183.691 1.00 91.12 399 LEU A O 1
ATOM 3250 N N . ILE A 1 400 ? -101.387 -58.316 182.182 1.00 91.25 400 ILE A N 1
ATOM 3251 C CA . ILE A 1 400 ? -100.965 -56.966 181.809 1.00 91.25 400 ILE A CA 1
ATOM 3252 C C . ILE A 1 400 ? -100.947 -56.880 180.298 1.00 91.25 400 ILE A C 1
ATOM 3254 O O . ILE A 1 400 ? -100.464 -57.811 179.652 1.00 91.25 400 ILE A O 1
ATOM 3258 N N . GLY A 1 401 ? -101.482 -55.806 179.733 1.00 89.19 401 GLY A N 1
ATOM 3259 C CA . GLY A 1 401 ? -101.515 -55.711 178.290 1.00 89.19 401 GLY A CA 1
ATOM 3260 C C . GLY A 1 401 ? -101.608 -54.328 177.699 1.00 89.19 401 GLY A C 1
ATOM 3261 O O . GLY A 1 401 ? -101.980 -53.363 178.362 1.00 89.19 401 GLY A O 1
ATOM 3262 N N . GLU A 1 402 ? -101.260 -54.316 176.418 1.00 90.44 402 GLU A N 1
ATOM 3263 C CA . GLU A 1 402 ? -101.278 -53.175 175.507 1.00 90.44 402 GLU A CA 1
ATOM 3264 C C . GLU A 1 402 ? -102.407 -53.364 174.488 1.00 90.44 402 GLU A C 1
ATOM 3266 O O . GLU A 1 402 ? -102.679 -54.485 174.032 1.00 90.44 402 GLU A O 1
ATOM 3271 N N . VAL A 1 403 ? -103.066 -52.276 174.110 1.00 86.31 403 VAL A N 1
ATOM 3272 C CA . VAL A 1 403 ? -104.228 -52.261 173.231 1.00 86.31 403 VAL A CA 1
ATOM 3273 C C . VAL A 1 403 ? -103.983 -51.318 172.058 1.00 86.31 403 VAL A C 1
ATOM 3275 O O . VAL A 1 403 ? -104.083 -50.103 172.171 1.00 86.31 403 VAL A O 1
ATOM 3278 N N . SER A 1 404 ? -103.763 -51.885 170.874 1.00 83.06 404 SER A N 1
ATOM 3279 C CA . SER A 1 404 ? -103.512 -51.126 169.646 1.00 83.06 404 SER A CA 1
ATOM 3280 C C . SER A 1 404 ? -104.377 -51.641 168.500 1.00 83.06 404 SER A C 1
ATOM 3282 O O . SER A 1 404 ? -104.571 -52.844 168.346 1.00 83.06 404 SER A O 1
ATOM 3284 N N . LEU A 1 405 ? -104.898 -50.747 167.648 1.00 81.88 405 LEU A N 1
ATOM 3285 C CA . LEU A 1 405 ? -105.663 -51.149 166.454 1.00 81.88 405 LEU A CA 1
ATOM 3286 C C . LEU A 1 405 ? -104.850 -52.092 165.554 1.00 81.88 405 LEU A C 1
ATOM 3288 O O . LEU A 1 405 ? -105.392 -53.098 165.080 1.00 81.88 405 LEU A O 1
ATOM 3292 N N . LYS A 1 406 ? -103.561 -51.772 165.367 1.00 83.88 406 LYS A N 1
ATOM 3293 C CA . LYS A 1 406 ? -102.576 -52.595 164.660 1.00 83.88 406 LYS A CA 1
ATOM 3294 C C . LYS A 1 406 ? -101.394 -52.867 165.579 1.00 83.88 406 LYS A C 1
ATOM 3296 O O . LYS A 1 406 ? -100.642 -51.948 165.880 1.00 83.88 406 LYS A O 1
ATOM 3301 N N . ILE A 1 407 ? -101.224 -54.118 165.982 1.00 82.31 407 ILE A N 1
ATOM 3302 C CA . ILE A 1 407 ? -100.213 -54.492 166.975 1.00 82.31 407 ILE A CA 1
ATOM 3303 C C . ILE A 1 407 ? -98.858 -54.659 166.297 1.00 82.31 407 ILE A C 1
ATOM 3305 O O . ILE A 1 407 ? -98.717 -55.503 165.405 1.00 82.31 407 ILE A O 1
ATOM 3309 N N . ASP A 1 408 ? -97.862 -53.890 166.716 1.00 87.56 408 ASP A N 1
ATOM 3310 C CA . ASP A 1 408 ? -96.504 -53.987 166.189 1.00 87.56 408 ASP A CA 1
ATOM 3311 C C . ASP A 1 408 ? -95.535 -54.720 167.137 1.00 87.56 408 ASP A C 1
ATOM 3313 O O . ASP A 1 408 ? -95.899 -55.237 168.194 1.00 87.56 408 ASP A O 1
ATOM 3317 N N . ARG A 1 409 ? -94.264 -54.826 166.728 1.00 85.19 409 ARG A N 1
ATOM 3318 C CA . ARG A 1 409 ? -93.228 -55.487 167.537 1.00 85.19 409 ARG A CA 1
ATOM 3319 C C . ARG A 1 409 ? -92.924 -54.747 168.842 1.00 85.19 409 ARG A C 1
ATOM 3321 O O . ARG A 1 409 ? -92.548 -55.401 169.812 1.00 85.19 409 ARG A O 1
ATOM 3328 N N . HIS A 1 410 ? -93.051 -53.420 168.873 1.00 86.25 410 HIS A N 1
ATOM 3329 C CA . HIS A 1 410 ? -92.829 -52.639 170.088 1.00 86.25 410 HIS A CA 1
ATOM 3330 C C . HIS A 1 410 ? -93.950 -52.865 171.101 1.00 86.25 410 HIS A C 1
ATOM 3332 O O . HIS A 1 410 ? -93.649 -52.979 172.286 1.00 86.25 410 HIS A O 1
ATOM 3338 N N . ASP A 1 411 ? -95.203 -52.996 170.663 1.00 85.38 411 ASP A N 1
ATOM 3339 C CA . ASP A 1 411 ? -96.331 -53.332 171.544 1.00 85.38 411 ASP A CA 1
ATOM 3340 C C . ASP A 1 411 ? -96.089 -54.663 172.270 1.00 85.38 411 ASP A C 1
ATOM 3342 O O . ASP A 1 411 ? -96.174 -54.748 173.495 1.00 85.38 411 ASP A O 1
ATOM 3346 N N . VAL A 1 412 ? -95.680 -55.691 171.521 1.00 84.44 412 VAL A N 1
ATOM 3347 C CA . VAL A 1 412 ? -95.353 -57.021 172.062 1.00 84.44 412 VAL A CA 1
ATOM 3348 C C . VAL A 1 412 ? -94.132 -56.972 172.985 1.00 84.44 412 VAL A C 1
ATOM 3350 O O . VAL A 1 412 ? -94.120 -57.598 174.045 1.00 84.44 412 VAL A O 1
ATOM 3353 N N . TRP A 1 413 ? -93.092 -56.227 172.605 1.00 87.31 413 TRP A N 1
ATOM 3354 C CA . TRP A 1 413 ? -91.890 -56.093 173.424 1.00 87.31 413 TRP A CA 1
ATOM 3355 C C . TRP A 1 413 ? -92.169 -55.375 174.753 1.00 87.31 413 TRP A C 1
ATOM 3357 O O . TRP A 1 413 ? -91.682 -55.828 175.789 1.00 87.31 413 TRP A O 1
ATOM 3367 N N . ARG A 1 414 ? -92.986 -54.311 174.755 1.00 87.12 414 ARG A N 1
ATOM 3368 C CA . ARG A 1 414 ? -93.339 -53.555 175.971 1.00 87.12 414 ARG A CA 1
ATOM 3369 C C . ARG A 1 414 ? -94.057 -54.423 176.997 1.00 87.12 414 ARG A C 1
ATOM 3371 O O . ARG A 1 414 ? -93.615 -54.496 178.142 1.00 87.12 414 ARG A O 1
ATOM 3378 N N . VAL A 1 415 ? -95.084 -55.169 176.585 1.00 88.12 415 VAL A N 1
ATOM 3379 C CA . VAL A 1 415 ? -95.815 -56.041 177.522 1.00 88.12 415 VAL A CA 1
ATOM 3380 C C . VAL A 1 415 ? -94.939 -57.150 178.100 1.00 88.12 415 VAL A C 1
ATOM 3382 O O . VAL A 1 415 ? -95.128 -57.541 179.251 1.00 88.12 415 VAL A O 1
ATOM 3385 N N . LEU A 1 416 ? -93.941 -57.625 177.347 1.00 88.75 416 LEU A N 1
ATOM 3386 C CA . LEU A 1 416 ? -92.957 -58.587 177.843 1.00 88.75 416 LEU A CA 1
ATOM 3387 C C . LEU A 1 416 ? -92.045 -57.978 178.910 1.00 88.75 416 LEU A C 1
ATOM 3389 O O . LEU A 1 416 ? -91.815 -58.624 179.932 1.00 88.75 416 LEU A O 1
ATOM 3393 N N . GLN A 1 417 ? -91.559 -56.749 178.705 1.00 87.38 417 GLN A N 1
ATOM 3394 C CA . GLN A 1 417 ? -90.749 -56.054 179.712 1.00 87.38 417 GLN A CA 1
ATOM 3395 C C . GLN A 1 417 ? -91.548 -55.821 180.997 1.00 87.38 417 GLN A C 1
ATOM 3397 O O . GLN A 1 417 ? -91.074 -56.142 182.088 1.00 87.38 417 GLN A O 1
ATOM 3402 N N . TRP A 1 418 ? -92.790 -55.347 180.877 1.00 89.88 418 TRP A N 1
ATOM 3403 C CA . TRP A 1 418 ? -93.651 -55.112 182.034 1.00 89.88 418 TRP A CA 1
ATOM 3404 C C . TRP A 1 418 ? -93.999 -56.398 182.780 1.00 89.88 418 TRP A C 1
ATOM 3406 O O . TRP A 1 418 ? -93.952 -56.436 184.011 1.00 89.88 418 TRP A O 1
ATOM 3416 N N . ALA A 1 419 ? -94.308 -57.474 182.052 1.00 88.56 419 ALA A N 1
ATOM 3417 C CA . ALA A 1 419 ? -94.567 -58.765 182.668 1.00 88.56 419 ALA A CA 1
ATOM 3418 C C . ALA A 1 419 ? -93.324 -59.315 183.374 1.00 88.56 419 ALA A C 1
ATOM 3420 O O . ALA A 1 419 ? -93.450 -59.847 184.474 1.00 88.56 419 ALA A O 1
ATOM 3421 N N . GLN A 1 420 ? -92.129 -59.163 182.795 1.00 88.56 420 GLN A N 1
ATOM 3422 C CA . GLN A 1 420 ? -90.898 -59.616 183.439 1.00 88.56 420 GLN A CA 1
ATOM 3423 C C . GLN A 1 420 ? -90.642 -58.866 184.750 1.00 88.56 420 GLN A C 1
ATOM 3425 O O . GLN A 1 420 ? -90.396 -59.506 185.769 1.00 88.56 420 GLN A O 1
ATOM 3430 N N . LEU A 1 421 ? -90.797 -57.539 184.764 1.00 86.69 421 LEU A N 1
ATOM 3431 C CA . LEU A 1 421 ? -90.606 -56.749 185.981 1.00 86.69 421 LEU A CA 1
ATOM 3432 C C . LEU A 1 421 ? -91.601 -57.135 187.089 1.00 86.69 421 LEU A C 1
ATOM 3434 O O . LEU A 1 421 ? -91.234 -57.239 188.258 1.00 86.69 421 LEU A O 1
ATOM 3438 N N . LEU A 1 422 ? -92.864 -57.379 186.734 1.00 86.94 422 LEU A N 1
ATOM 3439 C CA . LEU A 1 422 ? -93.872 -57.841 187.689 1.00 86.94 422 LEU A CA 1
ATOM 3440 C C . LEU A 1 422 ? -93.594 -59.273 188.181 1.00 86.94 422 LEU A C 1
ATOM 3442 O O . LEU A 1 422 ? -93.796 -59.554 189.364 1.00 86.94 422 LEU A O 1
ATOM 3446 N N . ARG A 1 423 ? -93.071 -60.163 187.327 1.00 89.75 423 ARG A N 1
ATOM 3447 C CA . ARG A 1 423 ? -92.623 -61.509 187.737 1.00 89.75 423 ARG A CA 1
ATOM 3448 C C . ARG A 1 423 ? -91.454 -61.453 188.706 1.00 89.75 423 ARG A C 1
ATOM 3450 O O . ARG A 1 423 ? -91.467 -62.186 189.692 1.00 89.75 423 ARG A O 1
ATOM 3457 N N . ASP A 1 424 ? -90.500 -60.552 188.485 1.00 84.25 424 ASP A N 1
ATOM 3458 C CA . ASP A 1 424 ? -89.395 -60.316 189.419 1.00 84.25 424 ASP A CA 1
ATOM 3459 C C . ASP A 1 424 ? -89.918 -59.820 190.786 1.00 84.25 424 ASP A C 1
ATOM 3461 O O . ASP A 1 424 ? -89.300 -60.065 191.822 1.00 84.25 424 ASP A O 1
ATOM 3465 N N . ALA A 1 425 ? -91.104 -59.194 190.809 1.00 82.88 425 ALA A N 1
ATOM 3466 C CA . ALA A 1 425 ? -91.833 -58.785 192.019 1.00 82.88 425 ALA A CA 1
ATOM 3467 C C . ALA A 1 425 ? -92.566 -59.935 192.723 1.00 82.88 425 ALA A C 1
ATOM 3469 O O . ALA A 1 425 ? -93.236 -59.722 193.736 1.00 82.88 425 ALA A O 1
ATOM 3470 N N . GLY A 1 426 ? -92.480 -61.147 192.173 1.00 83.62 426 GLY A N 1
ATOM 3471 C CA . GLY A 1 426 ? -93.219 -62.318 192.627 1.00 83.62 426 GLY A CA 1
ATOM 3472 C C . GLY A 1 426 ? -94.680 -62.347 192.173 1.00 83.62 426 GLY A C 1
ATOM 3473 O O . GLY A 1 426 ? -95.459 -63.119 192.729 1.00 83.62 426 GLY A O 1
ATOM 3474 N N . VAL A 1 427 ? -95.079 -61.522 191.198 1.00 88.00 427 VAL A N 1
ATOM 3475 C CA . VAL A 1 427 ? -96.443 -61.529 190.651 1.00 88.00 427 VAL A CA 1
ATOM 3476 C C . VAL A 1 427 ? -96.547 -62.547 189.524 1.00 88.00 427 VAL A C 1
ATOM 3478 O O . VAL A 1 427 ? -95.787 -62.517 188.556 1.00 88.00 427 VAL A O 1
ATOM 3481 N N . ASP A 1 428 ? -97.538 -63.427 189.613 1.00 89.44 428 ASP A N 1
ATOM 3482 C CA . ASP A 1 428 ? -97.837 -64.393 188.562 1.00 89.44 428 ASP A CA 1
ATOM 3483 C C . ASP A 1 428 ? -98.601 -63.709 187.423 1.00 89.44 428 ASP A C 1
ATOM 3485 O O . ASP A 1 428 ? -99.833 -63.657 187.405 1.00 89.44 428 ASP A O 1
ATOM 3489 N N . VAL A 1 429 ? -97.847 -63.101 186.504 1.00 91.44 429 VAL A N 1
ATOM 3490 C CA . VAL A 1 429 ? -98.399 -62.297 185.414 1.00 91.44 429 VAL A CA 1
ATOM 3491 C C . VAL A 1 429 ? -98.235 -62.952 184.044 1.00 91.44 429 VAL A C 1
ATOM 3493 O O . VAL A 1 429 ? -97.181 -63.486 183.678 1.00 91.44 429 VAL A O 1
ATOM 3496 N N . THR A 1 430 ? -99.299 -62.855 183.256 1.00 90.50 430 THR A N 1
ATOM 3497 C CA . THR A 1 430 ? -99.364 -63.229 181.847 1.00 90.50 430 THR A CA 1
ATOM 3498 C C . THR A 1 430 ? -99.407 -61.949 180.999 1.00 90.50 430 THR A C 1
ATOM 3500 O O . THR A 1 430 ? -100.331 -61.149 181.168 1.00 90.50 430 THR A O 1
ATOM 3503 N N . PRO A 1 431 ? -98.419 -61.706 180.121 1.00 92.88 431 PRO A N 1
ATOM 3504 C CA . PRO A 1 431 ? -98.477 -60.592 179.183 1.00 92.88 431 PRO A CA 1
ATOM 3505 C C . PRO A 1 431 ? -99.531 -60.869 178.115 1.00 92.88 431 PRO A C 1
ATOM 3507 O O . PRO A 1 431 ? -99.634 -61.998 177.627 1.00 92.88 431 PRO A O 1
ATOM 3510 N N . PHE A 1 432 ? -100.283 -59.846 177.721 1.00 91.19 432 PHE A N 1
ATOM 3511 C CA . PHE A 1 432 ? -101.182 -59.953 176.585 1.00 91.19 432 PHE A CA 1
ATOM 3512 C C . PHE A 1 432 ? -101.229 -58.691 175.723 1.00 91.19 432 PHE A C 1
ATOM 3514 O O . PHE A 1 432 ? -100.900 -57.604 176.177 1.00 91.19 432 PHE A O 1
ATOM 3521 N N . VAL A 1 433 ? -101.672 -58.828 174.479 1.00 90.69 433 VAL A N 1
ATOM 3522 C CA . VAL A 1 433 ? -101.924 -57.702 173.569 1.00 90.69 433 VAL A CA 1
ATOM 3523 C C . VAL A 1 433 ? -103.315 -57.795 172.952 1.00 90.69 433 VAL A C 1
ATOM 3525 O O . VAL A 1 433 ? -103.847 -58.889 172.754 1.00 90.69 433 VAL A O 1
ATOM 3528 N N . ALA A 1 434 ? -103.940 -56.667 172.633 1.00 87.69 434 ALA A N 1
ATOM 3529 C CA . ALA A 1 434 ? -105.250 -56.665 171.990 1.00 87.69 434 ALA A CA 1
ATOM 3530 C C . ALA A 1 434 ? -105.337 -55.700 170.810 1.00 87.69 434 ALA A C 1
ATOM 3532 O O . ALA A 1 434 ? -104.900 -54.559 170.896 1.00 87.69 434 ALA A O 1
ATOM 3533 N N . GLY A 1 435 ? -105.964 -56.149 169.722 1.00 86.44 435 GLY A N 1
ATOM 3534 C CA . GLY A 1 435 ? -106.002 -55.405 168.465 1.00 86.44 435 GLY A CA 1
ATOM 3535 C C . GLY A 1 435 ? -106.907 -56.025 167.414 1.00 86.44 435 GLY A C 1
ATOM 3536 O O . GLY A 1 435 ? -107.511 -57.069 167.649 1.00 86.44 435 GLY A O 1
ATOM 3537 N N . THR A 1 436 ? -107.040 -55.364 166.266 1.00 82.00 436 THR A N 1
ATOM 3538 C CA . THR A 1 436 ? -107.853 -55.876 165.143 1.00 82.00 436 THR A CA 1
ATOM 3539 C C . THR A 1 436 ? -107.011 -56.630 164.123 1.00 82.00 436 THR A C 1
ATOM 3541 O O . THR A 1 436 ? -107.465 -57.620 163.560 1.00 82.00 436 THR A O 1
ATOM 3544 N N . GLU A 1 437 ? -105.752 -56.231 163.950 1.00 86.06 437 GLU A N 1
ATOM 3545 C CA . GLU A 1 437 ? -104.793 -56.917 163.087 1.00 86.06 437 GLU A CA 1
ATOM 3546 C C . GLU A 1 437 ? -103.354 -56.754 163.596 1.00 86.06 437 GLU A C 1
ATOM 3548 O O . GLU A 1 437 ? -103.052 -55.878 164.409 1.00 86.06 437 GLU A O 1
ATOM 3553 N N . TRP A 1 438 ? -102.460 -57.624 163.139 1.00 84.88 438 TRP A N 1
ATOM 3554 C CA . TRP A 1 438 ? -101.029 -57.465 163.372 1.00 84.88 438 TRP A CA 1
ATOM 3555 C C . TRP A 1 438 ? -100.476 -56.470 162.356 1.00 84.88 438 TRP A C 1
ATOM 3557 O O . TRP A 1 438 ? -100.726 -56.604 161.159 1.00 84.88 438 TRP A O 1
ATOM 3567 N N . ALA A 1 439 ? -99.703 -55.487 162.815 1.00 82.81 439 ALA A N 1
ATOM 3568 C CA . ALA A 1 439 ? -99.043 -54.527 161.938 1.00 82.81 439 ALA A CA 1
ATOM 3569 C C . ALA A 1 439 ? -98.022 -55.220 161.025 1.00 82.81 439 ALA A C 1
ATOM 3571 O O . ALA A 1 439 ? -97.875 -54.830 159.866 1.00 82.81 439 ALA A O 1
ATOM 3572 N N . THR A 1 440 ? -97.340 -56.257 161.530 1.00 80.94 440 THR A N 1
ATOM 3573 C CA . THR A 1 440 ? -96.445 -57.103 160.733 1.00 80.94 440 THR A CA 1
ATOM 3574 C C . THR A 1 440 ? -96.479 -58.575 161.181 1.00 80.94 440 THR A C 1
ATOM 3576 O O . THR A 1 440 ? -96.748 -58.854 162.354 1.00 80.94 440 THR A O 1
ATOM 3579 N N . PRO A 1 441 ? -96.170 -59.539 160.289 1.00 81.38 441 PRO A N 1
ATOM 3580 C CA . PRO A 1 441 ? -96.085 -60.960 160.644 1.00 81.38 441 PRO A CA 1
ATOM 3581 C C . PRO A 1 441 ? -95.047 -61.258 161.734 1.00 81.38 441 PRO A C 1
ATOM 3583 O O . PRO A 1 441 ? -95.243 -62.154 162.551 1.00 81.38 441 PRO A O 1
ATOM 3586 N N . GLU A 1 442 ? -93.960 -60.484 161.797 1.00 83.12 442 GLU A N 1
ATOM 3587 C CA . GLU A 1 442 ? -92.921 -60.663 162.816 1.00 83.12 442 GLU A CA 1
ATOM 3588 C C . GLU A 1 442 ? -93.411 -60.287 164.219 1.00 83.12 442 GLU A C 1
ATOM 3590 O O . GLU A 1 442 ? -92.920 -60.848 165.194 1.00 83.12 442 GLU A O 1
ATOM 3595 N N . ALA A 1 443 ? -94.376 -59.368 164.347 1.00 83.31 443 ALA A N 1
ATOM 3596 C CA . ALA A 1 443 ? -95.003 -59.060 165.634 1.00 83.31 443 ALA A CA 1
ATOM 3597 C C . ALA A 1 443 ? -95.829 -60.250 166.143 1.00 83.31 443 ALA A C 1
ATOM 3599 O O . ALA A 1 443 ? -95.705 -60.644 167.302 1.00 83.31 443 ALA A O 1
ATOM 3600 N N . GLN A 1 444 ? -96.598 -60.879 165.248 1.00 84.31 444 GLN A N 1
ATOM 3601 C CA . GLN A 1 444 ? -97.353 -62.090 165.563 1.00 84.31 444 GLN A CA 1
ATOM 3602 C C . GLN A 1 444 ? -96.424 -63.237 165.977 1.00 84.31 444 GLN A C 1
ATOM 3604 O O . GLN A 1 444 ? -96.682 -63.915 166.972 1.00 84.31 444 GLN A O 1
ATOM 3609 N N . GLN A 1 445 ? -95.334 -63.437 165.234 1.00 86.94 445 GLN A N 1
ATOM 3610 C CA . GLN A 1 445 ? -94.342 -64.462 165.545 1.00 86.94 445 GLN A CA 1
ATOM 3611 C C . GLN A 1 445 ? -93.668 -64.196 166.901 1.00 86.94 445 GLN A C 1
ATOM 3613 O O . GLN A 1 445 ? -93.582 -65.102 167.726 1.00 86.94 445 GLN A O 1
ATOM 3618 N N . MET A 1 446 ? -93.273 -62.949 167.178 1.00 85.44 446 MET A N 1
ATOM 3619 C CA . MET A 1 446 ? -92.660 -62.561 168.452 1.00 85.44 446 MET A CA 1
ATOM 3620 C C . MET A 1 446 ? -93.592 -62.807 169.645 1.00 85.44 446 MET A C 1
ATOM 3622 O O . MET A 1 446 ? -93.136 -63.297 170.679 1.00 85.44 446 MET A O 1
ATOM 3626 N N . ALA A 1 447 ? -94.888 -62.512 169.507 1.00 85.19 447 ALA A N 1
ATOM 3627 C CA . ALA A 1 447 ? -95.870 -62.771 170.557 1.00 85.19 447 ALA A CA 1
ATOM 3628 C C . ALA A 1 447 ? -95.999 -64.276 170.847 1.00 85.19 447 ALA A C 1
ATOM 3630 O O . ALA A 1 447 ? -95.977 -64.690 172.005 1.00 85.19 447 ALA A O 1
ATOM 3631 N N . GLN A 1 448 ? -96.051 -65.099 169.795 1.00 85.44 448 GLN A N 1
ATOM 3632 C CA . GLN A 1 448 ? -96.148 -66.557 169.906 1.00 85.44 448 GLN A CA 1
ATOM 3633 C C . GLN A 1 448 ? -94.905 -67.188 170.538 1.00 85.44 448 GLN A C 1
ATOM 3635 O O . GLN A 1 448 ? -95.030 -68.020 171.434 1.00 85.44 448 GLN A O 1
ATOM 3640 N N . GLU A 1 449 ? -93.711 -66.785 170.104 1.00 86.94 449 GLU A N 1
ATOM 3641 C CA . GLU A 1 449 ? -92.443 -67.337 170.597 1.00 86.94 449 GLU A CA 1
ATOM 3642 C C . GLU A 1 449 ? -92.189 -67.009 172.074 1.00 86.94 449 GLU A C 1
ATOM 3644 O O . GLU A 1 449 ? -91.576 -67.805 172.783 1.00 86.94 449 GLU A O 1
ATOM 3649 N N . ASN A 1 450 ? -92.688 -65.865 172.556 1.00 87.62 450 ASN A N 1
ATOM 3650 C CA . ASN A 1 450 ? -92.450 -65.386 173.921 1.00 87.62 450 ASN A CA 1
ATOM 3651 C C . ASN A 1 450 ? -93.644 -65.597 174.869 1.00 87.62 450 ASN A C 1
ATOM 3653 O O . ASN A 1 450 ? -93.625 -65.106 175.998 1.00 87.62 450 ASN A O 1
ATOM 3657 N N . GLY A 1 451 ? -94.676 -66.326 174.433 1.00 86.50 451 GLY A N 1
ATOM 3658 C CA . GLY A 1 451 ? -95.841 -66.647 175.264 1.00 86.50 451 GLY A CA 1
ATOM 3659 C C . GLY A 1 451 ? -96.676 -65.426 175.659 1.00 86.50 451 GLY A C 1
ATOM 3660 O O . GLY A 1 451 ? -97.229 -65.390 176.758 1.00 86.50 451 GLY A O 1
ATOM 3661 N N . VAL A 1 452 ? -96.735 -64.412 174.792 1.00 90.81 452 VAL A N 1
ATOM 3662 C CA . VAL A 1 452 ? -97.656 -63.282 174.938 1.00 90.81 452 VAL A CA 1
ATOM 3663 C C . VAL A 1 452 ? -99.008 -63.715 174.411 1.00 90.81 452 VAL A C 1
ATOM 3665 O O . VAL A 1 452 ? -99.140 -64.097 173.250 1.00 90.81 452 VAL A O 1
ATOM 3668 N N . GLU A 1 453 ? -100.020 -63.640 175.259 1.00 92.88 453 GLU A N 1
ATOM 3669 C CA . GLU A 1 453 ? -101.382 -63.962 174.868 1.00 92.88 453 GLU A CA 1
ATOM 3670 C C . GLU A 1 453 ? -101.987 -62.802 174.067 1.00 92.88 453 GLU A C 1
ATOM 3672 O O . GLU A 1 453 ? -101.562 -61.656 174.153 1.00 92.88 453 GLU A O 1
ATOM 3677 N N . TRP A 1 454 ? -102.994 -63.060 173.248 1.00 89.81 454 TRP A N 1
ATOM 3678 C CA . TRP A 1 454 ? -103.653 -62.001 172.485 1.00 89.81 454 TRP A CA 1
ATOM 3679 C C . TRP A 1 454 ? -105.172 -62.089 172.469 1.00 89.81 454 TRP A C 1
ATOM 3681 O O . TRP A 1 454 ? -105.765 -63.155 172.672 1.00 89.81 454 TRP A O 1
ATOM 3691 N N . LEU A 1 455 ? -105.792 -60.947 172.179 1.00 87.50 455 LEU A N 1
ATOM 3692 C CA . LEU A 1 455 ? -107.179 -60.817 171.755 1.00 87.50 455 LEU A CA 1
ATOM 3693 C C . LEU A 1 455 ? -107.208 -60.107 170.395 1.00 87.50 455 LEU A C 1
ATOM 3695 O O . LEU A 1 455 ? -107.120 -58.882 170.332 1.00 87.50 455 LEU A O 1
ATOM 3699 N N . MET A 1 456 ? -107.333 -60.886 169.321 1.00 86.88 456 MET A N 1
ATOM 3700 C CA . MET A 1 456 ? -107.327 -60.383 167.944 1.00 86.88 456 MET A CA 1
ATOM 3701 C C . MET A 1 456 ? -108.732 -60.396 167.372 1.00 86.88 456 MET A C 1
ATOM 3703 O O . MET A 1 456 ? -109.318 -61.466 167.247 1.00 86.88 456 MET A O 1
ATOM 3707 N N . ASP A 1 457 ? -109.282 -59.226 167.065 1.00 80.62 457 ASP A N 1
ATOM 3708 C CA . ASP A 1 457 ? -110.645 -59.059 166.546 1.00 80.62 457 ASP A CA 1
ATOM 3709 C C . ASP A 1 457 ? -111.675 -59.927 167.301 1.00 80.62 457 ASP A C 1
ATOM 3711 O O . ASP A 1 457 ? -112.335 -60.817 166.767 1.00 80.62 457 ASP A O 1
ATOM 3715 N N . SER A 1 458 ? -111.741 -59.731 168.622 1.00 77.19 458 SER A N 1
ATOM 3716 C CA . SER A 1 458 ? -112.587 -60.503 169.553 1.00 77.19 458 SER A CA 1
ATOM 3717 C C . SER A 1 458 ? -112.280 -62.005 169.669 1.00 77.19 458 SER A C 1
ATOM 3719 O O . SER A 1 458 ? -113.001 -62.716 170.373 1.00 77.19 458 SER A O 1
ATOM 3721 N N . THR A 1 459 ? -111.199 -62.488 169.060 1.00 81.56 459 THR A N 1
ATOM 3722 C CA . THR A 1 459 ? -110.763 -63.886 169.121 1.00 81.56 459 THR A CA 1
ATOM 3723 C C . THR A 1 459 ? -109.642 -64.047 170.152 1.00 81.56 459 THR A C 1
ATOM 3725 O O . THR A 1 459 ? -108.532 -63.547 169.935 1.00 81.56 459 THR A O 1
ATOM 3728 N N . PRO A 1 460 ? -109.902 -64.703 171.301 1.00 85.88 460 PRO A N 1
ATOM 3729 C CA . PRO A 1 460 ? -108.896 -64.887 172.335 1.00 85.88 460 PRO A CA 1
ATOM 3730 C C . PRO A 1 460 ? -107.945 -66.039 171.996 1.00 85.88 460 PRO A C 1
ATOM 3732 O O . PRO A 1 460 ? -108.344 -67.087 171.488 1.00 85.88 460 PRO A O 1
ATOM 3735 N N . SER A 1 461 ? -106.684 -65.837 172.339 1.00 87.50 461 SER A N 1
ATOM 3736 C CA . SER A 1 461 ? -105.618 -66.841 172.357 1.00 87.50 461 SER A CA 1
ATOM 3737 C C . SER A 1 461 ? -105.842 -67.939 173.414 1.00 87.50 461 SER A C 1
ATOM 3739 O O . SER A 1 461 ? -106.635 -67.760 174.349 1.00 87.50 461 SER A O 1
ATOM 3741 N N . PRO A 1 462 ? -105.161 -69.095 173.292 1.00 81.56 462 PRO A N 1
ATOM 3742 C CA . PRO A 1 462 ? -105.347 -70.221 174.204 1.00 81.56 462 PRO A CA 1
ATOM 3743 C C . PRO A 1 462 ? -105.108 -69.898 175.687 1.00 81.56 462 PRO A C 1
ATOM 3745 O O . PRO A 1 462 ? -105.915 -70.310 176.526 1.00 81.56 462 PRO A O 1
ATOM 3748 N N . GLY A 1 463 ? -104.057 -69.152 176.038 1.00 82.81 463 GLY A N 1
ATOM 3749 C CA . GLY A 1 463 ? -103.784 -68.786 177.429 1.00 82.81 463 GLY A CA 1
ATOM 3750 C C . GLY A 1 463 ? -104.727 -67.701 177.943 1.00 82.81 463 GLY A C 1
ATOM 3751 O O . GLY A 1 463 ? -105.136 -67.755 179.105 1.00 82.81 463 GLY A O 1
ATOM 3752 N N . LEU A 1 464 ? -105.221 -66.805 177.079 1.00 84.56 464 LEU A N 1
ATOM 3753 C CA . LEU A 1 464 ? -106.294 -65.884 177.468 1.00 84.56 464 LEU A CA 1
ATOM 3754 C C . LEU A 1 464 ? -107.618 -66.622 177.743 1.00 84.56 464 LEU A C 1
ATOM 3756 O O . LEU A 1 464 ? -108.336 -66.290 178.689 1.00 84.56 464 LEU A O 1
ATOM 3760 N N . ILE A 1 465 ? -107.938 -67.668 176.972 1.00 83.88 465 ILE A N 1
ATOM 3761 C CA . ILE A 1 465 ? -109.078 -68.561 177.252 1.00 83.88 465 ILE A CA 1
ATOM 3762 C C . ILE A 1 465 ? -108.891 -69.272 178.598 1.00 83.88 465 ILE A C 1
ATOM 3764 O O . ILE A 1 465 ? -109.859 -69.411 179.352 1.00 83.88 465 ILE A O 1
ATOM 3768 N N . ALA A 1 466 ? -107.671 -69.708 178.918 1.00 84.00 466 ALA A N 1
ATOM 3769 C CA . ALA A 1 466 ? -107.371 -70.318 180.209 1.00 84.00 466 ALA A CA 1
ATOM 3770 C C . ALA A 1 466 ? -107.590 -69.326 181.364 1.00 84.00 466 ALA A C 1
ATOM 3772 O O . ALA A 1 466 ? -108.288 -69.661 182.322 1.00 84.00 466 ALA A O 1
ATOM 3773 N N . PHE A 1 467 ? -107.116 -68.082 181.233 1.00 84.88 467 PHE A N 1
ATOM 3774 C CA . PHE A 1 467 ? -107.348 -67.022 182.220 1.00 84.88 467 PHE A CA 1
ATOM 3775 C C . PHE A 1 467 ? -108.845 -66.731 182.427 1.00 84.88 467 PHE A C 1
ATOM 3777 O O . PHE A 1 467 ? -109.318 -66.586 183.557 1.00 84.88 467 PHE A O 1
ATOM 3784 N N . ARG A 1 468 ? -109.638 -66.728 181.346 1.00 84.56 468 ARG A N 1
ATOM 3785 C CA . ARG A 1 468 ? -111.101 -66.545 181.412 1.00 84.56 468 ARG A CA 1
ATOM 3786 C C . ARG A 1 468 ? -111.811 -67.609 182.252 1.00 84.56 468 ARG A C 1
ATOM 3788 O O . ARG A 1 468 ? -112.848 -67.301 182.833 1.00 84.56 468 ARG A O 1
ATOM 3795 N N . ARG A 1 469 ? -111.283 -68.834 182.319 1.00 83.50 469 ARG A N 1
ATOM 3796 C CA . ARG A 1 469 ? -111.880 -69.968 183.051 1.00 83.50 469 ARG A CA 1
ATOM 3797 C C . ARG A 1 469 ? -111.495 -70.026 184.531 1.00 83.50 469 ARG A C 1
ATOM 3799 O O . ARG A 1 469 ? -112.022 -70.878 185.242 1.00 83.50 469 ARG A O 1
ATOM 3806 N N . LEU A 1 470 ? -110.602 -69.151 184.996 1.00 81.50 470 LEU A N 1
ATOM 3807 C CA . LEU A 1 470 ? -110.237 -69.086 186.410 1.00 81.50 470 LEU A CA 1
ATOM 3808 C C . LEU A 1 470 ? -111.452 -68.680 187.268 1.00 81.50 470 LEU A C 1
ATOM 3810 O O . LEU A 1 470 ? -112.189 -67.768 186.863 1.00 81.50 470 LEU A O 1
ATOM 3814 N N . PRO A 1 471 ? -111.658 -69.329 188.433 1.00 69.50 471 PRO A N 1
ATOM 3815 C CA . PRO A 1 471 ? -112.758 -69.012 189.337 1.00 69.50 471 PRO A CA 1
ATOM 3816 C C . PRO A 1 471 ? -112.611 -67.589 189.888 1.00 69.50 471 PRO A C 1
ATOM 3818 O O . PRO A 1 471 ? -111.520 -67.171 190.274 1.00 69.50 471 PRO A O 1
ATOM 3821 N N . ASP A 1 472 ? -113.711 -66.837 189.912 1.00 61.34 472 ASP A N 1
ATOM 3822 C CA . ASP A 1 472 ? -113.732 -65.463 190.414 1.00 61.34 472 ASP A CA 1
ATOM 3823 C C . ASP A 1 472 ? -114.098 -65.452 191.911 1.00 61.34 472 ASP A C 1
ATOM 3825 O O . ASP A 1 472 ? -115.203 -65.893 192.257 1.00 61.34 472 ASP A O 1
ATOM 3829 N N . PRO A 1 473 ? -113.227 -64.943 192.808 1.00 54.94 473 PRO A N 1
ATOM 3830 C CA . PRO A 1 473 ? -113.527 -64.855 194.237 1.00 54.94 473 PRO A CA 1
ATOM 3831 C C . PRO A 1 473 ? -114.798 -64.046 194.554 1.00 54.94 473 PRO A C 1
ATOM 3833 O O . PRO A 1 473 ? -115.375 -64.250 195.616 1.00 54.94 473 PRO A O 1
ATOM 3836 N N . ALA A 1 474 ? -115.291 -63.194 193.643 1.00 49.81 474 ALA A N 1
ATOM 3837 C CA . ALA A 1 474 ? -116.534 -62.437 193.829 1.00 49.81 474 ALA A CA 1
ATOM 3838 C C . ALA A 1 474 ? -117.832 -63.258 193.640 1.00 49.81 474 ALA A C 1
ATOM 3840 O O . ALA A 1 474 ? -118.914 -62.753 193.928 1.00 49.81 474 ALA A O 1
ATOM 3841 N N . THR A 1 475 ? -117.755 -64.509 193.163 1.00 45.97 475 THR A N 1
ATOM 3842 C CA . THR A 1 475 ? -118.937 -65.371 192.911 1.00 45.97 475 THR A CA 1
ATOM 3843 C C . THR A 1 475 ? -119.060 -66.580 193.844 1.00 45.97 475 THR A C 1
ATOM 3845 O O . THR A 1 475 ? -119.949 -67.413 193.659 1.00 45.97 475 THR A O 1
ATOM 3848 N N . ALA A 1 476 ? -118.232 -66.668 194.889 1.00 41.72 476 ALA A N 1
ATOM 3849 C CA . ALA A 1 476 ? -118.470 -67.605 195.983 1.00 41.72 476 ALA A CA 1
ATOM 3850 C C . ALA A 1 476 ? -119.661 -67.105 196.826 1.00 41.72 476 ALA A C 1
ATOM 3852 O O . ALA A 1 476 ? -119.520 -66.186 197.627 1.00 41.72 476 ALA A O 1
ATOM 3853 N N . LEU A 1 477 ? -120.842 -67.682 196.580 1.00 38.84 477 LEU A N 1
ATOM 3854 C CA . LEU A 1 477 ? -122.092 -67.450 197.313 1.00 38.84 477 LEU A CA 1
ATOM 3855 C C . LEU A 1 477 ? -121.877 -67.470 198.839 1.00 38.84 477 LEU A C 1
ATOM 3857 O O . LEU A 1 477 ? -121.415 -68.473 199.386 1.00 38.84 477 LEU A O 1
ATOM 3861 N N . GLU A 1 478 ? -122.260 -66.381 199.510 1.00 37.84 478 GLU A N 1
ATOM 3862 C CA . GLU A 1 478 ? -122.404 -66.323 200.970 1.00 37.84 478 GLU A CA 1
ATOM 3863 C C . GLU A 1 478 ? -123.478 -67.318 201.461 1.00 37.84 478 GLU A C 1
ATOM 3865 O O . GLU A 1 478 ? -124.488 -67.526 200.775 1.00 37.84 478 GLU A O 1
ATOM 3870 N N . PRO A 1 479 ? -123.298 -67.935 202.646 1.00 45.94 479 PRO A N 1
ATOM 3871 C CA . PRO A 1 479 ? -124.313 -68.789 203.250 1.00 45.94 479 PRO A CA 1
ATOM 3872 C C . PRO A 1 479 ? -125.488 -67.940 203.780 1.00 45.94 479 PRO A C 1
ATOM 3874 O O . PRO A 1 479 ? -125.297 -66.771 204.121 1.00 45.94 479 PRO A O 1
ATOM 3877 N N . PRO A 1 480 ? -126.711 -68.497 203.880 1.00 45.88 480 PRO A N 1
ATOM 3878 C CA . PRO A 1 480 ? -127.834 -67.778 204.475 1.00 45.88 480 PRO A CA 1
ATOM 3879 C C . PRO A 1 480 ? -127.598 -67.550 205.983 1.00 45.88 480 PRO A C 1
ATOM 3881 O O . PRO A 1 480 ? -126.937 -68.372 206.624 1.00 45.88 480 PRO A O 1
ATOM 3884 N N . PRO A 1 481 ? -128.135 -66.462 206.566 1.00 48.28 481 PRO A N 1
ATOM 3885 C CA . PRO A 1 481 ? -127.896 -66.116 207.962 1.00 48.28 481 PRO A CA 1
ATOM 3886 C C . PRO A 1 481 ? -128.758 -66.979 208.896 1.00 48.28 481 PRO A C 1
ATOM 3888 O O . PRO A 1 481 ? -129.936 -67.197 208.609 1.00 48.28 481 PRO A O 1
ATOM 3891 N N . ALA A 1 482 ? -128.193 -67.424 210.022 1.00 39.69 482 ALA A N 1
ATOM 3892 C CA . ALA A 1 482 ? -128.946 -67.863 2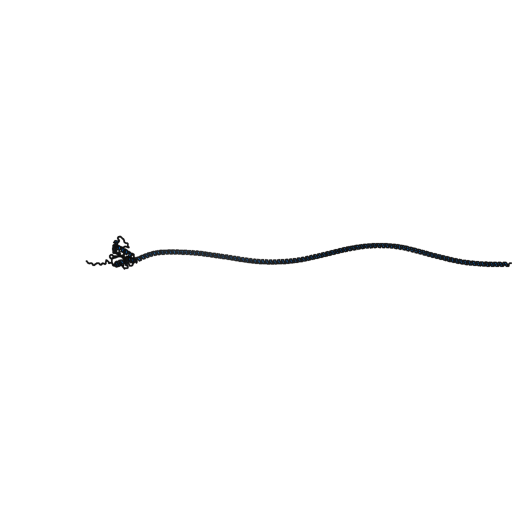11.200 1.00 39.69 482 ALA A CA 1
ATOM 3893 C C . ALA A 1 482 ? -128.064 -67.810 212.465 1.00 39.69 482 ALA A C 1
ATOM 3895 O O . ALA A 1 482 ? -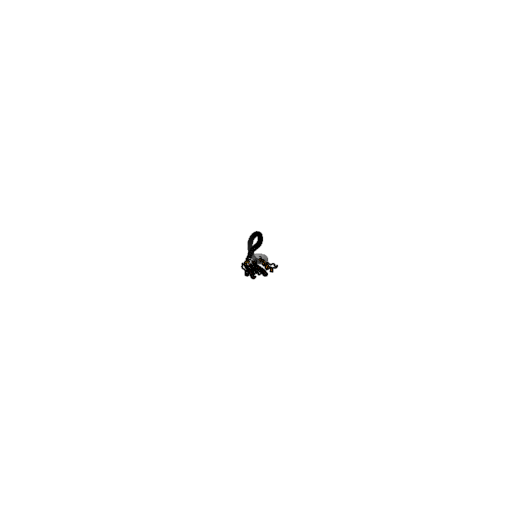126.993 -68.412 212.471 1.00 39.69 482 ALA A O 1
ATOM 3896 N N . ASP A 1 483 ? -128.556 -67.043 213.446 1.00 46.84 483 ASP A N 1
ATOM 3897 C CA . ASP A 1 483 ? -128.380 -67.059 214.915 1.00 46.84 483 ASP A CA 1
ATOM 3898 C C . ASP A 1 483 ? -127.156 -67.726 215.572 1.00 46.84 483 ASP A C 1
ATOM 3900 O O . ASP A 1 483 ? -126.946 -68.952 215.417 1.00 46.84 483 ASP A O 1
#

Foldseek 3Di:
DPVPVVVVVVVVVVVVVVVVVVVVVVVVVVVVVVVVVVVVVVVVVVVVVVVVVVVVV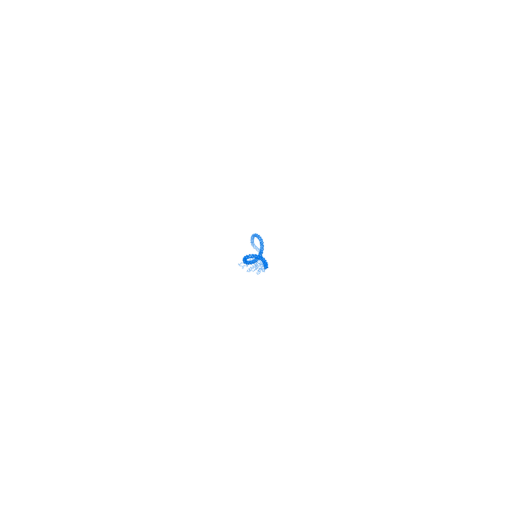VVVVVVVVVVVVVVVVVVVVVVVVVVVVVVVVVVVVVVVVVVVVVVVVVVVVVVVVVVVVVVVVVVVVVVVVVVVVVVVVVVVVVVVVVVVVVVVVVVVVVVVVVVVVVVVVVVVVVVVVVVVVVVVVVVVVVVVVVVVVVVVVVVVVVVVVVVVVVVVVVVVVVVVVVVVVVVVVVVVVVVVVVVVVVVVVVVVVVVVVVVVVVVVVVVVVVVVVVVVVVVVVVVVVVVVVVVVVVVVVVVVVVVVVVVVVVVVVVVVVVVVVVVVVVVVVQVVVFVVQLVVCQVCVCVLLVHFDWGALVPPVNVVVLCVLLVVPCPPNDDDPLLDLSPFSMWTDAVQEIETAHEGQAAEQSRLSSQLSNQVSSVVSVGNYAYEYEHQYHPDPVSVVSCVVSRHWYQHNNDTGPVSVVSSPRDHPVPPDDDDDDD

Radius of gyration: 163.54 Å; Cα contacts (8 Å, |Δi|>4): 250; chains: 1; bounding box: 264×102×456 Å

Secondary structure (DSSP, 8-state):
-GGGHHHHHHHHHHHHHHHHHHHHHHHHHHHHHHHHHHHHHHHHHHHHHHHHHHHHHHHHHHHHHHHHHHHHHHHHHHHHHHHHHHHHHHHHHHHHHHHHHHHHHHHHHHHHHHHHHHHHHHHHHHHHHHHHHHHHHHHHHHHHHHHHHHHHHHHHHHHHHHHHHHHHHHHHHHHHHHHHHHHHHHHHHHHHHHHHHHHHHHHHHHHHHHHHHHHHHHHHHHHHHHHHHHHHHHHHHHHHHHHHHHHHHHHHHHHHHHHHHHHHHHHHHHHHHHHHHHHHHHHHHHHHHHHHHHHHHHHHHHHHHHHHHHHHHHHHHHHHHHHHHHHHHHHHHHHHHHHHHHHHHHHHTTS-EEE-TTSHHHHHHHHHHHHHHHTTPPPPTTT-GGGSSEEEEETTEEEEEEE-SEE-HHHHHHHHHHHHHHHHTT-EEEEEEEESEESSHHHHHHHHHTT-EEEETTEE-HHHHHHHTSPPGGGS-PPPP--

Sequence (483 aa):
MTLAVERLSAEFAEYRRTTDQRIAELTLAVERLSAEFAEYRRTTDQRIAELTLAVERLSAEFAEYRRTTDQRIAELAEAQRRTEQQVAELTQVVGQLSAEFAEYRRTTDQRIAELTLAVERLSAEFAEYRRTTDQRIAELAEAQRRTEQQVAELTQVVGQLSAEFAEYRRTTDQRIAELTLAVERLSAEFAEYRRTTDQRIAELAEAQRRTEQQVAELTQVVGQLSAEFAEYRRTTDQRIAELTLAVERLSAEFAEYRRTTDQRIAELTLAVERLSAEFAEYRRTTDQRIAELAEAQRRTEEQVARLAEIVAQLCDEVKSLREWQRGEAGRREGERYERNLVKRAALLFMGGQGGATDNPLVQERLVRWLRPILGERILSPAEDPSLADIIWWKGDKVLIGEVSLKIDRHDVWRVLQWAQLLRDAGVDVTPFVAGTEWATPEAQQMAQENGVEWLMDSTPSPGLIAFRRLPDPATALEPPPAD

Mean predicted aligned error: 21.82 Å